Protein AF-A0A926UWM7-F1 (afdb_monomer)

InterPro domains:
  IPR023816 CRISPR-associated protein CYA0889 [TIGR03985] (250-509)

Organism: NCBI:txid2949581

pLDDT: mean 78.66, std 17.96, range [30.55, 98.12]

Mean predicted aligned error: 18.28 Å

Nearest PDB structures (foldseek):
  5lzy-assembly1_ii  TM=2.841E-01  e=7.572E-03  Homo sapiens
  4d7k-assembly1_A  TM=2.648E-01  e=4.607E-01  Streptomyces davaonensis JCM 4913
  2hx0-assembly1_A  TM=3.066E-01  e=1.686E+00  Salmonella enterica
  8apo-assembly1_An  TM=3.008E-01  e=4.709E+00  Polytomella magna
  6c21-assembly1_B  TM=2.446E-01  e=7.257E+00  Dubowvirus dv80alpha

Radius of gyration: 31.11 Å; Cα contacts (8 Å, |Δi|>4): 620; chains: 1; bounding box: 63×88×86 Å

Secondary structure (DSSP, 8-state):
----GGGGGSSPPPHHHHHHHTTT-HHHHHHHHHHHHHHHHHHHTS--S-SEEEHHHHHHHHS-TTS---TT--HHHHHTT---TTSGGG--HHHHH---HHHHHHHHHHH---HHHHHHHHHS-TT-S-HHHHHHHHHHHHHTTSEEEEGGGEEEEPPGGGSPPPPHHHHHHHHS----S------HHHHHHHHHHS-HHHHHHHHHHHHHHHTT-GGGHHHHHHHHHHHHHGGGG-----GGGSS-SS-------S-HHHHHHHHHHHHHHHHHHTSTT--EEEEEEEEEEE-----TTS---EEEEEEEEEEEEEEEEEETTEEEEEEEEE-TTS-EEEEEEEGGGB-SSS-EEEPTT-TTS-HHHHHHHHTT----HHHHHHHHHHSBSS-TTS--EEEEEEE-HHHHHHHTTTS---TT-EE--HHHHHHHHHHH---HHHHHHHHHHHHTS-TTSEEEEEEE-TT-HHHHHHHHHTTTTEEEEESHHHHHHHHHHHHHHHHHHSPPP---------

Structure (mmCIF, N/CA/C/O backbone):
data_AF-A0A926UWM7-F1
#
_entry.id   AF-A0A926UWM7-F1
#
loop_
_atom_site.group_PDB
_atom_site.id
_atom_site.type_symbol
_atom_site.label_atom_id
_atom_site.label_alt_id
_atom_site.label_comp_id
_atom_site.label_asym_id
_atom_site.label_entity_id
_atom_site.label_seq_id
_atom_site.pdbx_PDB_ins_code
_atom_site.Cartn_x
_atom_site.Cartn_y
_atom_site.Cartn_z
_atom_site.occupancy
_atom_site.B_iso_or_equiv
_atom_site.auth_seq_id
_atom_site.auth_comp_id
_atom_site.auth_asym_id
_atom_site.auth_atom_id
_atom_site.pdbx_PDB_model_num
ATOM 1 N N . MET A 1 1 ? -3.278 -28.841 39.449 1.00 30.92 1 MET A N 1
ATOM 2 C CA . MET A 1 1 ? -4.297 -27.918 39.993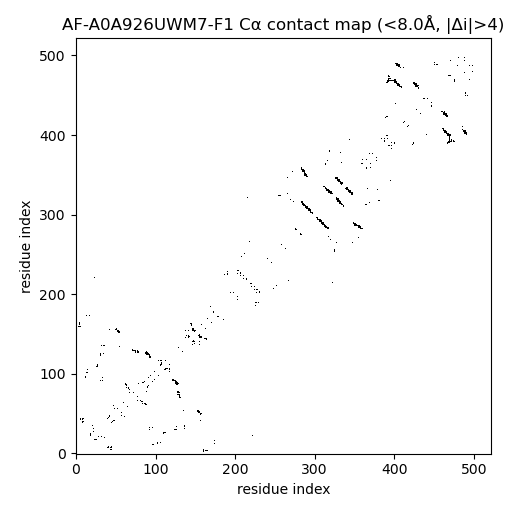 1.00 30.92 1 MET A CA 1
ATOM 3 C C . MET A 1 1 ? -4.579 -26.904 38.902 1.00 30.92 1 MET A C 1
ATOM 5 O O . MET A 1 1 ? -3.599 -26.323 38.452 1.00 30.92 1 MET A O 1
ATOM 9 N N . PRO A 1 2 ? -5.814 -26.741 38.397 1.00 39.00 2 PRO A N 1
ATOM 10 C CA . PRO A 1 2 ? -6.082 -25.672 37.442 1.00 39.00 2 PRO A CA 1
ATOM 11 C C . PRO A 1 2 ? -5.758 -24.343 38.126 1.00 39.00 2 PRO A C 1
ATOM 13 O O . PRO A 1 2 ? -6.272 -24.048 39.206 1.00 39.00 2 PRO A O 1
ATOM 16 N N . SER A 1 3 ? -4.815 -23.610 37.546 1.00 54.59 3 SER A N 1
ATOM 17 C CA . SER A 1 3 ? -4.369 -22.295 37.986 1.00 54.59 3 SER A CA 1
ATOM 18 C C . SER A 1 3 ? -5.596 -21.389 38.066 1.00 54.59 3 SER A C 1
ATOM 20 O O . SER A 1 3 ? -6.187 -21.076 37.035 1.00 54.59 3 SER A O 1
ATOM 22 N N . ASN A 1 4 ? -6.046 -21.014 39.267 1.00 71.25 4 ASN A N 1
ATOM 23 C CA . ASN A 1 4 ? -7.181 -20.106 39.381 1.00 71.25 4 ASN A CA 1
ATOM 24 C C . ASN A 1 4 ? -6.722 -18.721 38.916 1.00 71.25 4 ASN A C 1
ATOM 26 O O . ASN A 1 4 ? -6.061 -17.997 39.659 1.00 71.25 4 ASN A O 1
ATOM 30 N N . ILE A 1 5 ? -7.061 -18.374 37.675 1.00 75.44 5 ILE A N 1
ATOM 31 C CA . ILE A 1 5 ? -6.650 -17.142 36.998 1.00 75.44 5 ILE A CA 1
ATOM 32 C C . ILE A 1 5 ? -6.948 -15.887 37.822 1.00 75.44 5 ILE A C 1
ATOM 34 O O . ILE A 1 5 ? -6.208 -14.912 37.753 1.00 75.44 5 ILE A O 1
ATOM 38 N N . THR A 1 6 ? -7.984 -15.914 38.665 1.00 82.50 6 THR A N 1
ATOM 39 C CA . THR A 1 6 ? -8.374 -14.764 39.486 1.00 82.50 6 THR A CA 1
ATOM 40 C C . THR A 1 6 ? -7.384 -14.477 40.617 1.00 82.50 6 THR A C 1
ATOM 42 O O . THR A 1 6 ? -7.433 -13.400 41.209 1.00 82.50 6 THR A O 1
ATOM 45 N N . ALA A 1 7 ? -6.468 -15.404 40.922 1.00 81.81 7 ALA A N 1
ATOM 46 C CA . ALA A 1 7 ? -5.418 -15.209 41.920 1.00 81.81 7 ALA A CA 1
ATOM 47 C C . ALA A 1 7 ? -4.467 -14.055 41.557 1.00 81.81 7 ALA A C 1
ATOM 49 O O . ALA A 1 7 ? -3.953 -13.390 42.452 1.00 81.81 7 ALA A O 1
ATOM 50 N N . ILE A 1 8 ? -4.299 -13.739 40.265 1.00 83.19 8 ILE A N 1
ATOM 51 C CA . ILE A 1 8 ? -3.422 -12.645 39.807 1.00 83.19 8 ILE A CA 1
ATOM 52 C C . ILE A 1 8 ? -3.870 -11.256 40.284 1.00 83.19 8 ILE A C 1
ATOM 54 O O . ILE A 1 8 ? -3.096 -10.304 40.230 1.00 83.19 8 ILE A O 1
ATOM 58 N N . PHE A 1 9 ? -5.121 -11.119 40.728 1.00 87.12 9 PHE A N 1
ATOM 59 C CA . PHE A 1 9 ? -5.658 -9.860 41.240 1.00 87.12 9 PHE A CA 1
ATOM 60 C C . PHE A 1 9 ? -5.441 -9.694 42.750 1.00 87.12 9 PHE A C 1
ATOM 62 O O . PHE A 1 9 ? -5.742 -8.631 43.289 1.00 87.12 9 PHE A O 1
ATOM 69 N N . GLN A 1 10 ? -4.937 -10.714 43.454 1.00 83.38 10 GLN A N 1
ATOM 70 C CA . GLN A 1 10 ? -4.710 -10.652 44.905 1.00 83.38 10 GLN A CA 1
ATOM 71 C C . GLN A 1 10 ? -3.471 -9.829 45.284 1.00 83.38 10 GLN A C 1
ATOM 73 O O . GLN A 1 10 ? -3.413 -9.304 46.391 1.00 83.38 10 GLN A O 1
ATOM 78 N N . ASN A 1 11 ? -2.520 -9.677 44.360 1.00 82.06 11 ASN A N 1
ATOM 79 C CA . ASN A 1 11 ? -1.284 -8.915 44.536 1.00 82.06 11 ASN A CA 1
ATOM 80 C C . ASN A 1 11 ? -1.192 -7.789 43.492 1.00 82.06 11 ASN A C 1
ATOM 82 O O . ASN A 1 11 ? -1.856 -7.888 42.457 1.00 82.06 11 ASN A O 1
ATOM 86 N N . PRO A 1 12 ? -0.369 -6.743 43.718 1.00 82.88 12 PRO A N 1
ATOM 87 C CA . PRO A 1 12 ? -0.076 -5.739 42.695 1.00 82.88 12 PRO A CA 1
ATOM 88 C C . PRO A 1 12 ? 0.358 -6.381 41.364 1.00 82.88 12 PRO A C 1
ATOM 90 O O . PRO A 1 12 ? 1.030 -7.418 41.377 1.00 82.88 12 PRO A O 1
ATOM 93 N N . PRO A 1 13 ? -0.012 -5.800 40.210 1.00 87.38 13 PRO A N 1
ATOM 94 C CA . PRO A 1 13 ? 0.240 -6.430 38.922 1.00 87.38 13 PRO A CA 1
ATOM 95 C C . PRO A 1 13 ? 1.730 -6.414 38.574 1.00 87.38 13 PRO A C 1
ATOM 97 O O . PRO A 1 13 ? 2.398 -5.385 38.680 1.00 87.38 13 PRO A O 1
ATOM 100 N N . THR A 1 14 ? 2.241 -7.540 38.075 1.00 84.38 14 THR A N 1
ATOM 101 C CA . THR A 1 14 ? 3.580 -7.597 37.473 1.00 84.38 14 THR A CA 1
ATOM 102 C C . THR A 1 14 ? 3.571 -6.986 36.071 1.00 84.38 14 THR A C 1
ATOM 104 O O . THR A 1 14 ? 2.525 -6.899 35.421 1.00 84.38 14 THR A O 1
ATOM 107 N N . VAL A 1 15 ? 4.745 -6.601 35.557 1.00 80.38 15 VAL A N 1
ATOM 108 C CA . VAL A 1 15 ? 4.872 -6.043 34.197 1.00 80.38 15 VAL A CA 1
ATOM 109 C C . VAL A 1 15 ? 4.358 -7.029 33.141 1.00 80.38 15 VAL A C 1
ATOM 111 O O . VAL A 1 15 ? 3.698 -6.628 32.187 1.00 80.38 15 VAL A O 1
ATOM 114 N N . GLN A 1 16 ? 4.575 -8.329 33.350 1.00 77.44 16 GLN A N 1
ATOM 115 C CA . GLN A 1 16 ? 4.120 -9.398 32.460 1.00 77.44 16 GLN A CA 1
ATOM 116 C C . GLN A 1 16 ? 2.591 -9.512 32.449 1.00 77.44 16 GLN A C 1
ATOM 118 O O . GLN A 1 16 ? 2.004 -9.649 31.378 1.00 77.44 16 GLN A O 1
ATOM 123 N N . ILE A 1 17 ? 1.933 -9.391 33.611 1.00 82.75 17 ILE A N 1
ATOM 124 C CA . ILE A 1 17 ? 0.464 -9.367 33.692 1.00 82.75 17 ILE A CA 1
ATOM 125 C C . ILE A 1 17 ? -0.085 -8.148 32.949 1.00 82.75 17 ILE A C 1
ATOM 127 O O . ILE A 1 17 ? -1.023 -8.282 32.163 1.00 82.75 17 ILE A O 1
ATOM 131 N N . LEU A 1 18 ? 0.506 -6.968 33.162 1.00 84.56 18 LEU A N 1
ATOM 132 C CA . LEU A 1 18 ? 0.082 -5.747 32.475 1.00 84.56 18 LEU A CA 1
ATOM 133 C C . LEU A 1 18 ? 0.240 -5.880 30.961 1.00 84.56 18 LEU A C 1
ATOM 135 O O . LEU A 1 18 ? -0.697 -5.564 30.234 1.00 84.56 18 LEU A O 1
ATOM 139 N N . ASN A 1 19 ? 1.385 -6.384 30.498 1.00 80.75 19 ASN A N 1
ATOM 140 C CA . ASN A 1 19 ? 1.656 -6.591 29.079 1.00 80.75 19 ASN A CA 1
ATOM 141 C C . ASN A 1 19 ? 0.671 -7.582 28.449 1.00 80.75 19 ASN A C 1
ATOM 143 O O . ASN A 1 19 ? 0.117 -7.326 27.381 1.00 80.75 19 ASN A O 1
ATOM 147 N N . TRP A 1 20 ? 0.394 -8.685 29.143 1.00 79.94 20 TRP A N 1
ATOM 148 C CA . TRP A 1 20 ? -0.555 -9.696 28.692 1.00 79.94 20 TRP A CA 1
ATOM 149 C C . TRP A 1 20 ? -1.988 -9.152 28.598 1.00 79.94 20 TRP A C 1
ATOM 151 O O . TRP A 1 20 ? -2.662 -9.378 27.593 1.00 79.94 20 TRP A O 1
ATOM 161 N N . LEU A 1 21 ? -2.435 -8.361 29.582 1.00 81.50 21 LEU A N 1
ATOM 162 C CA . LEU A 1 21 ? -3.769 -7.745 29.577 1.00 81.50 21 LEU A CA 1
ATOM 163 C C . LEU A 1 21 ? -3.999 -6.830 28.366 1.00 81.50 21 LEU A C 1
ATOM 165 O O . LEU A 1 21 ? -5.131 -6.708 27.899 1.00 81.50 21 LEU A O 1
ATOM 169 N N . VAL A 1 22 ? -2.943 -6.208 27.836 1.00 77.81 22 VAL A N 1
ATOM 170 C CA . VAL A 1 22 ? -3.005 -5.375 26.621 1.00 77.81 22 VAL A CA 1
ATOM 171 C C . VAL A 1 22 ? -2.417 -6.055 25.386 1.00 77.81 22 VAL A C 1
ATOM 173 O O . VAL A 1 22 ? -2.100 -5.377 24.412 1.00 77.81 22 VAL A O 1
ATOM 176 N N . GLN A 1 23 ? -2.313 -7.387 25.404 1.00 75.00 23 GLN A N 1
ATOM 177 C CA . GLN A 1 23 ? -1.892 -8.211 24.266 1.00 75.00 23 GLN A CA 1
ATOM 178 C C . GLN A 1 23 ? -0.528 -7.801 23.675 1.00 75.00 23 GLN A C 1
ATOM 180 O O . GLN A 1 23 ? -0.356 -7.798 22.461 1.00 75.00 23 GLN A O 1
ATOM 185 N N . GLY A 1 24 ? 0.437 -7.445 24.529 1.00 56.12 24 GLY A N 1
ATOM 186 C CA . GLY A 1 24 ? 1.816 -7.138 24.125 1.00 56.12 24 GLY A CA 1
ATOM 187 C C . GLY A 1 24 ? 2.117 -5.655 23.898 1.00 56.12 24 GLY A C 1
ATOM 188 O O . GLY A 1 24 ? 3.268 -5.292 23.702 1.00 56.12 24 GLY A O 1
ATOM 189 N N . ASN A 1 25 ? 1.111 -4.777 23.944 1.00 66.69 25 ASN A N 1
ATOM 190 C CA . ASN A 1 25 ? 1.278 -3.358 23.619 1.00 66.69 25 ASN A CA 1
ATOM 191 C C . ASN A 1 25 ? 1.417 -2.461 24.866 1.00 66.69 25 ASN A C 1
ATOM 193 O O . ASN A 1 25 ? 0.745 -1.431 24.998 1.00 66.69 25 ASN A O 1
ATOM 197 N N . LEU A 1 26 ? 2.243 -2.866 25.837 1.00 74.00 26 LEU A N 1
ATOM 198 C CA . LEU A 1 26 ? 2.348 -2.145 27.110 1.00 74.00 26 LEU A CA 1
ATOM 199 C C . LEU A 1 26 ? 2.868 -0.710 26.948 1.00 74.00 26 LEU A C 1
ATOM 201 O O . LEU A 1 26 ? 2.386 0.178 27.653 1.00 74.00 26 LEU A O 1
ATOM 205 N N . ALA A 1 27 ? 3.780 -0.469 26.001 1.00 70.12 27 ALA A N 1
ATOM 206 C CA . ALA A 1 27 ? 4.388 0.843 25.771 1.00 70.12 27 ALA A CA 1
ATOM 207 C C . ALA A 1 27 ? 3.339 1.926 25.468 1.00 70.12 27 ALA A C 1
ATOM 209 O O . ALA A 1 27 ? 3.309 2.967 26.121 1.00 70.12 27 ALA A O 1
ATOM 210 N N . SER A 1 28 ? 2.413 1.661 24.542 1.00 68.56 28 SER A N 1
ATOM 211 C CA . SER A 1 28 ? 1.375 2.636 24.171 1.00 68.56 28 SER A CA 1
ATOM 212 C C . SER A 1 28 ? 0.105 2.546 25.029 1.00 68.56 28 SER A C 1
ATOM 214 O O . SER A 1 28 ? -0.715 3.465 25.033 1.00 68.56 28 SER A O 1
ATOM 216 N N . SER A 1 29 ? -0.087 1.445 25.768 1.00 79.88 29 SER A N 1
ATOM 217 C CA . SER A 1 29 ? -1.342 1.147 26.474 1.00 79.88 29 SER A CA 1
ATOM 218 C C . SER A 1 29 ? -1.197 0.995 27.992 1.00 79.88 29 SER A C 1
ATOM 220 O O . SER A 1 29 ? -2.085 0.433 28.631 1.00 79.88 29 SER A O 1
ATOM 222 N N . MET A 1 30 ? -0.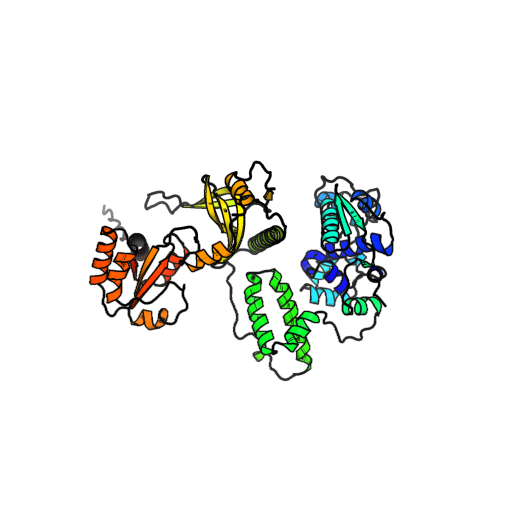146 1.541 28.608 1.00 83.81 30 MET A N 1
ATOM 223 C CA . MET A 1 30 ? 0.130 1.391 30.047 1.00 83.81 30 MET A CA 1
ATOM 224 C C . MET A 1 30 ? -1.038 1.808 30.949 1.00 83.81 30 MET A C 1
ATOM 226 O O . MET A 1 30 ? -1.441 1.064 31.845 1.00 83.81 30 MET A O 1
ATOM 230 N N . SER A 1 31 ? -1.656 2.961 30.670 1.00 90.00 31 SER A N 1
ATOM 231 C CA . SER A 1 31 ? -2.836 3.396 31.423 1.00 90.00 31 SER A CA 1
ATOM 232 C C . SER A 1 31 ? -4.007 2.427 31.272 1.00 90.00 31 SER A C 1
ATOM 234 O O . SER A 1 31 ? -4.687 2.126 32.248 1.00 90.00 31 SER A O 1
ATOM 236 N N . ARG A 1 32 ? -4.227 1.895 30.065 1.00 89.12 32 ARG A N 1
ATOM 237 C CA . ARG A 1 32 ? -5.286 0.913 29.801 1.00 89.12 32 ARG A CA 1
ATOM 238 C C . ARG A 1 32 ? -5.014 -0.415 30.508 1.00 89.12 32 ARG A C 1
ATOM 240 O O . ARG A 1 32 ? -5.942 -0.967 31.084 1.00 89.12 32 ARG A O 1
ATOM 247 N N . ALA A 1 33 ? -3.767 -0.885 30.525 1.00 89.69 33 ALA A N 1
ATOM 248 C CA . ALA A 1 33 ? -3.375 -2.112 31.216 1.00 89.69 33 ALA A CA 1
ATOM 249 C C . ALA A 1 33 ? -3.736 -2.062 32.705 1.00 89.69 33 ALA A C 1
ATOM 251 O O . ALA A 1 33 ? -4.355 -2.986 33.233 1.00 89.69 33 ALA A O 1
ATOM 252 N N . VAL A 1 34 ? -3.427 -0.943 33.367 1.00 94.31 34 VAL A N 1
ATOM 253 C CA . VAL A 1 34 ? -3.791 -0.747 34.776 1.00 94.31 34 VAL A CA 1
ATOM 254 C C . VAL A 1 34 ? -5.298 -0.628 34.955 1.00 94.31 34 VAL A C 1
ATOM 256 O O . VAL A 1 34 ? -5.838 -1.228 35.882 1.00 94.31 34 VAL A O 1
ATOM 259 N N . ARG A 1 35 ? -6.010 0.065 34.056 1.00 95.19 35 ARG A N 1
ATOM 260 C CA . ARG A 1 35 ? -7.479 0.100 34.116 1.00 95.19 35 ARG A CA 1
ATOM 261 C C . ARG A 1 35 ? -8.092 -1.292 34.000 1.00 95.19 35 ARG A C 1
ATOM 263 O O . ARG A 1 35 ? -8.978 -1.608 34.786 1.00 95.19 35 ARG A O 1
ATOM 270 N N . PHE A 1 36 ? -7.605 -2.132 33.087 1.00 94.69 36 PHE A N 1
ATOM 271 C CA . PHE A 1 36 ? -8.047 -3.524 32.971 1.00 94.69 36 PHE A CA 1
ATOM 272 C C . PHE A 1 36 ? -7.802 -4.291 34.264 1.00 94.69 36 PHE A C 1
ATOM 274 O O . PHE A 1 36 ? -8.730 -4.906 34.778 1.00 94.69 36 PHE A O 1
ATOM 281 N N . TRP A 1 37 ? -6.592 -4.216 34.823 1.00 95.25 37 TRP A N 1
ATOM 282 C CA . TRP A 1 37 ? -6.268 -4.917 36.064 1.00 95.25 37 TRP A CA 1
ATOM 283 C C . TRP A 1 37 ? -7.174 -4.491 37.230 1.00 95.25 37 TRP A C 1
ATOM 285 O O . TRP A 1 37 ? -7.706 -5.347 37.935 1.00 95.25 37 TRP A O 1
ATOM 295 N N . VAL A 1 38 ? -7.423 -3.188 37.391 1.00 94.62 38 VAL A N 1
ATOM 296 C CA . VAL A 1 38 ? -8.314 -2.665 38.440 1.00 94.62 38 VAL A CA 1
ATOM 297 C C . VAL A 1 38 ? -9.765 -3.099 38.216 1.00 94.62 38 VAL A C 1
ATOM 299 O O . VAL A 1 38 ? -10.388 -3.616 39.140 1.00 94.62 38 VAL A O 1
ATOM 302 N N . ILE A 1 39 ? -10.303 -2.936 37.000 1.00 95.06 39 ILE A N 1
ATOM 303 C CA . ILE A 1 39 ? -11.693 -3.307 36.677 1.00 95.06 39 ILE A CA 1
ATOM 304 C C . ILE A 1 39 ? -11.908 -4.810 36.889 1.00 95.06 39 ILE A C 1
ATOM 306 O O . ILE A 1 39 ? -12.883 -5.215 37.518 1.00 95.06 39 ILE A O 1
ATOM 310 N N . LEU A 1 40 ? -10.987 -5.647 36.410 1.00 94.69 40 LEU A N 1
ATOM 311 C CA . LEU A 1 40 ? -11.068 -7.095 36.591 1.00 94.69 40 LEU A CA 1
ATOM 312 C C . LEU A 1 40 ? -10.895 -7.497 38.062 1.00 94.69 40 LEU A C 1
ATOM 314 O O . LEU A 1 40 ? -11.583 -8.407 38.517 1.00 94.69 40 LEU A O 1
ATOM 318 N N . GLY A 1 41 ? -10.060 -6.792 38.830 1.00 92.94 41 GLY A N 1
ATOM 319 C CA . GLY A 1 41 ? -9.975 -6.959 40.282 1.00 92.94 41 GLY A CA 1
ATOM 320 C C . GLY A 1 41 ? -11.315 -6.688 40.972 1.00 92.94 41 GLY A C 1
ATOM 321 O O . GLY A 1 41 ? -11.785 -7.517 41.748 1.00 92.94 41 GLY A O 1
ATOM 322 N N . MET A 1 42 ? -11.998 -5.600 40.617 1.00 92.50 42 MET A N 1
ATOM 323 C CA . MET A 1 42 ? -13.324 -5.294 41.171 1.00 92.50 42 MET A CA 1
ATOM 324 C C . MET A 1 42 ? -14.365 -6.371 40.846 1.00 92.50 42 MET A C 1
ATOM 326 O O . MET A 1 42 ? -15.217 -6.685 41.677 1.00 92.50 42 MET A O 1
ATOM 330 N N . ILE A 1 43 ? -14.292 -6.944 39.644 1.00 93.12 43 ILE A N 1
ATOM 331 C CA . ILE A 1 43 ? -15.217 -7.976 39.165 1.00 93.12 43 ILE A CA 1
ATOM 332 C C . ILE A 1 43 ? -14.942 -9.324 39.844 1.00 93.12 43 ILE A C 1
ATOM 334 O O . ILE A 1 43 ? -15.849 -9.931 40.408 1.00 93.12 43 ILE A O 1
ATOM 338 N N . TYR A 1 44 ? -13.695 -9.795 39.811 1.00 91.19 44 TYR A N 1
ATOM 339 C CA . TYR A 1 44 ? -13.355 -11.174 40.171 1.00 91.19 44 TYR A CA 1
ATOM 340 C C . TYR A 1 44 ? -12.840 -11.340 41.603 1.00 91.19 44 TYR A C 1
ATOM 342 O O . TYR A 1 44 ? -13.110 -12.373 42.222 1.00 91.19 44 TYR A O 1
ATOM 350 N N . ARG A 1 45 ? -12.112 -10.352 42.142 1.00 90.69 45 ARG A N 1
ATOM 351 C CA . ARG A 1 45 ? -11.614 -10.373 43.528 1.00 90.69 45 ARG A CA 1
ATOM 352 C C . ARG A 1 45 ? -12.654 -9.802 44.483 1.00 90.69 45 ARG A C 1
ATOM 354 O O . ARG A 1 45 ? -13.025 -10.480 45.436 1.00 90.69 45 ARG A O 1
ATOM 361 N N . ASP A 1 46 ? -13.130 -8.590 44.208 1.00 90.38 46 ASP A N 1
ATOM 362 C CA . ASP A 1 46 ? -13.977 -7.845 45.149 1.00 90.38 46 ASP A CA 1
ATOM 363 C C . ASP A 1 46 ? -15.476 -8.127 44.951 1.00 90.38 46 ASP A C 1
ATOM 365 O O . ASP A 1 46 ? -16.272 -7.888 45.856 1.00 90.38 46 ASP A O 1
ATOM 369 N N . ARG A 1 47 ? -15.858 -8.675 43.785 1.00 89.75 47 ARG A N 1
ATOM 370 C CA . ARG A 1 47 ? -17.241 -9.027 43.407 1.00 89.75 47 ARG A CA 1
ATOM 371 C C . ARG A 1 47 ? -18.229 -7.873 43.603 1.00 89.75 47 ARG A C 1
ATOM 373 O O . ARG A 1 47 ? -19.334 -8.063 44.106 1.00 89.75 47 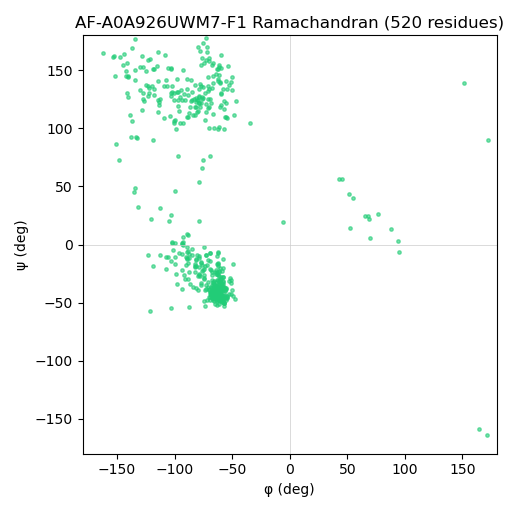ARG A O 1
ATOM 380 N N . LEU A 1 48 ? -17.822 -6.670 43.200 1.00 90.50 48 LEU A N 1
ATOM 381 C CA . LEU A 1 48 ? -18.604 -5.442 43.393 1.00 90.50 48 LEU A CA 1
ATOM 382 C C . LEU A 1 48 ? -19.746 -5.266 42.382 1.00 90.50 48 LEU A C 1
ATOM 384 O O . LEU A 1 48 ? -20.581 -4.385 42.556 1.00 90.50 48 LEU A O 1
ATOM 388 N N . LEU A 1 49 ? -19.787 -6.075 41.322 1.00 92.75 49 LEU A N 1
ATOM 389 C CA . LEU A 1 49 ? -20.796 -5.990 40.267 1.00 92.75 49 LEU A CA 1
ATOM 390 C C . LEU A 1 49 ? -21.629 -7.270 40.203 1.00 92.75 49 LEU A C 1
ATOM 392 O O . LEU A 1 49 ? -21.151 -8.358 40.518 1.00 92.75 49 LEU A O 1
ATOM 396 N N . THR A 1 50 ? -22.876 -7.127 39.764 1.00 91.69 50 THR A N 1
ATOM 397 C CA . THR A 1 50 ? -23.762 -8.247 39.438 1.00 91.69 50 THR A CA 1
ATOM 398 C C . THR A 1 50 ? -23.297 -8.974 38.177 1.00 91.69 50 THR A C 1
ATOM 400 O O . THR A 1 50 ? -22.639 -8.380 37.324 1.00 91.69 50 THR A O 1
ATOM 403 N N . ASP A 1 51 ? -23.703 -10.241 38.020 1.00 91.19 51 ASP A N 1
ATOM 404 C CA . ASP A 1 51 ? -23.341 -11.096 36.871 1.00 91.19 51 ASP A CA 1
ATOM 405 C C . ASP A 1 51 ? -23.602 -10.437 35.510 1.00 91.19 51 ASP A C 1
ATOM 407 O O . ASP A 1 51 ? -22.895 -10.702 34.539 1.00 91.19 51 ASP A O 1
ATOM 411 N N . VAL A 1 52 ? -24.614 -9.570 35.445 1.00 95.25 52 VAL A N 1
ATOM 412 C CA . VAL A 1 52 ? -24.872 -8.671 34.323 1.00 95.25 52 VAL A CA 1
ATOM 413 C C . VAL A 1 52 ? -24.879 -7.240 34.845 1.00 95.25 52 VAL A C 1
ATOM 415 O O . VAL A 1 52 ? -25.571 -6.951 35.821 1.00 95.25 52 VAL A O 1
ATOM 418 N N . PHE A 1 53 ? -24.132 -6.347 34.197 1.00 95.88 53 PHE A N 1
ATOM 419 C CA . PHE A 1 53 ? -24.018 -4.941 34.585 1.00 95.88 53 PHE A CA 1
ATOM 420 C C . PHE A 1 53 ? -23.897 -4.022 33.363 1.00 95.88 53 PHE A C 1
ATOM 422 O O . PHE A 1 53 ? -23.597 -4.448 32.244 1.00 95.88 53 PHE A O 1
ATOM 429 N N . ARG A 1 54 ? -24.121 -2.727 33.570 1.00 93.75 54 ARG A N 1
ATOM 430 C CA . ARG A 1 54 ? -23.920 -1.655 32.592 1.00 93.75 54 ARG A CA 1
ATOM 431 C C . ARG A 1 54 ? -22.803 -0.727 33.047 1.00 93.75 54 ARG A C 1
ATOM 433 O O . ARG A 1 54 ? -22.396 -0.699 34.203 1.00 93.75 54 ARG A O 1
ATOM 440 N N . TYR A 1 55 ? -22.333 0.106 32.124 1.00 93.12 55 TYR A N 1
ATOM 441 C CA . TYR A 1 55 ? -21.295 1.089 32.426 1.00 93.12 55 TYR A CA 1
ATOM 442 C C . TYR A 1 55 ? -21.574 1.978 33.663 1.00 93.12 55 TYR A C 1
ATOM 444 O O . TYR A 1 55 ? -20.636 2.188 34.431 1.00 93.12 55 TYR A O 1
ATOM 452 N N . PRO A 1 56 ? -22.798 2.507 33.893 1.00 91.88 56 PRO A N 1
ATOM 453 C CA . PRO A 1 56 ? -23.081 3.298 35.092 1.00 91.88 56 PRO A CA 1
ATOM 454 C C . PRO A 1 56 ? -22.829 2.533 36.394 1.00 91.88 56 PRO A C 1
ATOM 456 O O . PRO A 1 56 ? -22.271 3.114 37.317 1.00 91.88 56 PRO A O 1
ATOM 459 N N . ASP A 1 57 ? -23.134 1.233 36.429 1.00 93.56 57 ASP A N 1
ATOM 460 C CA . ASP A 1 57 ? -22.921 0.394 37.611 1.00 93.56 57 ASP A CA 1
ATOM 461 C C . ASP A 1 57 ? -21.426 0.309 37.948 1.00 93.56 57 ASP A C 1
ATOM 463 O O . ASP A 1 57 ? -21.034 0.490 39.095 1.00 93.56 57 ASP A O 1
ATOM 467 N N . LEU A 1 58 ? -20.561 0.134 36.941 1.00 93.69 58 LEU A N 1
ATOM 468 C CA . LEU A 1 58 ? -19.108 0.189 37.134 1.00 93.69 58 LEU A CA 1
ATOM 469 C C . LEU A 1 58 ? -18.634 1.596 37.530 1.00 93.69 58 LEU A C 1
ATOM 471 O O . LEU A 1 58 ? -17.811 1.738 38.433 1.00 93.69 58 LEU A O 1
ATOM 475 N N . ARG A 1 59 ? -19.120 2.637 36.844 1.00 92.00 59 ARG A N 1
ATOM 476 C CA . ARG A 1 59 ? -18.730 4.037 37.082 1.00 92.00 59 ARG A CA 1
ATOM 477 C C . ARG A 1 59 ? -18.955 4.427 38.540 1.00 92.00 59 ARG A C 1
ATOM 479 O O . ARG A 1 59 ? -18.067 5.036 39.128 1.00 92.00 59 ARG A O 1
ATOM 486 N N . ASP A 1 60 ? -20.112 4.072 39.087 1.00 91.06 60 ASP A N 1
ATOM 487 C CA . ASP A 1 60 ? -20.530 4.473 40.432 1.00 91.06 60 ASP A CA 1
ATOM 488 C C . ASP A 1 60 ? -19.742 3.745 41.534 1.00 91.06 60 ASP A C 1
ATOM 490 O O . ASP A 1 60 ? -19.677 4.233 42.658 1.00 91.06 60 ASP A O 1
ATOM 494 N N . HIS A 1 61 ? -19.077 2.632 41.202 1.00 91.88 61 HIS A N 1
ATOM 495 C CA . HIS A 1 61 ? -18.104 1.974 42.080 1.00 91.88 61 HIS A CA 1
ATOM 496 C C . HIS A 1 61 ? -16.662 2.465 41.868 1.00 91.88 61 HIS A C 1
ATOM 498 O O . HIS A 1 61 ? -15.861 2.419 42.799 1.00 91.88 61 HIS A O 1
ATOM 504 N N . LEU A 1 62 ? -16.302 2.902 40.654 1.00 90.50 62 LEU A N 1
ATOM 505 C CA . LEU A 1 62 ? -14.956 3.402 40.344 1.00 90.50 62 LEU A CA 1
ATOM 506 C C . LEU A 1 62 ? -14.717 4.802 40.914 1.00 90.50 62 LEU A C 1
ATOM 508 O O . LEU A 1 62 ? -13.667 5.070 41.497 1.00 90.50 62 LEU A O 1
ATOM 512 N N . TYR A 1 63 ? -15.655 5.717 40.686 1.00 91.19 63 TYR A N 1
ATOM 513 C CA . TYR A 1 63 ? -15.478 7.135 40.972 1.00 91.19 63 TYR A CA 1
ATOM 514 C C . TYR A 1 63 ? -16.203 7.554 42.250 1.00 91.19 63 TYR A C 1
ATOM 516 O O . TYR A 1 63 ? -17.229 6.988 42.614 1.00 91.19 63 TYR A O 1
ATOM 524 N N . SER A 1 64 ? -15.694 8.589 42.923 1.00 89.38 64 SER A N 1
ATOM 525 C CA . SER A 1 64 ? -16.397 9.169 44.066 1.00 89.38 64 SER A CA 1
ATOM 526 C C . SER A 1 64 ? -17.661 9.913 43.633 1.00 89.38 64 SER A C 1
ATOM 528 O O . SER A 1 64 ? -17.798 10.338 42.485 1.00 89.38 64 SER A O 1
ATOM 530 N N . SER A 1 65 ? -18.583 10.135 44.571 1.00 86.00 65 SER A N 1
ATOM 531 C CA . SER A 1 65 ? -19.855 10.823 44.308 1.00 86.00 65 SER A CA 1
ATOM 532 C C . SER A 1 65 ? -19.702 12.275 43.834 1.00 86.00 65 SER A C 1
ATOM 534 O O . SER A 1 65 ? -20.656 12.854 43.322 1.00 86.00 65 SER A O 1
ATOM 536 N N . GLN A 1 66 ? -18.521 12.875 44.016 1.00 83.75 66 GLN A N 1
ATOM 537 C CA . GLN A 1 66 ? -18.192 14.227 43.552 1.00 83.75 66 GLN A CA 1
ATOM 538 C C . GLN A 1 66 ? -17.633 14.246 42.122 1.00 83.75 66 GLN A C 1
ATOM 540 O O . GLN A 1 66 ? -17.384 15.317 41.569 1.00 83.75 66 GLN A O 1
ATOM 545 N N . HIS A 1 67 ? -17.411 13.079 41.515 1.00 84.50 67 HIS A N 1
ATOM 546 C CA . HIS A 1 67 ? -16.858 12.983 40.176 1.00 84.50 67 HIS A CA 1
ATOM 547 C C . HIS A 1 67 ? -17.909 13.338 39.107 1.00 84.50 67 HIS A C 1
ATOM 549 O O . HIS A 1 67 ? -19.044 12.855 39.177 1.00 84.50 67 HIS A O 1
ATOM 555 N N . PRO A 1 68 ? -17.565 14.145 38.083 1.00 82.88 68 PRO A N 1
ATOM 556 C CA . PRO A 1 68 ? -18.505 14.490 37.024 1.00 82.88 68 PRO A CA 1
ATOM 557 C C . PRO A 1 68 ? -19.019 13.251 36.283 1.00 82.88 68 PRO A C 1
ATOM 559 O O . PRO A 1 68 ? -18.237 12.433 35.816 1.00 82.88 68 PRO A O 1
ATOM 562 N N . THR A 1 69 ? -20.339 13.143 36.117 1.00 78.44 69 THR A N 1
ATOM 563 C CA . THR A 1 69 ? -20.997 12.009 35.433 1.00 78.44 69 THR A CA 1
ATOM 564 C C . THR A 1 69 ? -21.441 12.325 33.999 1.00 78.44 69 THR A C 1
ATOM 566 O O . THR A 1 69 ? -22.048 11.489 33.325 1.00 78.44 69 THR A O 1
ATOM 569 N N . SER A 1 70 ? -21.167 13.544 33.519 1.00 72.69 70 SER A N 1
ATOM 570 C CA . SER A 1 70 ? -21.604 14.031 32.207 1.00 72.69 70 SER A CA 1
ATOM 571 C C . SER A 1 70 ? -20.769 13.450 31.065 1.00 72.69 70 SER A C 1
ATOM 573 O O . SER A 1 70 ? -19.553 13.610 31.011 1.00 72.69 70 SER A O 1
ATOM 575 N N . GLU A 1 71 ? -21.439 12.865 30.070 1.00 62.22 71 GLU A N 1
ATOM 576 C CA . GLU A 1 71 ? -20.797 12.304 28.871 1.00 62.22 71 GLU A CA 1
ATOM 577 C C . GLU A 1 71 ? -20.270 13.352 27.877 1.00 62.22 71 GLU A C 1
ATOM 579 O O . GLU A 1 71 ? -19.597 13.000 26.910 1.00 62.22 71 GLU A O 1
ATOM 584 N N . LYS A 1 72 ? -20.598 14.636 28.074 1.00 58.66 72 LYS A N 1
ATOM 585 C CA . LYS A 1 72 ? -20.252 15.726 27.143 1.00 58.66 72 LYS A CA 1
ATOM 586 C C . LYS A 1 72 ? -18.933 16.432 27.478 1.00 58.66 72 LYS A C 1
ATOM 588 O O . LYS A 1 72 ? -18.558 17.369 26.777 1.00 58.66 72 LYS A O 1
ATOM 593 N N . LEU A 1 73 ? -18.249 16.023 28.545 1.00 60.12 73 LEU A N 1
ATOM 594 C CA . LEU A 1 73 ? -17.001 16.646 28.983 1.00 60.12 73 LEU A CA 1
ATOM 595 C C . LEU A 1 73 ? -15.819 16.170 28.126 1.00 60.12 73 LEU A C 1
ATOM 597 O O . LEU A 1 73 ? -15.664 14.978 27.865 1.00 60.12 73 LEU A O 1
ATOM 601 N N . LYS A 1 74 ? -14.978 17.115 27.693 1.00 56.44 74 LYS A N 1
ATOM 602 C CA . LYS A 1 74 ? -13.675 16.827 27.074 1.00 56.44 74 LYS A CA 1
ATOM 603 C C . LYS A 1 74 ? -12.662 16.441 28.159 1.00 56.44 74 LYS A C 1
ATOM 605 O O . LYS A 1 74 ? -12.805 16.874 29.300 1.00 56.44 74 LYS A O 1
ATOM 610 N N . SER A 1 75 ? -11.630 15.676 27.801 1.00 53.19 75 SER A N 1
ATOM 611 C CA . SER A 1 75 ? -10.609 15.132 28.715 1.00 53.19 75 SER A CA 1
ATOM 612 C C . SER A 1 75 ? -10.014 16.185 29.662 1.00 53.19 75 SER A C 1
ATOM 614 O O . SER A 1 75 ? -9.947 15.971 30.866 1.00 53.19 75 SER A O 1
ATOM 616 N N . GLU A 1 76 ? -9.677 17.367 29.145 1.00 53.16 76 GLU A N 1
ATOM 617 C CA . GLU A 1 76 ? -9.094 18.484 29.911 1.00 53.16 76 GLU A CA 1
ATOM 618 C C . GLU A 1 76 ? -10.062 19.071 30.957 1.00 53.16 76 GLU A C 1
ATOM 620 O O . GLU A 1 76 ? -9.655 19.478 32.044 1.00 53.16 76 GLU A O 1
ATOM 625 N N . SER A 1 77 ? -11.364 19.082 30.658 1.00 56.19 77 SER A N 1
ATOM 626 C CA . SER A 1 77 ? -12.422 19.511 31.585 1.00 56.19 77 SER A CA 1
ATOM 627 C C . SER A 1 77 ? -12.827 18.404 32.566 1.00 56.19 77 SER A C 1
ATOM 629 O O . SER A 1 77 ? -13.441 18.685 33.590 1.00 56.19 77 SER A O 1
ATOM 631 N N . PHE A 1 78 ? -12.494 17.150 32.253 1.00 60.44 78 PHE A N 1
ATOM 632 C CA . PHE A 1 78 ? -12.758 15.970 33.075 1.00 60.44 78 PHE A CA 1
ATOM 633 C C . PHE A 1 78 ? -11.728 15.833 34.208 1.00 60.44 78 PHE A C 1
ATOM 635 O O . PHE A 1 78 ? -12.099 15.544 35.342 1.00 60.44 78 PHE A O 1
ATOM 642 N N . ILE A 1 79 ? -10.452 16.133 33.923 1.00 56.12 79 ILE A N 1
ATOM 643 C CA . ILE A 1 79 ? -9.354 16.151 34.909 1.00 56.12 79 ILE A CA 1
ATOM 644 C C . ILE A 1 79 ? -9.529 17.304 35.911 1.00 56.12 79 ILE A C 1
ATOM 646 O O . ILE A 1 79 ? -9.374 17.105 37.110 1.00 56.12 79 ILE A O 1
ATOM 650 N N . ASN A 1 80 ? -9.921 18.490 35.433 1.00 59.00 80 ASN A N 1
ATOM 651 C CA . ASN A 1 80 ? -10.111 19.680 36.275 1.00 59.00 80 ASN A CA 1
ATOM 652 C C . ASN A 1 80 ? -11.499 19.765 36.944 1.00 59.00 80 ASN A C 1
ATOM 654 O O . ASN A 1 80 ? -11.730 20.644 37.770 1.00 59.00 80 ASN A O 1
ATOM 658 N N . GLY A 1 81 ? -12.440 18.893 36.568 1.00 65.69 81 GLY A N 1
ATOM 659 C CA . GLY A 1 81 ? -13.826 18.924 37.050 1.00 65.69 81 GLY A CA 1
ATOM 660 C C . GLY A 1 81 ? -14.085 18.120 38.327 1.00 65.69 81 GLY A C 1
ATOM 661 O O . GLY A 1 81 ? -15.160 18.249 38.905 1.00 65.69 81 GLY A O 1
ATOM 662 N N . CYS A 1 82 ? -13.135 17.287 38.764 1.00 80.25 82 CYS A N 1
ATOM 663 C CA . CYS A 1 82 ? -13.242 16.492 39.986 1.00 80.25 82 CYS A CA 1
ATOM 664 C C . CYS A 1 82 ? -12.392 17.121 41.098 1.00 80.25 82 CYS A C 1
ATOM 666 O O . CYS A 1 82 ? -11.167 17.087 41.033 1.00 80.25 82 CYS A O 1
ATOM 668 N N . SER A 1 83 ? -13.033 17.673 42.132 1.00 79.75 83 SER A N 1
ATOM 669 C CA . SER A 1 83 ? -12.347 18.310 43.271 1.00 79.75 83 SER A CA 1
ATOM 670 C C . SER A 1 83 ? -11.829 17.325 44.325 1.00 79.75 83 SER A C 1
ATOM 672 O O . SER A 1 83 ? -11.122 17.723 45.248 1.00 79.75 83 SER A O 1
ATOM 674 N N . ASP A 1 84 ? -12.194 16.048 44.220 1.00 84.50 84 ASP A N 1
ATOM 675 C CA . ASP A 1 84 ? -11.839 15.027 45.201 1.00 84.50 84 ASP A CA 1
ATOM 676 C C . ASP A 1 84 ? -10.498 14.347 44.874 1.00 84.50 84 ASP A C 1
ATOM 678 O O . ASP A 1 84 ? -10.396 13.540 43.948 1.00 84.50 84 ASP A O 1
ATOM 682 N N . LEU A 1 85 ? -9.476 14.633 45.687 1.00 83.25 85 LEU A N 1
ATOM 683 C CA . LEU A 1 85 ? -8.131 14.043 45.597 1.00 83.25 85 LEU A CA 1
ATOM 684 C C . LEU A 1 85 ? -8.085 12.547 45.971 1.00 83.25 85 LEU A C 1
ATOM 686 O O . LEU A 1 85 ? -7.092 11.858 45.701 1.00 83.25 85 LEU A O 1
ATOM 690 N N . HIS A 1 86 ? -9.138 12.022 46.600 1.00 87.81 86 HIS A N 1
ATOM 691 C CA . HIS A 1 86 ? -9.267 10.596 46.903 1.00 87.81 86 HIS A CA 1
ATOM 692 C C . HIS A 1 86 ? -9.939 9.817 45.775 1.00 87.81 86 HIS A C 1
ATOM 694 O O . HIS A 1 86 ? -9.841 8.590 45.760 1.00 87.81 86 HIS A O 1
ATOM 700 N N . CYS A 1 87 ? -10.547 10.506 44.807 1.00 89.69 87 CYS A N 1
ATOM 701 C CA . CYS A 1 87 ? -11.164 9.875 43.654 1.00 89.69 87 CYS A CA 1
ATOM 702 C C . CYS A 1 87 ? -10.131 9.098 42.827 1.00 89.69 87 CYS A C 1
ATOM 704 O O . CYS A 1 87 ? -8.976 9.512 42.679 1.00 89.69 87 CYS A O 1
ATOM 706 N N . ILE A 1 88 ? -10.558 7.981 42.237 1.00 91.19 88 ILE A N 1
ATOM 707 C CA . ILE A 1 88 ? -9.688 7.110 41.442 1.00 91.19 88 ILE A CA 1
ATOM 708 C C . ILE A 1 88 ? -9.030 7.852 40.263 1.00 91.19 88 ILE A C 1
ATOM 710 O O . ILE A 1 88 ? -7.910 7.526 39.872 1.00 91.19 88 ILE A O 1
ATOM 714 N N . CYS A 1 89 ? -9.682 8.898 39.734 1.00 88.88 89 CYS A N 1
ATOM 715 C CA . CYS A 1 89 ? -9.147 9.727 38.653 1.00 88.88 89 CYS A CA 1
ATOM 716 C C . CYS A 1 89 ? -7.887 10.508 39.044 1.00 88.88 89 CYS A C 1
ATOM 718 O O . CYS A 1 89 ? -7.121 10.885 38.165 1.00 88.88 89 CYS A O 1
ATOM 720 N N . ALA A 1 90 ? -7.665 10.762 40.336 1.00 88.94 90 ALA A N 1
ATOM 721 C CA . ALA A 1 90 ? -6.497 11.487 40.828 1.00 88.94 90 ALA A CA 1
ATOM 722 C C . ALA A 1 90 ? -5.293 10.565 41.088 1.00 88.94 90 ALA A C 1
ATOM 724 O O . ALA A 1 90 ? -4.183 11.046 41.306 1.00 88.94 90 ALA A O 1
ATOM 725 N N . LYS A 1 91 ? -5.489 9.240 41.081 1.00 91.44 91 LYS A N 1
ATOM 726 C CA . LYS A 1 91 ? -4.428 8.266 41.358 1.00 91.44 91 LYS A CA 1
ATOM 727 C C . LYS A 1 91 ? -3.570 8.055 40.116 1.00 91.44 91 LYS A C 1
ATOM 729 O O . LYS A 1 91 ? -4.109 7.683 39.080 1.00 91.44 91 LYS A O 1
ATOM 734 N N . SER A 1 92 ? -2.257 8.251 40.234 1.00 93.25 92 SER A N 1
ATOM 735 C CA . SER A 1 92 ? -1.285 8.010 39.160 1.00 93.25 92 SER A CA 1
ATOM 736 C C . SER A 1 92 ? -0.958 6.525 38.987 1.00 93.25 92 SER A C 1
ATOM 738 O O . SER A 1 92 ? -1.240 5.707 39.862 1.00 93.25 92 SER A O 1
ATOM 740 N N . LEU A 1 93 ? -0.309 6.155 37.885 1.00 91.19 93 LEU A N 1
ATOM 741 C CA . LEU A 1 93 ? 0.236 4.812 37.680 1.00 91.19 93 LEU A CA 1
ATOM 742 C C . LEU A 1 93 ? 1.223 4.425 38.795 1.00 91.19 93 LEU A C 1
ATOM 744 O O . LEU A 1 93 ? 1.174 3.298 39.279 1.00 91.19 93 LEU A O 1
ATOM 748 N N . ASN A 1 94 ? 2.023 5.373 39.293 1.00 91.88 94 ASN A N 1
ATOM 749 C CA . ASN A 1 94 ? 2.875 5.183 40.472 1.00 91.88 94 ASN A CA 1
ATOM 750 C C . ASN A 1 94 ? 2.092 4.725 41.715 1.00 91.88 94 ASN A C 1
ATOM 752 O O . ASN A 1 94 ? 2.591 3.899 42.478 1.00 91.88 94 ASN A O 1
ATOM 756 N N . HIS A 1 95 ? 0.869 5.228 41.911 1.00 91.12 95 HIS A N 1
ATOM 757 C CA . HIS A 1 95 ? 0.012 4.808 43.020 1.00 91.12 95 HIS A CA 1
ATOM 758 C C . HIS A 1 95 ? -0.470 3.360 42.874 1.00 91.12 95 HIS A C 1
ATOM 760 O O . HIS A 1 95 ? -0.577 2.664 43.872 1.00 91.12 95 HIS A O 1
ATOM 766 N N . TRP A 1 96 ? -0.760 2.905 41.653 1.00 89.62 96 TRP A N 1
ATOM 767 C CA . TRP A 1 96 ? -1.275 1.551 41.412 1.00 89.62 96 TRP A CA 1
ATOM 768 C C . TRP A 1 96 ? -0.190 0.483 41.385 1.00 89.62 96 TRP A C 1
ATOM 770 O O . TRP A 1 96 ? -0.421 -0.644 41.816 1.00 89.62 96 TRP A O 1
ATOM 780 N N . LEU A 1 97 ? 0.971 0.824 40.825 1.00 88.62 97 LEU A N 1
ATOM 781 C CA . LEU A 1 97 ? 2.028 -0.141 40.543 1.00 88.62 97 LEU A CA 1
ATOM 782 C C . LEU A 1 97 ? 3.040 -0.270 41.680 1.00 88.62 97 LEU A C 1
ATOM 784 O O . LEU A 1 97 ? 3.668 -1.316 41.791 1.00 88.62 97 LEU A O 1
ATOM 788 N N . HIS A 1 98 ? 3.214 0.774 42.501 1.00 87.19 98 HIS A N 1
ATOM 789 C CA . HIS A 1 98 ? 4.279 0.855 43.509 1.00 87.19 98 HIS A CA 1
ATOM 790 C C . HIS A 1 98 ? 5.642 0.364 42.966 1.00 87.19 98 HIS A C 1
ATOM 792 O O . HIS A 1 98 ? 6.225 -0.580 43.506 1.00 87.19 98 HIS A O 1
ATOM 798 N N . PRO A 1 99 ? 6.143 0.954 41.860 1.00 85.75 99 PRO A N 1
ATOM 799 C CA . PRO A 1 99 ? 7.200 0.339 41.070 1.00 85.75 99 PRO A CA 1
ATOM 800 C C . PRO A 1 99 ? 8.540 0.343 41.814 1.00 85.75 99 PRO A C 1
ATOM 802 O O . PRO A 1 99 ? 9.103 1.403 42.092 1.00 85.75 99 PRO A O 1
ATOM 805 N N . SER A 1 100 ? 9.074 -0.851 42.079 1.00 86.25 100 SER A N 1
ATOM 806 C CA . SER A 1 100 ? 10.457 -1.047 42.527 1.00 86.25 100 SER A CA 1
ATOM 807 C C . SER A 1 100 ? 11.452 -0.795 41.390 1.00 86.25 100 SER A C 1
ATOM 809 O O . SER A 1 100 ? 11.076 -0.803 40.216 1.00 86.25 100 SER A O 1
ATOM 811 N N . ASP A 1 101 ? 12.740 -0.645 41.704 1.00 81.06 101 ASP A N 1
ATOM 812 C CA . ASP A 1 101 ? 13.792 -0.492 40.684 1.00 81.06 101 ASP A CA 1
ATOM 813 C C . ASP A 1 101 ? 13.836 -1.673 39.700 1.00 81.06 101 ASP A C 1
ATOM 815 O O . ASP A 1 101 ? 14.054 -1.492 38.499 1.00 81.06 101 ASP A O 1
ATOM 819 N N . ALA A 1 102 ? 13.535 -2.882 40.183 1.00 77.12 102 ALA A N 1
ATOM 820 C CA . ALA A 1 102 ? 13.411 -4.069 39.343 1.00 77.12 102 ALA A CA 1
ATOM 821 C C . ALA A 1 102 ? 12.221 -3.962 38.374 1.00 77.12 102 ALA A C 1
ATOM 823 O O . ALA A 1 102 ? 12.364 -4.252 37.186 1.00 77.12 102 ALA A O 1
ATOM 824 N N . MET A 1 103 ? 11.061 -3.493 38.848 1.00 81.75 103 MET A N 1
ATOM 825 C CA . MET A 1 103 ? 9.888 -3.281 37.995 1.00 81.75 103 MET A CA 1
ATOM 826 C C . MET A 1 103 ? 10.137 -2.180 36.960 1.00 81.75 103 MET A C 1
ATOM 828 O O . MET A 1 103 ? 9.757 -2.333 35.803 1.00 81.75 103 MET A O 1
ATOM 832 N N . ARG A 1 104 ? 10.812 -1.093 37.352 1.00 82.38 104 ARG A N 1
ATOM 833 C CA . ARG A 1 104 ? 11.217 -0.012 36.439 1.00 82.38 104 ARG A CA 1
ATOM 834 C C . ARG A 1 104 ? 12.130 -0.546 35.342 1.00 82.38 104 ARG A C 1
ATOM 836 O O . ARG A 1 104 ? 11.861 -0.304 34.173 1.00 82.38 104 ARG A O 1
ATOM 843 N N . SER A 1 105 ? 13.127 -1.347 35.707 1.00 73.12 105 SER A N 1
ATOM 844 C CA . SER A 1 105 ? 14.036 -1.983 34.746 1.00 73.12 105 SER A CA 1
ATOM 845 C C . SER A 1 105 ? 13.287 -2.898 33.769 1.00 73.12 105 SER A C 1
ATOM 847 O O . SER A 1 105 ? 13.533 -2.851 32.567 1.00 73.12 105 SER A O 1
ATOM 849 N N . GLN A 1 106 ? 12.318 -3.679 34.259 1.00 72.25 106 GLN A N 1
ATOM 850 C CA . GLN A 1 106 ? 11.466 -4.521 33.410 1.00 72.25 106 GLN A CA 1
ATOM 851 C C . GLN A 1 106 ? 10.552 -3.705 32.490 1.00 72.25 106 GLN A C 1
ATOM 853 O O . GLN A 1 106 ? 10.382 -4.070 31.331 1.00 72.25 106 GLN A O 1
ATOM 858 N N . LEU A 1 107 ? 9.981 -2.601 32.978 1.00 72.88 107 LEU A N 1
ATOM 859 C CA . LEU A 1 107 ? 9.193 -1.688 32.152 1.00 72.88 107 LEU A CA 1
ATOM 860 C C . LEU A 1 107 ? 10.052 -1.100 31.036 1.00 72.88 107 LEU A C 1
ATOM 862 O O . LEU A 1 107 ? 9.626 -1.119 29.889 1.00 72.88 107 LEU A O 1
ATOM 866 N N . GLN A 1 108 ? 11.263 -0.633 31.338 1.00 74.38 108 GLN A N 1
ATOM 867 C CA . GLN A 1 108 ? 12.176 -0.098 30.325 1.00 74.38 108 GLN A CA 1
ATOM 868 C C . GLN A 1 108 ? 12.562 -1.154 29.286 1.00 74.38 108 GLN A C 1
ATOM 870 O O . GLN A 1 108 ? 12.537 -0.858 28.096 1.00 74.38 108 GLN A O 1
ATOM 875 N N . ALA A 1 109 ? 12.850 -2.384 29.721 1.00 62.75 109 ALA A N 1
ATOM 876 C CA . ALA A 1 109 ? 13.169 -3.487 28.820 1.00 62.75 109 ALA A CA 1
ATOM 877 C C . A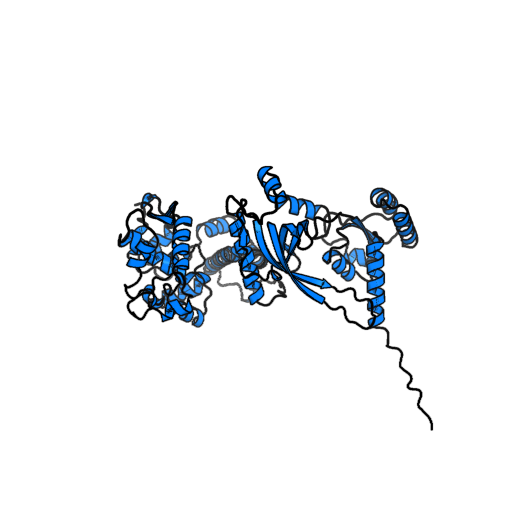LA A 1 109 ? 11.996 -3.837 27.888 1.00 62.75 109 ALA A C 1
ATOM 879 O O . ALA A 1 109 ? 12.201 -3.972 26.690 1.00 62.75 109 ALA A O 1
ATOM 880 N N . LEU A 1 110 ? 10.771 -3.923 28.419 1.00 56.94 110 LEU A N 1
ATOM 881 C CA . LEU A 1 110 ? 9.583 -4.323 27.651 1.00 56.94 110 LEU A CA 1
ATOM 882 C C . LEU A 1 110 ? 8.941 -3.197 26.830 1.00 56.94 110 LEU A C 1
ATOM 884 O O . LEU A 1 110 ? 8.142 -3.478 25.946 1.00 56.94 110 LEU A O 1
ATOM 888 N N . THR A 1 111 ? 9.209 -1.929 27.147 1.00 60.47 111 THR A N 1
ATOM 889 C CA . THR A 1 111 ? 8.589 -0.778 26.457 1.00 60.47 111 THR A CA 1
ATOM 890 C C . THR A 1 111 ? 9.572 0.054 25.642 1.00 60.47 111 THR A C 1
ATOM 892 O O . THR A 1 111 ? 9.150 0.972 24.943 1.00 60.47 111 THR A O 1
ATOM 895 N N . GLY A 1 112 ? 10.878 -0.201 25.769 1.00 66.12 112 GLY A N 1
ATOM 896 C CA . GLY A 1 112 ? 11.932 0.619 25.168 1.00 66.12 112 GLY A CA 1
ATOM 897 C C . GLY A 1 112 ? 12.091 2.008 25.802 1.00 66.12 112 GLY A C 1
ATOM 898 O O . GLY A 1 112 ? 12.864 2.827 25.306 1.00 66.12 112 GLY A O 1
ATOM 899 N N . PHE A 1 113 ? 11.375 2.310 26.890 1.00 71.38 113 PHE A N 1
ATOM 900 C CA . PHE A 1 113 ? 11.414 3.629 27.516 1.00 71.38 113 PHE A CA 1
ATOM 901 C C . PHE A 1 113 ? 12.772 3.932 28.152 1.00 71.38 113 PHE A C 1
ATOM 903 O O . PHE A 1 113 ? 13.326 3.156 28.937 1.00 71.38 113 PHE A O 1
ATOM 910 N N . ASN A 1 114 ? 13.275 5.141 27.910 1.00 78.62 114 ASN A N 1
ATOM 911 C CA . ASN A 1 114 ? 14.336 5.699 28.738 1.00 78.62 114 ASN A CA 1
ATOM 912 C C . ASN A 1 114 ? 13.799 6.090 30.132 1.00 78.62 114 ASN A C 1
ATOM 914 O O . ASN A 1 114 ? 12.591 6.096 30.378 1.00 78.62 114 ASN A O 1
ATOM 918 N N . LEU A 1 115 ? 14.702 6.426 31.059 1.00 77.62 115 LEU A N 1
ATOM 919 C CA . LEU A 1 115 ? 14.342 6.746 32.447 1.00 77.62 115 LEU A CA 1
ATOM 920 C C . LEU A 1 115 ? 13.274 7.854 32.528 1.00 77.62 115 LEU A C 1
ATOM 922 O O . LEU A 1 115 ? 12.296 7.730 33.260 1.00 77.62 115 LEU A O 1
ATOM 926 N N . GLN A 1 116 ? 13.429 8.918 31.738 1.00 82.88 116 GLN A N 1
ATOM 927 C CA . GLN A 1 116 ? 12.524 10.066 31.751 1.00 82.88 116 GLN A CA 1
ATOM 928 C C . GLN A 1 116 ? 11.146 9.721 31.172 1.00 82.88 116 GLN A C 1
ATOM 930 O O . GLN A 1 116 ? 10.126 10.158 31.707 1.00 82.88 116 GLN A O 1
ATOM 935 N N . GLN A 1 117 ? 11.098 8.922 30.105 1.00 81.06 117 GLN A N 1
ATOM 936 C CA . GLN A 1 117 ? 9.849 8.418 29.529 1.00 81.06 117 GLN A CA 1
ATOM 937 C C . GLN A 1 117 ? 9.112 7.507 30.516 1.00 81.06 117 GLN A C 1
ATOM 939 O O . GLN A 1 117 ? 7.899 7.636 30.668 1.00 81.06 117 GLN A O 1
ATOM 944 N N . CYS A 1 118 ? 9.843 6.655 31.240 1.00 81.81 118 CYS A N 1
ATOM 945 C CA . CYS A 1 118 ? 9.280 5.783 32.267 1.00 81.81 118 CYS A CA 1
ATOM 946 C C . CYS A 1 118 ? 8.660 6.597 33.415 1.00 81.81 118 CYS A C 1
ATOM 948 O O . CYS A 1 118 ? 7.496 6.389 33.751 1.00 81.81 118 CYS A O 1
ATOM 950 N N . GLU A 1 119 ? 9.369 7.598 33.947 1.00 88.69 119 GLU A N 1
ATOM 951 C CA . GLU A 1 119 ? 8.819 8.493 34.979 1.00 88.69 119 GLU A CA 1
ATOM 952 C C . GLU A 1 119 ? 7.613 9.294 34.479 1.00 88.69 119 GLU A C 1
ATOM 954 O O . GLU A 1 119 ? 6.611 9.439 35.183 1.00 88.69 119 GLU A O 1
ATOM 959 N N . THR A 1 120 ? 7.671 9.771 33.233 1.00 89.00 120 THR A N 1
ATOM 960 C CA . THR A 1 120 ? 6.556 10.496 32.614 1.00 89.00 120 THR A CA 1
ATOM 961 C C . THR A 1 120 ? 5.323 9.602 32.524 1.00 89.00 120 THR A C 1
ATOM 963 O O . THR A 1 120 ? 4.245 10.017 32.949 1.00 89.00 120 THR A O 1
ATOM 966 N N . ALA A 1 121 ? 5.469 8.365 32.047 1.00 84.69 121 ALA A N 1
ATOM 967 C CA . ALA A 1 121 ? 4.375 7.404 31.983 1.00 84.69 121 ALA A CA 1
ATOM 968 C C . ALA A 1 121 ? 3.827 7.090 33.384 1.00 84.69 121 ALA A C 1
ATOM 970 O O . ALA A 1 121 ? 2.625 7.203 33.609 1.00 84.69 121 ALA A O 1
ATOM 971 N N . LEU A 1 122 ? 4.695 6.802 34.358 1.00 91.19 122 LEU A N 1
ATOM 972 C CA . LEU A 1 122 ? 4.305 6.486 35.736 1.00 91.19 122 LEU A CA 1
ATOM 973 C C . LEU A 1 122 ? 3.596 7.646 36.463 1.00 91.19 122 LEU A C 1
ATOM 975 O O . LEU A 1 122 ? 2.826 7.415 37.401 1.00 91.19 122 LEU A O 1
ATOM 979 N N . SER A 1 123 ? 3.816 8.890 36.034 1.00 90.88 123 SER A N 1
ATOM 980 C CA . SER A 1 123 ? 3.125 10.067 36.575 1.00 90.88 123 SER A CA 1
ATOM 981 C C . SER A 1 123 ? 1.676 10.223 36.088 1.00 90.88 123 SER A C 1
ATOM 983 O O . SER A 1 123 ? 0.898 10.931 36.727 1.00 90.88 123 SER A O 1
ATOM 985 N N . GLN A 1 124 ? 1.283 9.551 35.000 1.00 90.69 124 GLN A N 1
ATOM 986 C CA . GLN A 1 124 ? -0.057 9.688 34.424 1.00 90.69 124 GLN A CA 1
ATOM 987 C C . GLN A 1 124 ? -1.130 9.045 35.305 1.00 90.69 124 GLN A C 1
ATOM 989 O O . GLN A 1 124 ? -0.916 7.984 35.888 1.00 90.69 124 GLN A O 1
ATOM 994 N N . SER A 1 125 ? -2.317 9.651 35.353 1.00 91.94 125 SER A N 1
ATOM 995 C CA . SER A 1 125 ? -3.474 9.120 36.081 1.00 91.94 125 SER A CA 1
ATOM 996 C C . SER A 1 125 ? -4.385 8.310 35.153 1.00 91.94 125 SER A C 1
ATOM 998 O O . SER A 1 125 ? -5.135 8.900 34.371 1.00 91.94 125 SER A O 1
ATOM 1000 N N . PRO A 1 126 ? -4.374 6.961 35.216 1.00 91.62 126 PRO A N 1
ATOM 1001 C CA . PRO A 1 126 ? -4.997 6.117 34.200 1.00 91.62 126 PRO A CA 1
ATOM 1002 C C . PRO A 1 126 ? -6.514 6.300 34.106 1.00 91.62 126 PRO A C 1
ATOM 1004 O O . PRO A 1 126 ? -7.072 6.160 33.018 1.00 91.62 126 PRO A O 1
ATOM 1007 N N . PHE A 1 127 ? -7.177 6.642 35.216 1.00 91.06 127 PHE A N 1
ATOM 1008 C CA . PHE A 1 127 ? -8.625 6.862 35.294 1.00 91.06 127 PHE A CA 1
ATOM 1009 C C . PHE A 1 127 ? -9.053 8.320 35.090 1.00 91.06 127 PHE A C 1
ATOM 1011 O O . PHE A 1 127 ? -10.250 8.620 35.133 1.00 91.06 127 PHE A O 1
ATOM 1018 N N . ALA A 1 128 ? -8.109 9.223 34.825 1.00 87.06 128 ALA A N 1
ATOM 1019 C CA . ALA A 1 128 ? -8.379 10.604 34.437 1.00 87.06 128 ALA A CA 1
ATOM 1020 C C . ALA A 1 128 ? -8.759 10.675 32.942 1.00 87.06 128 ALA A C 1
ATOM 1022 O O . ALA A 1 128 ? -8.142 11.367 32.136 1.00 87.06 128 ALA A O 1
ATOM 1023 N N . THR A 1 129 ? -9.757 9.880 32.550 1.00 84.06 129 THR A N 1
ATOM 1024 C CA . THR A 1 129 ? -10.182 9.669 31.163 1.00 84.06 129 THR A CA 1
ATOM 1025 C C . THR A 1 129 ? -11.697 9.743 31.046 1.00 84.06 129 THR A C 1
ATOM 1027 O O . THR A 1 129 ? -12.413 9.389 31.975 1.00 84.06 129 THR A O 1
ATOM 1030 N N . VAL A 1 130 ? -12.201 10.170 29.890 1.00 81.31 130 VAL A N 1
ATOM 1031 C CA . VAL A 1 130 ? -13.643 10.321 29.663 1.00 81.31 130 VAL A CA 1
ATOM 1032 C C . VAL A 1 130 ? -14.387 8.982 29.749 1.00 81.31 130 VAL A C 1
ATOM 1034 O O . VAL A 1 130 ? -13.867 7.934 29.364 1.00 81.31 130 VAL A O 1
ATOM 1037 N N . HIS A 1 131 ? -15.661 9.016 30.155 1.00 83.06 131 HIS A N 1
ATOM 1038 C CA . HIS A 1 131 ? -16.512 7.823 30.290 1.00 83.06 131 HIS A CA 1
ATOM 1039 C C . HIS A 1 131 ? -16.579 6.941 29.030 1.00 83.06 131 HIS A C 1
ATOM 1041 O O . HIS A 1 131 ? -16.703 5.721 29.129 1.00 83.06 131 HIS A O 1
ATOM 1047 N N . ARG A 1 132 ? -16.467 7.539 27.835 1.00 79.81 132 ARG A N 1
ATOM 1048 C CA . ARG A 1 132 ? -16.413 6.799 26.564 1.00 79.81 132 ARG A CA 1
ATOM 1049 C C . ARG A 1 132 ? -15.203 5.863 26.490 1.00 79.81 132 ARG A C 1
ATOM 1051 O O . ARG A 1 132 ? -15.353 4.749 26.002 1.00 79.81 132 ARG A O 1
ATOM 1058 N N . SER A 1 133 ? -14.043 6.286 26.991 1.00 82.25 133 SER A N 1
ATOM 1059 C CA . SER A 1 133 ? -12.830 5.463 27.006 1.00 82.25 133 SER A CA 1
ATOM 1060 C C . SER A 1 133 ? -13.023 4.217 27.863 1.00 82.25 133 SER A C 1
ATOM 1062 O O . SER A 1 133 ? -12.694 3.123 27.426 1.00 82.25 133 SER A O 1
ATOM 1064 N N . LEU A 1 134 ? -13.6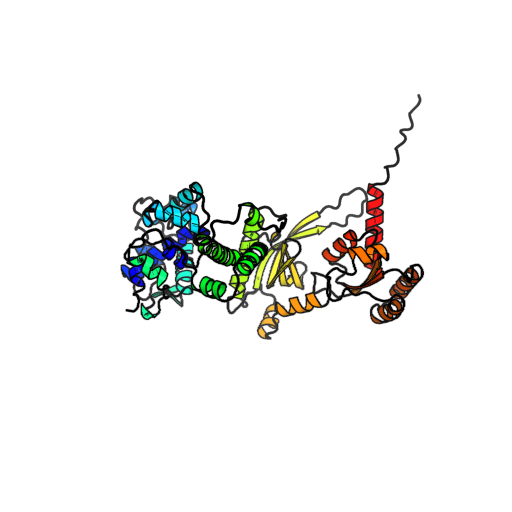37 4.364 29.043 1.00 86.44 134 LEU A N 1
ATOM 1065 C CA . LEU A 1 134 ? -13.920 3.233 29.930 1.00 86.44 134 LEU A CA 1
ATOM 1066 C C . LEU A 1 134 ? -14.961 2.259 29.360 1.00 86.44 134 LEU A C 1
ATOM 1068 O O . LEU A 1 134 ? -14.895 1.064 29.629 1.00 86.44 134 LEU A O 1
ATOM 1072 N N . ARG A 1 135 ? -15.918 2.737 28.555 1.00 85.06 135 ARG A N 1
ATOM 1073 C CA . ARG A 1 135 ? -16.811 1.836 27.802 1.00 85.06 135 ARG A CA 1
ATOM 1074 C C . ARG A 1 135 ? -16.048 1.049 26.749 1.00 85.06 135 ARG A C 1
ATOM 1076 O O . ARG A 1 135 ? -16.229 -0.159 26.671 1.00 85.06 135 ARG A O 1
ATOM 1083 N N . GLY A 1 136 ? -15.166 1.719 26.007 1.00 82.62 136 GLY A N 1
ATOM 1084 C CA . GLY A 1 136 ? -14.264 1.050 25.068 1.00 82.62 136 GLY A CA 1
ATOM 1085 C C . GLY A 1 136 ? -13.369 0.019 25.762 1.00 82.62 136 GLY A C 1
ATOM 1086 O O . GLY A 1 136 ? -13.107 -1.044 25.209 1.00 82.62 136 GLY A O 1
ATOM 1087 N N . ASP A 1 137 ? -12.960 0.281 27.005 1.00 90.12 137 ASP A N 1
ATOM 1088 C CA . ASP A 1 137 ? -12.218 -0.685 27.812 1.00 90.12 137 ASP A CA 1
ATOM 1089 C C . ASP A 1 137 ? -13.064 -1.927 28.152 1.00 90.12 137 ASP A C 1
ATOM 1091 O O . ASP A 1 137 ? -12.571 -3.042 28.010 1.00 90.12 137 ASP A O 1
ATOM 1095 N N . LEU A 1 138 ? -14.343 -1.771 28.520 1.00 92.44 138 LEU A N 1
ATOM 1096 C CA . LEU A 1 138 ? -15.261 -2.902 28.741 1.00 92.44 138 LEU A CA 1
ATOM 1097 C C . LEU A 1 138 ? -15.519 -3.715 27.466 1.00 92.44 138 LEU A C 1
ATOM 1099 O O . LEU A 1 138 ? -15.520 -4.946 27.503 1.00 92.44 138 LEU A O 1
ATOM 1103 N N . GLU A 1 139 ? -15.695 -3.041 26.329 1.00 89.75 139 GLU A N 1
ATOM 1104 C CA . GLU A 1 139 ? -15.812 -3.691 25.020 1.00 89.75 139 GLU A CA 1
ATOM 1105 C C . GLU A 1 139 ? -14.546 -4.488 24.689 1.00 89.75 139 GLU A C 1
ATOM 1107 O O . GLU A 1 139 ? -14.633 -5.632 24.240 1.00 89.75 139 GLU A O 1
ATOM 1112 N N . LYS A 1 140 ? -13.362 -3.933 24.974 1.00 83.69 140 LYS A N 1
ATOM 1113 C CA . LYS A 1 140 ? -12.092 -4.627 24.747 1.00 83.69 140 LYS A CA 1
ATOM 1114 C C . LYS A 1 140 ? -11.903 -5.809 25.696 1.00 83.69 140 LYS A C 1
ATOM 1116 O O . LYS A 1 140 ? -11.494 -6.866 25.228 1.00 83.69 140 LYS A O 1
ATOM 1121 N N . LEU A 1 141 ? -12.249 -5.676 26.980 1.00 90.06 141 LEU A N 1
ATOM 1122 C CA . LEU A 1 141 ? -12.259 -6.792 27.937 1.00 90.06 141 LEU A CA 1
ATOM 1123 C C . LEU A 1 141 ? -13.172 -7.930 27.459 1.00 90.06 141 LEU A C 1
ATOM 1125 O O . LEU A 1 141 ? -12.820 -9.100 27.606 1.00 90.06 141 LEU A O 1
ATOM 1129 N N . ALA A 1 142 ? -14.304 -7.603 26.831 1.00 89.38 142 ALA A N 1
ATOM 1130 C CA . ALA A 1 142 ? -15.166 -8.608 26.226 1.00 89.38 142 ALA A CA 1
ATOM 1131 C C . ALA A 1 142 ? -14.532 -9.278 24.995 1.00 89.38 142 ALA A C 1
ATOM 1133 O O . ALA A 1 142 ? -14.581 -10.498 24.865 1.00 89.38 142 ALA A O 1
ATOM 1134 N N . GLN A 1 143 ? -13.877 -8.508 24.120 1.00 84.75 143 GLN A N 1
ATOM 1135 C CA . GLN A 1 143 ? -13.167 -9.051 22.951 1.00 84.75 143 GLN A CA 1
ATOM 1136 C C . GLN A 1 143 ? -12.047 -10.025 23.332 1.00 84.75 143 GLN A C 1
ATOM 1138 O O . GLN A 1 143 ? -11.824 -11.001 22.623 1.00 84.75 143 GLN A O 1
ATOM 1143 N N . ILE A 1 144 ? -11.339 -9.765 24.434 1.00 82.44 144 ILE A N 1
ATOM 1144 C CA . ILE A 1 144 ? -10.237 -10.622 24.897 1.00 82.44 144 ILE A CA 1
ATOM 1145 C C . ILE A 1 144 ? -10.706 -11.746 25.841 1.00 82.44 144 ILE A C 1
ATOM 1147 O O . ILE A 1 144 ? -9.875 -12.434 26.424 1.00 82.44 144 ILE A O 1
ATOM 1151 N N . GLY A 1 145 ? -12.023 -11.941 25.986 1.00 87.75 145 GLY A N 1
ATOM 1152 C CA . GLY A 1 145 ? -12.608 -13.100 26.663 1.00 87.75 145 GLY A CA 1
ATOM 1153 C C . GLY A 1 145 ? -12.799 -12.972 28.174 1.00 87.75 145 GLY A C 1
ATOM 1154 O O . GLY A 1 145 ? -13.055 -13.979 28.822 1.00 87.75 145 GLY A O 1
ATOM 1155 N N . TRP A 1 146 ? -12.702 -11.773 28.758 1.00 90.56 146 TRP A N 1
ATOM 1156 C CA . TRP A 1 146 ? -12.998 -11.558 30.185 1.00 90.56 146 TRP A CA 1
ATOM 1157 C C . TRP A 1 146 ? -14.470 -11.265 30.468 1.00 90.56 146 TRP A C 1
ATOM 1159 O O . TRP A 1 146 ? -14.924 -11.454 31.592 1.00 90.56 146 TRP A O 1
ATOM 1169 N N . LEU A 1 147 ? -15.203 -10.763 29.476 1.00 94.56 147 LEU A N 1
ATOM 1170 C CA . LEU A 1 147 ? -16.619 -10.410 29.566 1.00 94.56 147 LEU A CA 1
ATOM 1171 C C . LEU A 1 147 ? -17.341 -10.885 28.306 1.00 94.56 147 LEU A C 1
ATOM 1173 O O . LEU A 1 147 ? -16.720 -11.212 27.296 1.00 94.56 147 LEU A O 1
ATOM 1177 N N . LYS A 1 148 ? -18.669 -10.851 28.326 1.00 93.50 148 LYS A N 1
ATOM 1178 C CA . LYS A 1 148 ? -19.492 -11.031 27.129 1.00 93.50 148 LYS A CA 1
ATOM 1179 C C . LYS A 1 148 ? -20.402 -9.828 26.934 1.00 93.50 148 LYS A C 1
ATOM 1181 O O . LYS A 1 148 ? -21.122 -9.442 27.848 1.00 93.50 148 LYS A O 1
ATOM 1186 N N . VAL A 1 149 ? -20.382 -9.244 25.737 1.00 92.88 149 VAL A N 1
ATOM 1187 C CA . VAL A 1 149 ? -21.304 -8.155 25.385 1.00 92.88 149 VAL A CA 1
ATOM 1188 C C . VAL A 1 149 ? -22.702 -8.729 25.168 1.00 92.88 149 VAL A C 1
ATOM 1190 O O . VAL A 1 149 ? -22.883 -9.695 24.422 1.00 92.88 149 VAL A O 1
ATOM 1193 N N . LEU A 1 150 ? -23.692 -8.117 25.807 1.00 89.81 150 LEU A N 1
ATOM 1194 C CA . LEU A 1 150 ? -25.111 -8.392 25.632 1.00 89.81 150 LEU A CA 1
ATOM 1195 C C . LEU A 1 150 ? -25.795 -7.234 24.880 1.00 89.81 150 LEU A C 1
ATOM 1197 O O . LEU A 1 150 ? -25.253 -6.126 24.779 1.00 89.81 150 LEU A O 1
ATOM 1201 N N . PRO A 1 151 ? -27.001 -7.456 24.324 1.00 82.56 151 PRO A N 1
ATOM 1202 C CA . PRO A 1 151 ? -27.777 -6.388 23.706 1.00 82.56 151 PRO A CA 1
ATOM 1203 C C . PRO A 1 151 ? -27.975 -5.192 24.650 1.00 82.56 151 PRO A C 1
ATOM 1205 O O . PRO A 1 151 ? -28.025 -5.341 25.864 1.00 82.56 151 PRO A O 1
ATOM 1208 N N . ARG A 1 152 ? -28.161 -3.993 24.082 1.00 82.44 152 ARG A N 1
ATOM 1209 C CA . ARG A 1 152 ? -28.444 -2.750 24.834 1.00 82.44 152 ARG A CA 1
ATOM 1210 C C . ARG A 1 152 ? -27.305 -2.266 25.752 1.00 82.44 152 ARG A C 1
ATOM 1212 O O . ARG A 1 152 ? -27.580 -1.511 26.684 1.00 82.44 152 ARG A O 1
ATOM 1219 N N . GLY A 1 153 ? -26.054 -2.632 25.463 1.00 82.81 153 GLY A N 1
ATOM 1220 C CA . GLY A 1 153 ? -24.868 -2.104 26.158 1.00 82.81 153 GLY A CA 1
ATOM 1221 C C . GLY A 1 153 ? -24.639 -2.701 27.549 1.00 82.81 153 GLY A C 1
ATOM 1222 O O . GLY A 1 153 ? -24.082 -2.036 28.421 1.00 82.81 153 GLY A O 1
ATOM 1223 N N . GLU A 1 154 ? -25.122 -3.923 27.759 1.00 93.44 154 GLU A N 1
ATOM 1224 C CA . GLU A 1 154 ? -24.905 -4.714 28.969 1.00 93.44 154 GLU A CA 1
ATOM 1225 C C . GLU A 1 154 ? -23.686 -5.624 28.799 1.00 93.44 154 GLU A C 1
ATOM 1227 O O . GLU A 1 154 ? -23.366 -6.061 27.692 1.00 93.44 154 GLU A O 1
ATOM 1232 N N . PHE A 1 155 ? -23.014 -5.920 29.906 1.00 95.94 155 PHE A N 1
ATOM 1233 C CA . PHE A 1 155 ? -21.867 -6.816 29.968 1.00 95.94 155 PHE A CA 1
ATOM 1234 C C . PHE A 1 155 ? -22.165 -7.936 30.953 1.00 95.94 155 PHE A C 1
ATOM 1236 O O . PHE A 1 155 ? -22.666 -7.688 32.047 1.00 95.94 155 PHE A O 1
ATOM 1243 N N . GLN A 1 156 ? -21.850 -9.163 30.557 1.00 95.81 156 GLN A N 1
ATOM 1244 C CA . GLN A 1 156 ? -21.941 -10.346 31.397 1.00 95.81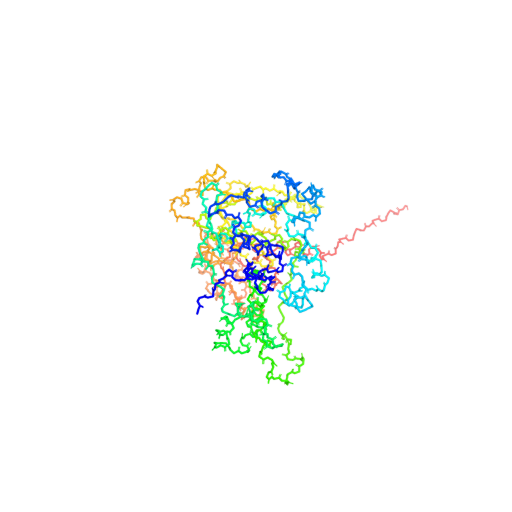 156 GLN A CA 1
ATOM 1245 C C . GLN A 1 156 ? -20.544 -10.758 31.872 1.00 95.81 156 GLN A C 1
ATOM 1247 O O . GLN A 1 156 ? -19.624 -10.887 31.057 1.00 95.81 156 GLN A O 1
ATOM 1252 N N . ILE A 1 157 ? -20.405 -10.980 33.178 1.00 94.75 157 ILE A N 1
ATOM 1253 C CA . ILE A 1 157 ? -19.215 -11.562 33.806 1.00 94.75 157 ILE A CA 1
ATOM 1254 C C . ILE A 1 157 ? -19.146 -13.042 33.422 1.00 94.75 157 ILE A C 1
ATOM 1256 O O . ILE A 1 157 ? -20.148 -13.757 33.492 1.00 94.75 157 ILE A O 1
ATOM 1260 N N . LEU A 1 158 ? -17.975 -13.505 32.988 1.00 91.19 158 LEU A N 1
ATOM 1261 C CA . LEU A 1 158 ? -17.779 -14.903 32.613 1.00 91.19 158 LEU A CA 1
ATOM 1262 C C . LEU A 1 158 ? -17.351 -15.736 33.830 1.00 91.19 158 LEU A C 1
ATOM 1264 O O . LEU A 1 158 ? -16.587 -15.255 34.669 1.00 91.19 158 LEU A O 1
ATOM 1268 N N . PRO A 1 159 ? -17.829 -16.985 33.956 1.00 86.06 159 PRO A N 1
ATOM 1269 C CA . PRO A 1 159 ? -17.388 -17.874 35.020 1.00 86.06 159 PRO A CA 1
ATOM 1270 C C . PRO A 1 159 ? -15.915 -18.265 34.819 1.00 86.06 159 PRO A C 1
ATOM 1272 O O . PRO A 1 159 ? -15.392 -18.234 33.704 1.00 86.06 159 PRO A O 1
ATOM 1275 N N . VAL A 1 160 ? -15.233 -18.604 35.919 1.00 83.50 160 VAL A N 1
ATOM 1276 C CA . VAL A 1 160 ? -13.763 -18.756 35.976 1.00 83.50 160 VAL A CA 1
ATOM 1277 C C . VAL A 1 160 ? -13.218 -19.791 34.985 1.00 83.50 160 VAL A C 1
ATOM 1279 O O . VAL A 1 160 ? -12.114 -19.638 34.471 1.00 83.50 160 VAL A O 1
ATOM 1282 N N . ASP A 1 161 ? -13.995 -20.828 34.694 1.00 82.06 161 ASP A N 1
ATOM 1283 C CA . ASP A 1 161 ? -13.683 -21.895 33.741 1.00 82.06 161 ASP A CA 1
ATOM 1284 C C . ASP A 1 161 ? -13.660 -21.432 32.275 1.00 82.06 161 ASP A C 1
ATOM 1286 O O . ASP A 1 161 ? -13.001 -22.064 31.451 1.00 82.06 161 ASP A O 1
ATOM 1290 N N . LEU A 1 162 ? -14.327 -20.321 31.956 1.00 82.81 162 LEU A N 1
ATOM 1291 C CA . LEU A 1 162 ? -14.372 -19.728 30.616 1.00 82.81 162 LEU A CA 1
ATOM 1292 C C . LEU A 1 162 ? -13.409 -18.548 30.442 1.00 82.81 162 LEU A C 1
ATOM 1294 O O . LEU A 1 162 ? -13.380 -17.938 29.373 1.00 82.81 162 LEU A O 1
ATOM 1298 N N . LEU A 1 163 ? -12.636 -18.211 31.476 1.00 84.31 163 LEU A N 1
ATOM 1299 C CA . LEU A 1 163 ? -11.697 -17.098 31.423 1.00 84.31 163 LEU A CA 1
ATOM 1300 C C . LEU A 1 163 ? -10.448 -17.433 30.596 1.00 84.31 163 LEU A C 1
ATOM 1302 O O . LEU A 1 163 ? -10.070 -18.607 30.473 1.00 84.31 163 LEU A O 1
ATOM 1306 N N . PRO A 1 164 ? -9.764 -16.406 30.058 1.00 81.44 164 PRO A N 1
ATOM 1307 C CA . PRO A 1 164 ? -8.528 -16.597 29.318 1.00 81.44 164 PRO A CA 1
ATOM 1308 C C . PRO A 1 164 ? -7.488 -17.298 30.192 1.00 81.44 164 PRO A C 1
ATOM 1310 O O . PRO A 1 164 ? -7.280 -16.934 31.349 1.00 81.44 164 PRO A O 1
ATOM 1313 N N . GLN A 1 165 ? -6.822 -18.304 29.634 1.00 74.94 165 GLN A N 1
ATOM 1314 C CA . GLN A 1 165 ? -5.787 -19.041 30.349 1.00 74.94 165 GLN A CA 1
ATOM 1315 C C . GLN A 1 165 ? -4.470 -18.260 30.301 1.00 74.94 165 GLN A C 1
ATOM 1317 O O . GLN A 1 165 ? -3.986 -17.903 29.226 1.00 74.94 165 GLN A O 1
ATOM 1322 N N . LEU A 1 166 ? -3.883 -18.003 31.470 1.00 65.50 166 LEU A N 1
ATOM 1323 C CA . LEU A 1 166 ? -2.517 -17.498 31.578 1.00 65.50 166 LEU A CA 1
ATOM 1324 C C . LEU A 1 166 ? -1.550 -18.650 31.329 1.00 65.50 166 LEU A C 1
ATOM 1326 O O . LEU A 1 166 ? -1.717 -19.741 31.880 1.00 65.50 166 LEU A O 1
ATOM 1330 N N . SER A 1 167 ? -0.511 -18.394 30.538 1.00 58.41 167 SER A N 1
ATOM 1331 C CA . SER A 1 167 ? 0.573 -19.355 30.357 1.00 58.41 167 SER A CA 1
ATOM 1332 C C . SER A 1 167 ? 1.164 -19.747 31.724 1.00 58.41 167 SER A C 1
ATOM 1334 O O . SER A 1 167 ? 1.322 -18.866 32.580 1.00 58.41 167 SER A O 1
ATOM 1336 N N . PRO A 1 168 ? 1.518 -21.030 31.942 1.00 52.22 168 PRO A N 1
ATOM 1337 C CA . PRO A 1 168 ? 2.072 -21.516 33.211 1.00 52.22 168 PRO A CA 1
ATOM 1338 C C . PRO A 1 168 ? 3.253 -20.680 33.717 1.00 52.22 168 PRO A C 1
ATOM 1340 O O . PRO A 1 168 ? 3.386 -20.462 34.920 1.00 52.22 168 PRO A O 1
ATOM 1343 N N . ASP A 1 169 ? 4.048 -20.142 32.793 1.00 51.06 169 ASP A N 1
ATOM 1344 C CA . ASP A 1 169 ? 5.200 -19.305 33.100 1.00 51.06 169 ASP A CA 1
ATOM 1345 C C . ASP A 1 169 ? 4.784 -17.965 33.721 1.00 51.06 169 ASP A C 1
ATOM 1347 O O . ASP A 1 169 ? 5.347 -17.565 34.738 1.00 51.06 169 ASP A O 1
ATOM 1351 N N . ILE A 1 170 ? 3.778 -17.263 33.173 1.00 56.78 170 ILE A N 1
ATOM 1352 C CA . ILE A 1 170 ? 3.312 -15.976 33.734 1.00 56.78 170 ILE A CA 1
ATOM 1353 C C . ILE A 1 170 ? 2.749 -16.212 35.140 1.00 56.78 170 ILE A C 1
ATOM 1355 O O . ILE A 1 170 ? 3.026 -15.445 36.062 1.00 56.78 170 ILE A O 1
ATOM 1359 N N . TYR A 1 171 ? 2.023 -17.320 35.316 1.00 52.16 171 TYR A N 1
ATOM 1360 C CA . TYR A 1 171 ? 1.436 -17.707 36.596 1.00 52.16 171 TYR A CA 1
ATOM 1361 C C . TYR A 1 171 ? 2.498 -18.039 37.662 1.00 52.16 171 TYR A C 1
ATOM 1363 O O . TYR A 1 171 ? 2.326 -17.692 38.835 1.00 52.16 171 TYR A O 1
ATOM 1371 N N . ALA A 1 172 ? 3.611 -18.672 37.268 1.00 51.06 172 ALA A N 1
ATOM 1372 C CA . ALA A 1 172 ? 4.739 -18.972 38.150 1.00 51.06 172 ALA A CA 1
ATOM 1373 C C . ALA A 1 172 ? 5.476 -17.698 38.598 1.00 51.06 172 ALA A C 1
ATOM 1375 O O . ALA A 1 172 ? 5.749 -17.543 39.790 1.00 51.06 172 ALA A O 1
ATOM 1376 N N . VAL A 1 173 ? 5.715 -16.752 37.680 1.00 55.91 173 VAL A N 1
ATOM 1377 C CA . VAL A 1 173 ? 6.327 -15.448 38.004 1.00 55.91 173 VAL A CA 1
ATOM 1378 C C . VAL A 1 173 ? 5.440 -14.630 38.951 1.00 55.91 173 VAL A C 1
ATOM 1380 O O . VAL A 1 173 ? 5.955 -13.965 39.847 1.00 55.91 173 VAL A O 1
ATOM 1383 N N . SER A 1 174 ? 4.111 -14.701 38.809 1.00 52.28 174 SER A N 1
ATOM 1384 C CA . SER A 1 174 ? 3.181 -13.906 39.622 1.00 52.28 174 SER A CA 1
ATOM 1385 C C . SER A 1 174 ? 2.907 -14.443 41.033 1.00 52.28 174 SER A C 1
ATOM 1387 O O . SER A 1 174 ? 2.556 -13.655 41.906 1.00 52.28 174 SER A O 1
ATOM 1389 N N . ASN A 1 175 ? 3.030 -15.757 41.273 1.00 42.72 175 ASN A N 1
ATOM 1390 C CA . ASN A 1 175 ? 2.610 -16.372 42.545 1.00 42.72 175 ASN A CA 1
ATOM 1391 C C . ASN A 1 175 ? 3.748 -16.823 43.467 1.00 42.72 175 ASN A C 1
ATOM 1393 O O . ASN A 1 175 ? 3.503 -16.995 44.658 1.00 42.72 175 ASN A O 1
ATOM 1397 N N . LEU A 1 176 ? 4.966 -17.047 42.962 1.00 41.34 176 LEU A N 1
ATOM 1398 C CA . LEU A 1 176 ? 6.023 -17.669 43.771 1.00 41.34 176 LEU A CA 1
ATOM 1399 C C . LEU A 1 176 ? 7.043 -16.707 44.374 1.00 41.34 176 LEU A C 1
ATOM 1401 O O . LEU A 1 176 ? 7.804 -17.155 45.224 1.00 41.34 176 LEU A O 1
ATOM 1405 N N . GLY A 1 177 ? 7.083 -15.424 43.988 1.00 38.94 177 GLY A N 1
ATOM 1406 C CA . GLY A 1 177 ? 7.994 -14.430 44.589 1.00 38.94 177 GLY A CA 1
ATOM 1407 C C . GLY A 1 177 ? 9.478 -14.841 44.628 1.00 38.94 177 GLY A C 1
ATOM 1408 O O . GLY A 1 177 ? 10.272 -14.237 45.341 1.00 38.94 177 GLY A O 1
ATOM 1409 N N . LEU A 1 178 ? 9.852 -15.885 43.889 1.00 33.91 178 LEU A N 1
ATOM 1410 C CA . LEU A 1 178 ? 11.135 -16.560 43.953 1.00 33.91 178 LEU A CA 1
ATOM 1411 C C . LEU A 1 178 ? 11.615 -16.757 42.532 1.00 33.91 178 LEU A C 1
ATOM 1413 O O . LEU A 1 178 ? 11.337 -17.776 41.905 1.00 33.91 178 LEU A O 1
ATOM 1417 N N . ILE A 1 179 ? 12.387 -15.793 42.051 1.00 32.41 179 ILE A N 1
ATOM 1418 C CA . ILE A 1 179 ? 13.446 -16.112 41.109 1.00 32.41 179 ILE A CA 1
ATOM 1419 C C . ILE A 1 179 ? 14.661 -15.284 41.506 1.00 32.41 179 ILE A C 1
ATOM 1421 O O . ILE A 1 179 ? 14.670 -14.061 41.387 1.00 32.41 179 ILE A O 1
ATOM 1425 N N . ASN A 1 180 ? 15.685 -15.984 41.998 1.00 30.55 180 ASN A N 1
ATOM 1426 C CA . ASN A 1 180 ? 17.067 -15.546 41.866 1.00 30.55 180 ASN A CA 1
ATOM 1427 C C . ASN A 1 180 ? 17.286 -15.123 40.409 1.00 30.55 180 ASN A C 1
ATOM 1429 O O . ASN A 1 180 ? 17.028 -15.935 39.532 1.00 30.55 180 ASN A O 1
ATOM 1433 N N . GLU A 1 181 ? 17.726 -13.881 40.210 1.00 32.72 181 GLU A N 1
ATOM 1434 C CA . GLU A 1 181 ? 18.279 -13.141 39.052 1.00 32.72 181 GLU A CA 1
ATOM 1435 C C . GLU A 1 181 ? 18.599 -13.815 37.685 1.00 32.72 181 GLU A C 1
ATOM 1437 O O . GLU A 1 181 ? 19.340 -13.246 36.889 1.00 32.72 181 GLU A O 1
ATOM 1442 N N . ARG A 1 182 ? 18.074 -14.983 37.316 1.00 33.12 182 ARG A N 1
ATOM 1443 C CA . ARG A 1 182 ? 18.401 -15.684 36.065 1.00 33.12 182 ARG A CA 1
ATOM 1444 C C . ARG A 1 182 ? 17.218 -16.483 35.528 1.00 33.12 182 ARG A C 1
ATOM 1446 O O . ARG A 1 182 ? 17.205 -17.706 35.607 1.00 33.12 182 ARG A O 1
ATOM 1453 N N . SER A 1 183 ? 16.223 -15.787 34.991 1.00 37.59 183 SER A N 1
ATOM 1454 C CA . SER A 1 183 ? 15.356 -16.260 33.894 1.00 37.59 183 SER A CA 1
ATOM 1455 C C . SER A 1 183 ? 14.221 -15.265 33.700 1.00 37.59 183 SER A C 1
ATOM 1457 O O . SER A 1 183 ? 13.165 -15.373 34.316 1.00 37.59 183 SER A O 1
ATOM 1459 N N . LEU A 1 184 ? 14.450 -14.274 32.846 1.00 31.38 184 LEU A N 1
ATOM 1460 C CA . LEU A 1 184 ? 13.394 -13.457 32.263 1.00 31.38 184 LEU A CA 1
ATOM 1461 C C . LEU A 1 184 ? 13.461 -13.668 30.753 1.00 31.38 184 LEU A C 1
ATOM 1463 O O . LEU A 1 184 ? 14.198 -12.979 30.060 1.00 31.38 184 LEU A O 1
ATOM 1467 N N . SER A 1 185 ? 12.727 -14.663 30.266 1.00 37.50 185 SER A N 1
ATOM 1468 C CA . SER A 1 185 ? 12.427 -14.833 28.845 1.00 37.50 185 SER A CA 1
ATOM 1469 C C . SER A 1 185 ? 11.076 -15.534 28.715 1.00 37.50 185 SER A C 1
ATOM 1471 O O . SER A 1 185 ? 10.969 -16.755 28.642 1.00 37.50 185 SER A O 1
ATOM 1473 N N . GLN A 1 186 ? 9.996 -14.753 28.729 1.00 38.91 186 GLN A N 1
ATOM 1474 C CA . GLN A 1 186 ? 8.677 -15.251 28.339 1.00 38.91 186 GLN A CA 1
ATOM 1475 C C . GLN A 1 186 ? 8.405 -14.898 26.888 1.00 38.91 186 GLN A C 1
ATOM 1477 O O . GLN A 1 186 ? 7.604 -14.031 26.565 1.00 38.91 186 GLN A O 1
ATOM 1482 N N . LEU A 1 187 ? 9.056 -15.681 26.037 1.00 40.09 187 LEU A N 1
ATOM 1483 C CA . LEU A 1 187 ? 8.734 -15.860 24.630 1.00 40.09 187 LEU A CA 1
ATOM 1484 C C . LEU A 1 187 ? 8.679 -17.353 24.229 1.00 40.09 187 LEU A C 1
ATOM 1486 O O . LEU A 1 187 ? 9.034 -17.696 23.104 1.00 40.09 187 LEU A O 1
ATOM 1490 N N . PRO A 1 188 ? 8.284 -18.323 25.083 1.00 44.62 188 PRO A N 1
ATOM 1491 C CA . PRO A 1 188 ? 8.802 -19.678 24.930 1.00 44.62 188 PRO A CA 1
ATOM 1492 C C . PRO A 1 188 ? 8.195 -20.434 23.745 1.00 44.62 188 PRO A C 1
ATOM 1494 O O . PRO A 1 188 ? 8.890 -21.253 23.169 1.00 44.62 188 PRO A O 1
ATOM 1497 N N . MET A 1 189 ? 6.957 -20.183 23.303 1.00 40.22 189 MET A N 1
ATOM 1498 C CA . MET A 1 189 ? 6.387 -20.976 22.195 1.00 40.22 189 MET A CA 1
ATOM 1499 C C . MET A 1 189 ? 7.007 -20.658 20.831 1.00 40.22 189 MET A C 1
ATOM 1501 O O . MET A 1 189 ? 7.390 -21.571 20.101 1.00 40.22 189 MET A O 1
ATOM 1505 N N . VAL A 1 190 ? 7.128 -19.372 20.500 1.00 40.81 190 VAL A N 1
ATOM 1506 C CA . VAL A 1 190 ? 7.756 -18.925 19.250 1.00 40.81 190 VAL A CA 1
ATOM 1507 C C . VAL A 1 190 ? 9.258 -19.188 19.324 1.00 40.81 190 VAL A C 1
ATOM 1509 O O . VAL A 1 190 ? 9.826 -19.727 18.381 1.00 40.81 190 VAL A O 1
ATOM 1512 N N . ASN A 1 191 ? 9.870 -18.981 20.491 1.00 47.12 191 ASN A N 1
ATOM 1513 C CA . ASN A 1 191 ? 11.286 -19.243 20.713 1.00 47.12 191 ASN A CA 1
ATOM 1514 C C . ASN A 1 191 ? 11.654 -20.715 20.636 1.00 47.12 191 ASN A C 1
ATOM 1516 O O . ASN A 1 191 ? 12.671 -21.052 20.041 1.00 47.12 191 ASN A O 1
ATOM 1520 N N . THR A 1 192 ? 10.827 -21.601 21.186 1.00 46.50 192 THR A N 1
ATOM 1521 C CA . THR A 1 192 ? 11.060 -23.048 21.122 1.00 46.50 192 THR A CA 1
ATOM 1522 C C . THR A 1 192 ? 10.881 -23.549 19.692 1.00 46.50 192 THR A C 1
ATOM 1524 O O . THR A 1 192 ? 11.707 -24.319 19.222 1.00 46.50 192 THR A O 1
ATOM 1527 N N . TRP A 1 193 ? 9.873 -23.070 18.952 1.00 47.66 193 TRP A N 1
ATOM 1528 C CA . TRP A 1 193 ? 9.715 -23.429 17.539 1.00 47.66 193 TRP A CA 1
ATOM 1529 C C . TRP A 1 193 ? 10.864 -22.893 16.671 1.00 47.66 193 TRP A C 1
ATOM 1531 O O . TRP A 1 193 ? 11.431 -23.646 15.882 1.00 47.66 193 TRP A O 1
ATOM 1541 N N . LEU A 1 194 ? 11.247 -21.624 16.837 1.00 48.16 194 LEU A N 1
ATOM 1542 C CA . LEU A 1 194 ? 12.326 -20.993 16.074 1.00 48.16 194 LEU A CA 1
ATOM 1543 C C . LEU A 1 194 ? 13.689 -21.619 16.389 1.00 48.16 194 LEU A C 1
ATOM 1545 O O . LEU A 1 194 ? 14.401 -21.964 15.459 1.00 48.16 194 LEU A O 1
ATOM 1549 N N . SER A 1 195 ? 14.027 -21.849 17.660 1.00 52.88 195 SER A N 1
ATOM 1550 C CA . SER A 1 195 ? 15.292 -22.503 18.052 1.00 52.88 195 SER A CA 1
ATOM 1551 C C . SER A 1 195 ? 15.368 -23.981 17.651 1.00 52.88 195 SER A C 1
ATOM 1553 O O . SER A 1 195 ? 16.458 -24.506 17.441 1.00 52.88 195 SER A O 1
ATOM 1555 N N . GLN A 1 196 ? 14.226 -24.664 17.508 1.00 55.59 196 GLN A N 1
ATOM 1556 C CA . GLN A 1 196 ? 14.178 -26.050 17.027 1.00 55.59 196 GLN A CA 1
ATOM 1557 C C . GLN A 1 196 ? 14.237 -26.172 15.498 1.00 55.59 196 GLN A C 1
ATOM 1559 O O . GLN A 1 196 ? 14.619 -27.232 15.004 1.00 55.59 196 GLN A O 1
ATOM 1564 N N . ASN A 1 197 ? 13.850 -25.134 14.745 1.00 52.62 197 ASN A N 1
ATOM 1565 C CA . ASN A 1 197 ? 13.693 -25.211 13.284 1.00 52.62 197 ASN A CA 1
ATOM 1566 C C . ASN A 1 197 ? 14.614 -24.272 12.489 1.00 52.62 197 ASN A C 1
ATOM 1568 O O . ASN A 1 197 ? 14.808 -24.495 11.294 1.00 52.62 197 ASN A O 1
ATOM 1572 N N . LEU A 1 198 ? 15.184 -23.239 13.111 1.00 57.00 198 LEU A N 1
ATOM 1573 C CA . LEU A 1 198 ? 16.086 -22.278 12.482 1.00 57.00 198 LEU A CA 1
ATOM 1574 C C . LEU A 1 198 ? 17.420 -22.248 13.228 1.00 57.00 198 LEU A C 1
ATOM 1576 O O . LEU A 1 198 ? 17.480 -22.202 14.453 1.00 57.00 198 LEU A O 1
ATOM 1580 N N . SER A 1 199 ? 18.514 -22.236 12.474 1.00 62.22 199 SER A N 1
ATOM 1581 C CA . SER A 1 199 ? 19.835 -21.955 13.030 1.00 62.22 199 SER A CA 1
ATOM 1582 C C . SER A 1 199 ? 19.922 -20.510 13.525 1.00 62.22 199 SER A C 1
ATOM 1584 O O . SER A 1 199 ? 19.254 -19.613 13.012 1.00 62.22 199 SER A O 1
ATOM 1586 N N . ARG A 1 200 ? 20.840 -20.252 14.458 1.00 59.50 200 ARG A N 1
ATOM 1587 C CA . ARG A 1 200 ? 21.145 -18.907 14.964 1.00 59.50 200 ARG A CA 1
ATOM 1588 C C . ARG A 1 200 ? 21.389 -17.875 13.856 1.00 59.50 200 ARG A C 1
ATOM 1590 O O . ARG A 1 200 ? 20.936 -16.739 13.963 1.00 59.50 200 ARG A O 1
ATOM 1597 N N . GLN A 1 201 ? 22.077 -18.272 12.784 1.00 56.84 201 GLN A N 1
ATOM 1598 C CA . GLN A 1 201 ? 22.303 -17.397 11.632 1.00 56.84 201 GLN A CA 1
ATOM 1599 C C . GLN A 1 201 ? 20.992 -17.079 10.902 1.00 56.84 201 GLN A C 1
ATOM 1601 O O . GLN A 1 201 ? 20.751 -15.927 10.576 1.00 56.84 201 GLN A O 1
ATOM 1606 N N . GLN A 1 202 ? 20.105 -18.060 10.730 1.00 59.69 202 GLN A N 1
ATOM 1607 C CA . GLN A 1 202 ? 18.786 -17.837 10.130 1.00 59.69 202 GLN A CA 1
ATOM 1608 C C . GLN A 1 202 ? 17.885 -16.963 11.011 1.00 59.69 202 GLN A C 1
ATOM 1610 O O . GLN A 1 202 ? 17.118 -16.172 10.477 1.00 59.69 202 GLN A O 1
ATOM 1615 N N . CYS A 1 203 ? 17.993 -17.054 12.339 1.00 61.19 203 CYS A N 1
ATOM 1616 C CA . CYS A 1 203 ? 17.297 -16.150 13.257 1.00 61.19 203 CYS A CA 1
ATOM 1617 C C . CYS A 1 203 ? 17.829 -14.711 13.161 1.00 61.19 203 CYS A C 1
ATOM 1619 O O . CYS A 1 203 ? 17.030 -13.780 13.137 1.00 61.19 203 CYS A O 1
ATOM 1621 N N . LEU A 1 204 ? 19.153 -14.524 13.056 1.00 59.91 204 LEU A N 1
ATOM 1622 C CA . LEU A 1 204 ? 19.781 -13.219 12.794 1.00 59.91 204 LEU A CA 1
ATOM 1623 C C . LEU A 1 204 ? 19.332 -12.637 11.448 1.00 59.91 204 LEU A C 1
ATOM 1625 O O . LEU A 1 204 ? 18.936 -11.474 11.383 1.00 59.91 204 LEU A O 1
ATOM 1629 N N . ASP A 1 205 ? 19.349 -13.450 10.393 1.00 59.94 205 ASP A N 1
ATOM 1630 C CA . ASP A 1 205 ? 18.932 -13.043 9.051 1.00 59.94 205 ASP A CA 1
ATOM 1631 C C . ASP A 1 205 ? 17.431 -12.697 9.019 1.00 59.94 205 ASP A C 1
ATOM 1633 O O . ASP A 1 205 ? 17.034 -11.709 8.400 1.00 59.94 205 ASP A O 1
ATOM 1637 N N . LEU A 1 206 ? 16.596 -13.463 9.732 1.00 64.00 206 LEU A N 1
ATOM 1638 C CA . LEU A 1 206 ? 15.162 -13.209 9.875 1.00 64.00 206 LEU A CA 1
ATOM 1639 C C . LEU A 1 206 ? 14.883 -11.926 10.661 1.00 64.00 206 LEU A C 1
ATOM 1641 O O . LEU A 1 206 ? 13.971 -11.193 10.300 1.00 64.00 206 LEU A O 1
ATOM 1645 N N . LEU A 1 207 ? 15.675 -11.625 11.690 1.00 64.19 207 LEU A N 1
ATOM 1646 C CA . LEU A 1 207 ? 15.596 -10.367 12.432 1.00 64.19 207 LEU A CA 1
ATOM 1647 C C . LEU A 1 207 ? 15.875 -9.166 11.544 1.00 64.19 207 LEU A C 1
ATOM 1649 O O . LEU A 1 207 ? 15.071 -8.246 11.488 1.00 64.19 207 LEU A O 1
ATOM 1653 N N . VAL A 1 208 ? 16.980 -9.202 10.800 1.00 59.44 208 VAL A N 1
ATOM 1654 C CA . VAL A 1 208 ? 17.339 -8.128 9.864 1.00 59.44 208 VAL A CA 1
ATOM 1655 C C . VAL A 1 208 ? 16.266 -7.979 8.776 1.00 59.44 208 VAL A C 1
ATOM 1657 O O . VAL A 1 208 ? 15.901 -6.863 8.401 1.00 59.44 208 VAL A O 1
ATOM 1660 N N . ALA A 1 209 ? 15.716 -9.095 8.287 1.00 62.50 209 ALA A N 1
ATOM 1661 C CA . ALA A 1 209 ? 14.644 -9.086 7.297 1.00 62.50 209 ALA A CA 1
ATOM 1662 C C . ALA A 1 209 ? 13.322 -8.535 7.857 1.00 62.50 209 ALA A C 1
ATOM 1664 O O . ALA A 1 209 ? 12.665 -7.742 7.188 1.00 62.50 209 ALA A O 1
ATOM 1665 N N . LEU A 1 210 ? 12.926 -8.923 9.068 1.00 63.84 210 LEU A N 1
ATOM 1666 C CA . LEU A 1 210 ? 11.698 -8.447 9.700 1.00 63.84 210 LEU A CA 1
ATOM 1667 C C . LEU A 1 210 ? 11.807 -6.983 10.135 1.00 63.84 210 LEU A C 1
ATOM 1669 O O . LEU A 1 210 ? 10.813 -6.279 10.027 1.00 63.84 210 LEU A O 1
ATOM 1673 N N . ASP A 1 211 ? 12.992 -6.506 10.524 1.00 59.38 211 ASP A N 1
ATOM 1674 C CA . ASP A 1 211 ? 13.263 -5.105 10.887 1.00 59.38 211 ASP A CA 1
ATOM 1675 C C . ASP A 1 211 ? 13.083 -4.207 9.668 1.00 59.38 211 ASP A C 1
ATOM 1677 O O . ASP A 1 211 ? 12.462 -3.150 9.699 1.00 59.38 211 ASP A O 1
ATOM 1681 N N . THR A 1 212 ? 13.497 -4.729 8.519 1.00 59.09 212 THR A N 1
ATOM 1682 C CA . THR A 1 212 ? 13.239 -4.100 7.229 1.00 59.09 212 THR A CA 1
ATOM 1683 C C . THR A 1 212 ? 11.743 -4.086 6.863 1.00 59.09 212 THR A C 1
ATOM 1685 O O . THR A 1 212 ? 11.280 -3.178 6.167 1.00 59.09 212 THR A O 1
ATOM 1688 N N . LEU A 1 213 ? 10.974 -5.097 7.284 1.00 61.31 213 LEU A N 1
ATOM 1689 C CA . LEU A 1 213 ? 9.567 -5.289 6.907 1.00 61.31 213 LEU A CA 1
ATOM 1690 C C . LEU A 1 213 ? 8.565 -4.680 7.896 1.00 61.31 213 LEU A C 1
ATOM 1692 O O . LEU A 1 213 ? 7.442 -4.378 7.484 1.00 61.31 213 LEU A O 1
ATOM 1696 N N . SER A 1 214 ? 8.939 -4.453 9.155 1.00 57.62 214 SER A N 1
ATOM 1697 C CA . SER A 1 214 ? 8.078 -3.843 10.177 1.00 57.62 214 SER A CA 1
ATOM 1698 C C . SER A 1 214 ? 7.624 -2.438 9.795 1.00 57.62 214 SER A C 1
ATOM 1700 O O . SER A 1 214 ? 6.484 -2.054 10.041 1.00 57.62 214 SER A O 1
ATOM 1702 N N . MET A 1 215 ? 8.444 -1.722 9.027 1.00 57.06 215 MET A N 1
ATOM 1703 C CA . MET A 1 215 ? 8.065 -0.446 8.416 1.00 57.06 215 MET A CA 1
ATOM 1704 C C . MET A 1 215 ? 6.827 -0.552 7.501 1.00 57.06 215 MET A C 1
ATOM 1706 O O . MET A 1 215 ? 6.041 0.393 7.365 1.00 57.06 215 MET A O 1
ATOM 1710 N N . VAL A 1 216 ? 6.643 -1.696 6.835 1.00 54.91 216 VAL A N 1
ATOM 1711 C CA . VAL A 1 216 ? 5.503 -1.964 5.941 1.00 54.91 216 VAL A CA 1
ATOM 1712 C C . VAL A 1 216 ? 4.305 -2.510 6.724 1.00 54.91 216 VAL A C 1
ATOM 1714 O O . VAL A 1 216 ? 3.160 -2.187 6.392 1.00 54.91 216 VAL A O 1
ATOM 1717 N N . GLN A 1 217 ? 4.574 -3.287 7.771 1.00 59.53 217 GLN A N 1
ATOM 1718 C CA . GLN A 1 217 ? 3.620 -4.014 8.608 1.00 59.53 217 GLN A CA 1
ATOM 1719 C C . GLN A 1 217 ? 3.960 -3.757 10.093 1.00 59.53 217 GLN A C 1
ATOM 1721 O O . GLN A 1 217 ? 4.779 -4.482 10.660 1.00 59.53 217 GLN A O 1
ATOM 1726 N N . PRO A 1 218 ? 3.360 -2.728 10.730 1.00 57.78 218 PRO A N 1
ATOM 1727 C CA . PRO A 1 218 ? 3.741 -2.283 12.081 1.00 57.78 218 PRO A CA 1
ATOM 1728 C C . PRO A 1 218 ? 3.598 -3.370 13.156 1.00 57.78 218 PRO A C 1
ATOM 1730 O O . PRO A 1 218 ? 4.328 -3.414 14.137 1.00 57.78 218 PRO A O 1
ATOM 1733 N N . ASN A 1 219 ? 2.679 -4.309 12.949 1.00 54.69 219 ASN A N 1
ATOM 1734 C CA . ASN A 1 219 ? 2.479 -5.491 13.784 1.00 54.69 219 ASN A CA 1
ATOM 1735 C C . ASN A 1 219 ? 3.690 -6.451 13.834 1.00 54.69 219 ASN A C 1
ATOM 1737 O O . ASN A 1 219 ? 3.740 -7.287 14.737 1.00 54.69 219 ASN A O 1
ATOM 1741 N N . LEU A 1 220 ? 4.659 -6.350 12.913 1.00 56.53 220 LEU A N 1
ATOM 1742 C CA . LEU A 1 220 ? 5.885 -7.161 12.930 1.00 56.53 220 LEU A CA 1
ATOM 1743 C C . LEU A 1 220 ? 6.927 -6.679 13.956 1.00 56.53 220 LEU A C 1
ATOM 1745 O O . LEU A 1 220 ? 7.803 -7.472 14.294 1.00 56.53 220 LEU A O 1
ATOM 1749 N N . GLU A 1 221 ? 6.829 -5.455 14.498 1.00 56.34 221 GLU A N 1
ATOM 1750 C CA . GLU A 1 221 ? 7.696 -4.996 15.609 1.00 56.34 221 GLU A CA 1
ATOM 1751 C C . GLU A 1 221 ? 7.632 -5.949 16.809 1.00 56.34 221 GLU A C 1
ATOM 1753 O O . GLU A 1 221 ? 8.653 -6.332 17.370 1.00 56.34 221 GLU A O 1
ATOM 1758 N N . LEU A 1 222 ? 6.444 -6.476 17.105 1.00 55.00 222 LEU A N 1
ATOM 1759 C CA . LEU A 1 222 ? 6.246 -7.442 18.188 1.00 55.00 222 LEU A CA 1
ATOM 1760 C C . LEU A 1 222 ? 6.986 -8.772 17.945 1.00 55.00 222 LEU A C 1
ATOM 1762 O O . LEU A 1 222 ? 7.428 -9.434 18.887 1.00 55.00 222 LEU A O 1
ATOM 1766 N N . LEU A 1 223 ? 7.132 -9.183 16.681 1.00 54.25 223 LEU A N 1
ATOM 1767 C CA . LEU A 1 223 ? 7.895 -10.378 16.304 1.00 54.25 223 LEU A CA 1
ATOM 1768 C C . LEU A 1 223 ? 9.408 -10.118 16.308 1.00 54.25 223 LEU A C 1
ATOM 1770 O O . LEU A 1 223 ? 10.179 -11.052 16.530 1.00 54.25 223 LEU A O 1
ATOM 1774 N N . LEU A 1 224 ? 9.837 -8.872 16.099 1.00 56.88 224 LEU A N 1
ATOM 1775 C CA . LEU A 1 224 ? 11.246 -8.483 16.159 1.00 56.88 224 LEU A CA 1
ATOM 1776 C C . LEU A 1 224 ? 11.801 -8.533 17.566 1.00 56.88 224 LEU A C 1
ATOM 1778 O O . LEU A 1 224 ? 12.844 -9.150 17.784 1.00 56.88 224 LEU A O 1
ATOM 1782 N N . ASP A 1 225 ? 11.069 -7.961 18.513 1.00 56.03 225 ASP A N 1
ATOM 1783 C CA . ASP A 1 225 ? 11.424 -8.025 19.928 1.00 56.03 225 ASP A CA 1
ATOM 1784 C C . ASP A 1 225 ? 11.522 -9.490 20.378 1.00 56.03 225 ASP A C 1
ATOM 1786 O O . ASP A 1 225 ? 12.492 -9.899 21.020 1.00 56.03 225 ASP A O 1
ATOM 1790 N N . SER A 1 226 ? 10.591 -10.318 19.889 1.00 55.50 226 SER A N 1
ATOM 1791 C CA . SER A 1 226 ? 10.567 -11.761 20.132 1.00 55.50 226 SER A CA 1
ATOM 1792 C C . SER A 1 226 ? 11.836 -12.485 19.643 1.00 55.50 226 SER A C 1
ATOM 1794 O O . SER A 1 226 ? 12.438 -13.303 20.342 1.00 55.50 226 SER A O 1
ATOM 1796 N N . LEU A 1 227 ? 12.277 -12.185 18.422 1.00 57.72 227 LEU A N 1
ATOM 1797 C CA . LEU A 1 227 ? 13.479 -12.780 17.833 1.00 57.72 227 LEU A CA 1
ATOM 1798 C C . LEU A 1 227 ? 14.780 -12.216 18.422 1.00 57.72 227 LEU A C 1
ATOM 1800 O O . LEU A 1 227 ? 15.791 -12.918 18.470 1.00 57.72 227 LEU A O 1
ATOM 1804 N N . SER A 1 228 ? 14.779 -10.960 18.866 1.00 56.28 228 SER A N 1
ATOM 1805 C CA . SER A 1 228 ? 15.946 -10.302 19.469 1.00 56.28 228 SER A CA 1
ATOM 1806 C C . SER A 1 228 ? 16.297 -10.939 20.807 1.00 56.28 228 SER A C 1
ATOM 1808 O O . SER A 1 228 ? 17.447 -11.319 21.047 1.00 56.28 228 SER A O 1
ATOM 1810 N N . GLU A 1 229 ? 15.285 -11.179 21.638 1.00 57.72 229 GLU A N 1
ATOM 1811 C CA . GLU A 1 229 ? 15.443 -11.843 22.930 1.00 57.72 229 GLU A CA 1
ATOM 1812 C C . GLU A 1 229 ? 15.981 -13.284 22.802 1.00 57.72 229 GLU A C 1
ATOM 1814 O O . GLU A 1 229 ? 16.798 -13.703 23.624 1.00 57.72 229 GLU A O 1
ATOM 1819 N N . LEU A 1 230 ? 15.620 -14.026 21.742 1.00 54.09 230 LEU A N 1
ATOM 1820 C CA . LEU A 1 230 ? 16.184 -15.357 21.438 1.00 54.09 230 LEU A CA 1
ATOM 1821 C C . LEU A 1 230 ? 17.702 -15.352 21.292 1.00 54.09 230 LEU A C 1
ATOM 1823 O O . LEU A 1 230 ? 18.406 -16.177 21.875 1.00 54.09 230 LEU A O 1
ATOM 1827 N N . LEU A 1 231 ? 18.208 -14.432 20.478 1.00 54.75 231 LEU A N 1
ATOM 1828 C CA . LEU A 1 231 ? 19.622 -14.379 20.121 1.00 54.75 231 LEU A CA 1
ATOM 1829 C C . LEU A 1 231 ? 20.497 -13.855 21.257 1.00 54.75 231 LEU A C 1
ATOM 1831 O O . LEU A 1 231 ? 21.693 -14.162 21.316 1.00 54.75 231 LEU A O 1
ATOM 1835 N N . ILE A 1 232 ? 19.909 -13.042 22.135 1.00 54.53 232 ILE A N 1
ATOM 1836 C CA . ILE A 1 232 ? 20.548 -12.556 23.355 1.00 54.53 232 ILE A CA 1
ATOM 1837 C C . ILE A 1 232 ? 20.631 -13.690 24.387 1.00 54.53 232 ILE A C 1
ATOM 1839 O O . ILE A 1 232 ? 21.672 -13.841 25.022 1.00 54.53 232 ILE A O 1
ATOM 1843 N N . ALA A 1 233 ? 19.604 -14.540 24.497 1.00 50.38 233 ALA A N 1
ATOM 1844 C CA . ALA A 1 233 ? 19.597 -15.678 25.419 1.00 50.38 233 ALA A CA 1
ATOM 1845 C C . ALA A 1 233 ? 20.640 -16.766 25.074 1.00 50.38 233 ALA A C 1
ATOM 1847 O O . ALA A 1 233 ? 21.193 -17.390 25.977 1.00 50.38 233 ALA A O 1
ATOM 1848 N N . GLU A 1 234 ? 20.976 -16.968 23.794 1.00 49.62 234 GLU A N 1
ATOM 1849 C CA . GLU A 1 234 ? 22.044 -17.901 23.379 1.00 49.62 234 GLU A CA 1
ATOM 1850 C C . GLU A 1 234 ? 23.474 -17.351 23.590 1.00 49.62 234 GLU A C 1
ATOM 1852 O O . GLU A 1 234 ? 24.448 -18.111 23.570 1.00 49.62 234 GLU A O 1
ATOM 1857 N N . GLN A 1 235 ? 23.635 -16.038 23.815 1.00 48.12 235 GLN A N 1
ATOM 1858 C CA . GLN A 1 235 ? 24.944 -15.375 23.933 1.00 48.12 235 GLN A CA 1
ATOM 1859 C C . GLN A 1 235 ? 25.706 -15.674 25.236 1.00 48.12 235 GLN A C 1
ATOM 1861 O O . GLN A 1 235 ? 26.893 -15.353 25.314 1.00 48.12 235 GLN A O 1
ATOM 1866 N N . ASP A 1 236 ? 25.089 -16.338 26.217 1.00 45.59 236 ASP A N 1
ATOM 1867 C CA . ASP A 1 236 ? 25.776 -16.762 27.448 1.00 45.59 236 ASP A CA 1
ATOM 1868 C C . ASP A 1 236 ? 26.713 -17.972 27.251 1.00 45.59 236 ASP A C 1
ATOM 1870 O O . ASP A 1 236 ? 27.424 -18.362 28.179 1.00 45.59 236 ASP A O 1
ATOM 1874 N N . SER A 1 237 ? 26.782 -18.537 26.037 1.00 46.06 237 SER A N 1
ATOM 1875 C CA . SER A 1 237 ? 27.665 -19.667 25.713 1.00 46.06 237 SER A CA 1
ATOM 1876 C C . SER A 1 237 ? 28.906 -19.331 24.871 1.00 46.06 237 SER A C 1
ATOM 1878 O O . SER A 1 237 ? 29.817 -20.151 24.833 1.00 46.06 237 SER A O 1
ATOM 1880 N N . ASP A 1 238 ? 29.032 -18.128 24.290 1.00 40.78 238 ASP A N 1
ATOM 1881 C CA . ASP A 1 238 ? 30.193 -17.787 23.448 1.00 40.78 238 ASP A CA 1
ATOM 1882 C C . ASP A 1 238 ? 30.740 -16.373 23.702 1.00 40.78 238 ASP A C 1
ATOM 1884 O O . ASP A 1 238 ? 30.358 -15.366 23.100 1.00 40.78 238 ASP A O 1
ATOM 1888 N N . ARG A 1 239 ? 31.727 -16.307 24.600 1.00 41.62 239 ARG A N 1
ATOM 1889 C CA . ARG A 1 239 ? 32.483 -15.095 24.963 1.00 41.62 239 ARG A CA 1
ATOM 1890 C C . ARG A 1 239 ? 33.575 -14.709 23.949 1.00 41.62 239 ARG A C 1
ATOM 1892 O O . ARG A 1 239 ? 34.488 -13.967 24.307 1.00 41.62 239 ARG A O 1
ATOM 1899 N N . LEU A 1 240 ? 33.511 -15.179 22.700 1.00 40.72 240 LEU A N 1
ATOM 1900 C CA . LEU A 1 240 ? 34.586 -15.010 21.708 1.00 40.72 240 LEU A CA 1
ATOM 1901 C C . LEU A 1 240 ? 34.113 -14.581 20.309 1.00 40.72 240 LEU A C 1
ATOM 1903 O O . LEU A 1 240 ? 34.620 -15.073 19.308 1.00 40.72 240 LEU A O 1
ATOM 1907 N N . LEU A 1 241 ? 33.212 -13.601 20.202 1.00 39.22 241 LEU A N 1
ATOM 1908 C CA . LEU A 1 241 ? 33.021 -12.874 18.938 1.00 39.22 241 LEU A CA 1
ATOM 1909 C C . LEU A 1 241 ? 33.109 -11.367 19.197 1.00 39.22 241 LEU A C 1
ATOM 1911 O O . LEU A 1 241 ? 32.336 -10.785 19.963 1.00 39.22 241 LEU A O 1
ATOM 1915 N N . SER A 1 242 ? 34.133 -10.751 18.607 1.00 37.81 242 SER A N 1
ATOM 1916 C CA . SER A 1 242 ? 34.470 -9.338 18.773 1.00 37.81 242 SER A CA 1
ATOM 1917 C C . SER A 1 242 ? 33.328 -8.431 18.292 1.00 37.81 242 SER A C 1
ATOM 1919 O O . SER A 1 242 ? 32.543 -8.798 17.418 1.00 37.81 242 SER A O 1
ATOM 1921 N N . LYS A 1 243 ? 33.245 -7.209 18.842 1.00 40.38 243 LYS A N 1
ATOM 1922 C CA . LYS A 1 243 ? 32.237 -6.177 18.508 1.00 40.38 243 LYS A CA 1
ATOM 1923 C C . LYS A 1 243 ? 32.052 -5.914 16.999 1.00 40.38 243 LYS A C 1
ATOM 1925 O O . LYS A 1 243 ? 31.034 -5.350 16.620 1.00 40.38 243 LYS A O 1
ATOM 1930 N N . HIS A 1 244 ? 32.990 -6.334 16.149 1.00 38.12 244 HIS A N 1
ATOM 1931 C CA . HIS A 1 244 ? 32.931 -6.170 14.696 1.00 38.12 244 HIS A CA 1
ATOM 1932 C C . HIS A 1 244 ? 32.073 -7.208 13.957 1.00 38.12 244 HIS A C 1
ATOM 1934 O O . HIS A 1 244 ? 31.660 -6.926 12.840 1.00 38.12 244 HIS A O 1
ATOM 1940 N N . GLN A 1 245 ? 31.754 -8.357 14.565 1.00 43.91 245 GLN A N 1
ATOM 1941 C CA . GLN A 1 245 ? 30.857 -9.375 13.984 1.00 43.91 245 GLN A CA 1
ATOM 1942 C C . GLN A 1 245 ? 29.386 -9.216 14.414 1.00 43.91 245 GLN A C 1
ATOM 1944 O O . GLN A 1 245 ? 28.550 -10.037 14.052 1.00 43.91 245 GLN A O 1
ATOM 1949 N N . LYS A 1 246 ? 29.065 -8.186 15.215 1.00 46.28 246 LYS A N 1
ATOM 1950 C CA . LYS A 1 246 ? 27.726 -7.957 15.794 1.00 46.28 246 LYS A CA 1
ATOM 1951 C C . LYS A 1 246 ? 26.894 -6.889 15.082 1.00 46.28 246 LYS A C 1
ATOM 1953 O O . LYS A 1 246 ? 25.750 -6.676 15.464 1.00 46.28 246 LYS A O 1
ATOM 1958 N N . LEU A 1 247 ? 27.449 -6.200 14.090 1.00 45.72 247 LEU A N 1
ATOM 1959 C CA . LEU A 1 247 ? 26.690 -5.236 13.301 1.00 45.72 247 LEU A CA 1
ATOM 1960 C C . LEU A 1 247 ? 26.242 -5.928 12.017 1.00 45.72 247 LEU A C 1
ATOM 1962 O O . LEU A 1 247 ? 27.083 -6.562 11.374 1.00 45.72 247 LEU A O 1
ATOM 1966 N N . PRO A 1 248 ? 24.961 -5.830 11.627 1.00 49.00 248 PRO A N 1
ATOM 1967 C CA . PRO A 1 248 ? 24.558 -6.311 10.322 1.00 49.00 248 PRO A CA 1
ATOM 1968 C C . PRO A 1 248 ? 25.415 -5.584 9.277 1.00 49.00 248 PRO A C 1
ATOM 1970 O O . PRO A 1 248 ? 25.397 -4.361 9.164 1.00 49.00 248 PRO A O 1
ATOM 1973 N N . HIS A 1 249 ? 26.226 -6.341 8.532 1.00 47.94 249 HIS A N 1
ATOM 1974 C CA . HIS A 1 249 ? 27.034 -5.792 7.435 1.00 47.94 249 HIS A CA 1
ATOM 1975 C C . HIS A 1 249 ? 26.163 -5.354 6.245 1.00 47.94 249 HIS A C 1
ATOM 1977 O O . HIS A 1 249 ? 26.657 -4.743 5.301 1.00 47.94 249 HIS A O 1
ATOM 1983 N N . THR A 1 250 ? 24.866 -5.660 6.306 1.00 43.28 250 THR A N 1
ATOM 1984 C CA . THR A 1 250 ? 23.822 -5.177 5.409 1.00 43.28 250 THR A CA 1
ATOM 1985 C C . THR A 1 250 ? 22.873 -4.311 6.225 1.00 43.28 250 THR A C 1
ATOM 1987 O O . THR A 1 250 ? 22.200 -4.814 7.114 1.00 43.28 250 THR A O 1
ATOM 1990 N N . PHE A 1 251 ? 22.818 -3.017 5.932 1.00 47.44 251 PHE A N 1
ATOM 1991 C CA . PHE A 1 251 ? 21.827 -2.110 6.502 1.00 47.44 251 PHE A CA 1
ATOM 1992 C C . PHE A 1 251 ? 20.810 -1.768 5.418 1.00 47.44 251 PHE A C 1
ATOM 1994 O O . PHE A 1 251 ? 21.180 -1.506 4.269 1.00 47.44 251 PHE A O 1
ATOM 2001 N N . VAL A 1 252 ? 19.529 -1.771 5.769 1.00 48.84 252 VAL A N 1
ATOM 2002 C CA . VAL A 1 252 ? 18.475 -1.348 4.853 1.00 48.84 252 VAL A CA 1
ATOM 2003 C C . VAL A 1 252 ? 18.083 0.077 5.209 1.00 48.84 252 VAL A C 1
ATOM 2005 O O . VAL A 1 252 ? 17.454 0.330 6.227 1.00 48.84 252 VAL A O 1
ATOM 2008 N N . ASN A 1 253 ? 18.492 1.025 4.368 1.00 51.25 253 ASN A N 1
ATOM 2009 C CA . ASN A 1 253 ? 18.082 2.416 4.503 1.00 51.25 253 ASN A CA 1
ATOM 2010 C C . ASN A 1 253 ? 16.823 2.667 3.659 1.00 51.25 253 ASN A C 1
ATOM 2012 O O . ASN A 1 253 ? 16.888 2.762 2.429 1.00 51.25 253 ASN A O 1
ATOM 2016 N N . LEU A 1 254 ? 15.671 2.765 4.318 1.00 54.06 254 LEU A N 1
ATOM 2017 C CA . LEU A 1 254 ? 14.416 3.189 3.704 1.00 54.06 254 LEU A CA 1
ATOM 2018 C C . LEU A 1 254 ? 14.204 4.671 4.029 1.00 54.06 254 LEU A C 1
ATOM 2020 O O . LEU A 1 254 ? 13.747 4.991 5.120 1.00 54.06 254 LEU A O 1
ATOM 2024 N N . ASP A 1 255 ? 14.518 5.587 3.100 1.00 51.91 255 ASP A N 1
ATOM 2025 C CA . ASP A 1 255 ? 14.285 7.009 3.394 1.00 51.91 255 ASP A CA 1
ATOM 2026 C C . ASP A 1 255 ? 12.776 7.276 3.517 1.00 51.91 255 ASP A C 1
ATOM 2028 O O . ASP A 1 255 ? 12.031 7.220 2.528 1.00 51.91 255 ASP A O 1
ATOM 2032 N N . TYR A 1 256 ? 12.328 7.597 4.727 1.00 55.81 256 TYR A N 1
ATOM 2033 C CA . TYR A 1 256 ? 10.989 8.112 4.959 1.00 55.81 256 TYR A CA 1
ATOM 2034 C C . TYR A 1 256 ? 10.969 9.590 4.563 1.00 55.81 256 TYR A C 1
ATOM 2036 O O . TYR A 1 256 ? 11.711 10.408 5.097 1.00 55.81 256 TYR A O 1
ATOM 2044 N N . ILE A 1 257 ? 10.147 9.932 3.570 1.00 63.62 257 ILE A N 1
ATOM 2045 C CA . ILE A 1 257 ? 10.055 11.310 3.049 1.00 63.62 257 ILE A CA 1
ATOM 2046 C C . ILE A 1 257 ? 9.018 12.121 3.855 1.00 63.62 257 ILE A C 1
ATOM 2048 O O . ILE A 1 257 ? 8.879 13.328 3.669 1.00 63.62 257 ILE A O 1
ATOM 2052 N N . LEU A 1 258 ? 8.266 11.466 4.747 1.00 68.38 258 LEU A N 1
ATOM 2053 C CA . LEU A 1 258 ? 7.185 12.082 5.512 1.00 68.38 258 LEU A CA 1
ATOM 2054 C C . LEU A 1 258 ? 7.654 12.476 6.924 1.00 68.38 258 LEU A C 1
ATOM 2056 O O . LEU A 1 258 ? 8.406 11.722 7.538 1.00 68.38 258 LEU A O 1
ATOM 2060 N N . PRO A 1 259 ? 7.189 13.618 7.464 1.00 73.75 259 PRO A N 1
ATOM 2061 C CA . PRO A 1 259 ? 7.406 13.972 8.866 1.00 73.75 259 PRO A CA 1
ATOM 2062 C C . PRO A 1 259 ? 6.798 12.931 9.830 1.00 73.75 259 PRO A C 1
ATOM 2064 O O . PRO A 1 259 ? 5.766 12.348 9.483 1.00 73.75 259 PRO A O 1
ATOM 2067 N N . PRO A 1 260 ? 7.348 12.757 11.051 1.00 69.31 260 PRO A N 1
ATOM 2068 C CA . PRO A 1 260 ? 6.866 11.768 12.026 1.00 69.31 260 PRO A CA 1
ATOM 2069 C C . PRO A 1 260 ? 5.360 11.851 12.317 1.00 69.31 260 PRO A C 1
ATOM 2071 O O . PRO A 1 260 ? 4.665 10.847 12.278 1.00 69.31 260 PRO A O 1
ATOM 2074 N N . GLU A 1 261 ? 4.810 13.057 12.471 1.00 73.12 261 GLU A N 1
ATOM 2075 C CA . GLU A 1 261 ? 3.370 13.248 12.722 1.00 73.12 261 GLU A CA 1
ATOM 2076 C C . GLU A 1 261 ? 2.479 12.694 11.594 1.00 73.12 261 GLU A C 1
ATOM 2078 O O . GLU A 1 261 ? 1.357 12.236 11.817 1.00 73.12 261 GLU A O 1
ATOM 2083 N N . VAL A 1 262 ? 2.965 12.746 10.349 1.00 75.56 262 VAL A N 1
ATOM 2084 C CA . VAL A 1 262 ? 2.253 12.190 9.192 1.00 75.56 262 VAL A CA 1
ATOM 2085 C C . VAL A 1 262 ? 2.392 10.670 9.168 1.00 75.56 262 VAL A C 1
ATOM 2087 O O . VAL A 1 262 ? 1.459 9.992 8.740 1.00 75.56 262 VAL A O 1
ATOM 2090 N N . GLN A 1 263 ? 3.526 10.141 9.628 1.00 72.81 263 GLN A N 1
ATOM 2091 C CA . GLN A 1 263 ? 3.763 8.707 9.757 1.00 72.81 263 GLN A CA 1
ATOM 2092 C C . GLN A 1 263 ? 2.805 8.073 10.767 1.00 72.81 263 GLN A C 1
ATOM 2094 O O . GLN A 1 263 ? 2.066 7.171 10.378 1.00 72.81 263 GLN A O 1
ATOM 2099 N N . ASP A 1 264 ? 2.723 8.619 11.982 1.00 75.69 264 ASP A N 1
ATOM 2100 C CA . ASP A 1 264 ? 1.825 8.125 13.035 1.00 75.69 264 ASP A CA 1
ATOM 2101 C C . ASP A 1 264 ? 0.375 8.073 12.538 1.00 75.69 264 ASP A C 1
ATOM 2103 O O . ASP A 1 264 ? -0.318 7.065 12.655 1.00 75.69 264 ASP A O 1
ATOM 2107 N N . ARG A 1 265 ? -0.065 9.139 11.859 1.00 83.62 265 ARG A N 1
ATOM 2108 C CA . ARG A 1 265 ? -1.406 9.210 11.267 1.00 83.62 265 ARG A CA 1
ATOM 2109 C C . ARG A 1 265 ? -1.633 8.154 10.180 1.00 83.62 265 ARG A C 1
ATOM 2111 O O . ARG A 1 265 ? -2.727 7.604 10.063 1.00 83.62 265 ARG A O 1
ATOM 2118 N N . VAL A 1 266 ? -0.633 7.904 9.337 1.00 83.44 266 VAL A N 1
ATOM 2119 C CA . VAL A 1 266 ? -0.697 6.868 8.297 1.00 83.44 266 VAL A CA 1
ATOM 2120 C C . VAL A 1 266 ? -0.801 5.477 8.923 1.00 83.44 266 VAL A C 1
ATOM 2122 O O . VAL A 1 266 ? -1.571 4.650 8.426 1.00 83.44 266 VAL A O 1
ATOM 2125 N N . ASP A 1 267 ? -0.074 5.231 10.008 1.00 79.38 267 ASP A N 1
ATOM 2126 C CA . ASP A 1 267 ? -0.093 3.964 10.736 1.00 79.38 267 ASP A CA 1
ATOM 2127 C C . ASP A 1 267 ? -1.416 3.766 11.493 1.00 79.38 267 ASP A C 1
ATOM 2129 O O . ASP A 1 267 ? -1.997 2.680 11.434 1.00 79.38 267 ASP A O 1
ATOM 2133 N N . ASP A 1 268 ? -1.993 4.832 12.051 1.00 81.69 268 ASP A N 1
ATOM 2134 C CA . ASP A 1 268 ? -3.344 4.823 12.621 1.00 81.69 268 ASP A CA 1
ATOM 2135 C C . ASP A 1 268 ? -4.411 4.448 11.581 1.00 81.69 268 ASP A C 1
ATOM 2137 O O . ASP A 1 268 ? -5.321 3.663 11.871 1.00 81.69 268 ASP A O 1
ATOM 2141 N N . TYR A 1 269 ? -4.335 4.988 10.357 1.00 87.44 269 TYR A N 1
ATOM 2142 C CA . TYR A 1 269 ? -5.258 4.597 9.285 1.00 87.44 269 TYR A CA 1
ATOM 2143 C C . TYR A 1 269 ? -5.046 3.149 8.848 1.00 87.44 269 TYR A C 1
ATOM 2145 O O . TYR A 1 269 ? -6.027 2.454 8.583 1.00 87.44 269 TYR A O 1
ATOM 2153 N N . HIS A 1 270 ? -3.794 2.687 8.775 1.00 85.56 270 HIS A N 1
ATOM 2154 C CA . HIS A 1 270 ? -3.481 1.289 8.478 1.00 85.56 270 HIS A CA 1
ATOM 2155 C C . HIS A 1 270 ? -4.159 0.376 9.501 1.00 85.56 270 HIS A C 1
ATOM 2157 O O . HIS A 1 270 ? -4.905 -0.526 9.120 1.00 85.56 270 HIS A O 1
ATOM 2163 N N . LYS A 1 271 ? -3.982 0.665 10.794 1.00 82.56 271 LYS A N 1
ATOM 2164 C CA . LYS A 1 271 ? -4.580 -0.116 11.876 1.00 82.56 271 LYS A CA 1
ATOM 2165 C C . LYS A 1 271 ? -6.107 -0.131 11.803 1.00 82.56 271 LYS A C 1
ATOM 2167 O O . LYS A 1 271 ? -6.709 -1.194 11.930 1.00 82.56 271 LYS A O 1
ATOM 2172 N N . GLN A 1 272 ? -6.730 1.023 11.548 1.00 86.88 272 GLN A N 1
ATOM 2173 C CA . GLN A 1 272 ? -8.186 1.131 11.375 1.00 86.88 272 GLN A CA 1
ATOM 2174 C C . GLN A 1 272 ? -8.704 0.268 10.215 1.00 86.88 272 GLN A C 1
ATOM 2176 O O . GLN A 1 272 ? -9.777 -0.324 10.328 1.00 86.88 272 GLN A O 1
ATOM 2181 N N . LEU A 1 273 ? -7.963 0.197 9.105 1.00 90.00 273 LEU A N 1
ATOM 2182 C CA . LEU A 1 273 ? -8.312 -0.639 7.953 1.00 90.00 273 LEU A CA 1
ATOM 2183 C C . LEU A 1 273 ? -8.166 -2.132 8.269 1.00 90.00 273 LEU A C 1
ATOM 2185 O O . LEU A 1 273 ? -9.066 -2.901 7.942 1.00 90.00 273 LEU A O 1
ATOM 2189 N N . GLU A 1 274 ? -7.096 -2.537 8.955 1.00 85.12 274 GLU A N 1
ATOM 2190 C CA . GLU A 1 274 ? -6.931 -3.922 9.414 1.00 85.12 274 GLU A CA 1
ATOM 2191 C C . GLU A 1 274 ? -8.057 -4.345 10.358 1.00 85.12 274 GLU A C 1
ATOM 2193 O O . GLU A 1 274 ? -8.693 -5.377 10.142 1.00 85.12 274 GLU A O 1
ATOM 2198 N N . ASP A 1 275 ? -8.363 -3.522 11.364 1.00 84.06 275 ASP A N 1
ATOM 2199 C CA . ASP A 1 275 ? -9.456 -3.796 12.300 1.00 84.06 275 ASP A CA 1
ATOM 2200 C C . ASP A 1 275 ? -10.796 -3.927 11.572 1.00 84.06 275 ASP A C 1
ATOM 2202 O O . ASP A 1 275 ? -11.590 -4.814 11.892 1.00 84.06 275 ASP A O 1
ATOM 2206 N N . LEU A 1 276 ? -11.035 -3.096 10.552 1.00 86.44 276 LEU A N 1
ATOM 2207 C CA . LEU A 1 276 ? -12.226 -3.183 9.715 1.00 86.44 276 LEU A CA 1
ATOM 2208 C C . LEU A 1 276 ? -12.306 -4.517 8.960 1.00 86.44 276 LEU A C 1
ATOM 2210 O O . LEU A 1 276 ? -13.377 -5.126 8.934 1.00 86.44 276 LEU A O 1
ATOM 2214 N N . TRP A 1 277 ? -11.208 -4.990 8.366 1.00 86.31 277 TRP A N 1
ATOM 2215 C CA . TRP A 1 277 ? -11.184 -6.263 7.634 1.00 86.31 277 TRP A CA 1
ATOM 2216 C C . TRP A 1 277 ? -11.331 -7.492 8.537 1.00 86.31 277 TRP A C 1
ATOM 2218 O O . TRP A 1 277 ? -11.781 -8.535 8.069 1.00 86.31 277 TRP A O 1
ATOM 2228 N N . HIS A 1 278 ? -11.032 -7.371 9.833 1.00 80.25 278 HIS A N 1
ATOM 2229 C CA . HIS A 1 278 ? -11.295 -8.423 10.819 1.00 80.25 278 HIS A CA 1
ATOM 2230 C C . HIS A 1 278 ? -12.759 -8.496 11.278 1.00 80.25 278 HIS A C 1
ATOM 2232 O O . HIS A 1 278 ? -13.148 -9.458 11.946 1.00 80.25 278 HIS A O 1
ATOM 2238 N N . THR A 1 279 ? -13.597 -7.520 10.919 1.00 77.06 279 THR A N 1
ATOM 2239 C CA . THR A 1 279 ? -15.040 -7.589 11.182 1.00 77.06 279 THR A CA 1
ATOM 2240 C C . THR A 1 279 ? -15.770 -8.350 10.075 1.00 77.06 279 THR A C 1
ATOM 2242 O O . THR A 1 279 ? -15.474 -8.194 8.894 1.00 77.06 279 THR A O 1
ATOM 2245 N N . ALA A 1 280 ? -16.777 -9.151 10.445 1.00 58.72 280 ALA A N 1
ATOM 2246 C CA . ALA A 1 280 ? -17.539 -9.992 9.510 1.00 58.72 280 ALA A CA 1
ATOM 2247 C C . ALA A 1 280 ? -18.329 -9.211 8.440 1.00 58.72 280 ALA A C 1
ATOM 2249 O O . ALA A 1 280 ? -18.878 -9.816 7.523 1.00 58.72 280 ALA A O 1
ATOM 2250 N N . ASP A 1 281 ? -18.415 -7.884 8.565 1.00 63.78 281 ASP A N 1
ATOM 2251 C CA . ASP A 1 281 ? -19.216 -7.032 7.693 1.00 63.78 281 ASP A CA 1
ATOM 2252 C C . ASP A 1 281 ? -18.430 -5.788 7.256 1.00 63.78 281 ASP A C 1
ATOM 2254 O O . ASP A 1 281 ? -18.921 -4.664 7.387 1.00 63.78 281 ASP A O 1
ATOM 2258 N N . SER A 1 282 ? -17.192 -6.009 6.782 1.00 65.94 282 SER A N 1
ATOM 2259 C CA . SER A 1 282 ? -16.257 -4.992 6.277 1.00 65.94 282 SER A CA 1
ATOM 2260 C C . SER A 1 282 ? -17.007 -3.866 5.550 1.00 65.94 282 SER A C 1
ATOM 2262 O O . SER A 1 282 ? -17.596 -4.028 4.478 1.00 65.94 282 SER A O 1
ATOM 2264 N N . GLY A 1 283 ? -17.104 -2.726 6.234 1.00 80.50 283 GLY A N 1
ATOM 2265 C CA . GLY A 1 283 ? -17.986 -1.630 5.851 1.00 80.50 283 GLY A CA 1
ATOM 2266 C C . GLY A 1 283 ? -17.417 -0.767 4.730 1.00 80.50 283 GLY A C 1
ATOM 2267 O O . GLY A 1 283 ? -16.243 -0.836 4.374 1.00 80.50 283 GLY A O 1
ATOM 2268 N N . VAL A 1 284 ? -18.259 0.113 4.196 1.00 92.94 284 VAL A N 1
ATOM 2269 C CA . VAL A 1 284 ? -17.816 1.196 3.308 1.00 92.94 284 VAL A CA 1
ATOM 2270 C C . VAL A 1 284 ? -17.207 2.291 4.171 1.00 92.94 284 VAL A C 1
ATOM 2272 O O . VAL A 1 284 ? -17.759 2.617 5.217 1.00 92.94 284 VAL A O 1
ATOM 2275 N N . ILE A 1 285 ? -16.095 2.882 3.753 1.00 94.69 285 ILE A N 1
ATOM 2276 C CA . ILE A 1 285 ? -15.455 3.964 4.499 1.00 94.69 285 ILE A CA 1
ATOM 2277 C C . ILE A 1 285 ? -15.675 5.309 3.826 1.00 94.69 285 ILE A C 1
ATOM 2279 O O . ILE A 1 285 ? -15.824 5.416 2.607 1.00 94.69 285 ILE A O 1
ATOM 2283 N N . GLN A 1 286 ? -15.663 6.346 4.650 1.00 94.06 286 GLN A N 1
ATOM 2284 C CA . GLN A 1 286 ? -15.732 7.731 4.236 1.00 94.06 286 GLN A CA 1
ATOM 2285 C C . GLN A 1 286 ? -14.614 8.532 4.904 1.00 94.06 286 GLN A C 1
ATOM 2287 O O . GLN A 1 286 ? -14.392 8.421 6.111 1.00 94.06 286 GLN A O 1
ATOM 2292 N N . PHE A 1 287 ? -13.916 9.346 4.117 1.00 94.94 287 PHE A N 1
ATOM 2293 C CA . PHE A 1 287 ? -12.788 10.157 4.578 1.00 94.94 287 PHE A CA 1
ATOM 2294 C C . PHE A 1 287 ? -12.618 11.415 3.724 1.00 94.94 287 PHE A C 1
ATOM 2296 O O . PHE A 1 287 ? -13.144 11.499 2.613 1.00 94.94 287 PHE A O 1
ATOM 2303 N N . ASN A 1 288 ? -11.888 12.402 4.243 1.00 94.38 288 ASN A N 1
ATOM 2304 C CA . ASN A 1 288 ? -11.520 13.601 3.488 1.00 94.38 288 ASN A CA 1
ATOM 2305 C C . ASN A 1 288 ? -10.139 13.400 2.869 1.00 94.38 288 ASN A C 1
ATOM 2307 O O . ASN A 1 288 ? -9.211 12.965 3.552 1.00 94.38 288 ASN A O 1
ATOM 2311 N N . TYR A 1 289 ? -10.007 13.718 1.586 1.00 93.62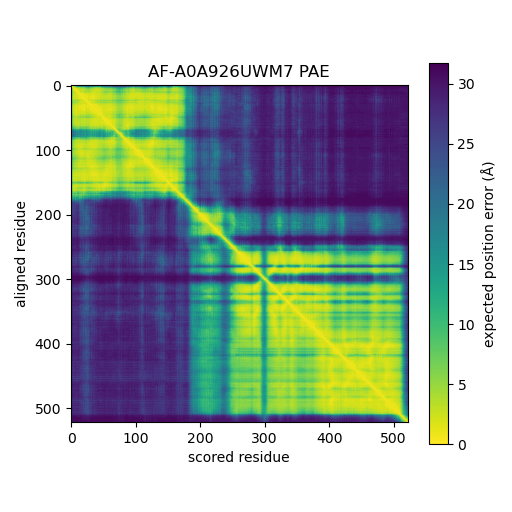 289 TYR A N 1
ATOM 2312 C CA . TYR A 1 289 ? -8.807 13.453 0.808 1.00 93.62 289 TYR A CA 1
ATOM 2313 C C . TYR A 1 289 ? -8.316 14.709 0.103 1.00 93.62 289 TYR A C 1
ATOM 2315 O O . TYR A 1 289 ? -9.093 15.401 -0.560 1.00 93.62 289 TYR A O 1
ATOM 2323 N N . GLU A 1 290 ? -7.026 14.993 0.241 1.00 91.50 290 GLU A N 1
ATOM 2324 C CA . GLU A 1 290 ? -6.370 16.094 -0.449 1.00 91.50 290 GLU A CA 1
ATOM 2325 C C . GLU A 1 290 ? -5.982 15.691 -1.880 1.00 91.50 290 GLU A C 1
ATOM 2327 O O . GLU A 1 290 ? -5.093 14.861 -2.104 1.00 91.50 290 GLU A O 1
ATOM 2332 N N . MET A 1 291 ? -6.644 16.293 -2.870 1.00 83.69 291 MET A N 1
ATOM 2333 C CA . MET A 1 291 ? -6.314 16.123 -4.283 1.00 83.69 291 MET A CA 1
ATOM 2334 C C . MET A 1 291 ? -5.438 17.264 -4.778 1.00 83.69 291 MET A C 1
ATOM 2336 O O . MET A 1 291 ? -5.771 18.435 -4.610 1.00 83.69 291 MET A O 1
ATOM 2340 N N . ILE A 1 292 ? -4.346 16.906 -5.452 1.00 78.44 292 ILE A N 1
ATOM 2341 C CA . ILE A 1 292 ? -3.469 17.862 -6.124 1.00 78.44 292 ILE A CA 1
ATOM 2342 C C . ILE A 1 292 ? -3.880 17.914 -7.589 1.00 78.44 292 ILE A C 1
ATOM 2344 O O . ILE A 1 292 ? -3.733 16.921 -8.306 1.00 78.44 292 ILE A O 1
ATOM 2348 N N . GLN A 1 293 ? -4.377 19.065 -8.028 1.00 66.62 293 GLN A N 1
ATOM 2349 C CA . GLN A 1 293 ? -4.630 19.341 -9.436 1.00 66.62 293 GLN A CA 1
ATOM 2350 C C . GLN A 1 293 ? -3.521 20.235 -9.981 1.00 66.62 293 GLN A C 1
ATOM 2352 O O . GLN A 1 293 ? -3.145 21.241 -9.375 1.00 66.62 293 GLN A O 1
ATOM 2357 N N . GLN A 1 294 ? -2.976 19.841 -11.127 1.00 56.81 294 GLN A N 1
ATOM 2358 C CA . GLN A 1 294 ? -2.052 20.672 -11.879 1.00 56.81 294 GLN A CA 1
ATOM 2359 C C . GLN A 1 294 ? -2.886 21.560 -12.800 1.00 56.81 294 GLN A C 1
ATOM 2361 O O . GLN A 1 294 ? -3.540 21.055 -13.711 1.00 56.81 294 GLN A O 1
ATOM 2366 N N . ASN A 1 295 ? -2.884 22.873 -12.566 1.00 53.09 295 ASN A N 1
ATOM 2367 C CA . ASN A 1 295 ? -3.552 23.787 -13.482 1.00 53.09 295 ASN A CA 1
ATOM 2368 C C . ASN A 1 295 ? -2.719 23.893 -14.760 1.00 53.09 295 ASN A C 1
ATOM 2370 O O . ASN A 1 295 ? -1.597 24.403 -14.748 1.00 53.09 295 ASN A O 1
ATOM 2374 N N . SER A 1 296 ? -3.266 23.421 -15.877 1.00 42.59 296 SER A N 1
ATOM 2375 C CA . SER A 1 296 ? -2.700 23.644 -17.204 1.00 42.59 296 SER A CA 1
ATOM 2376 C C . SER A 1 296 ? -2.987 25.083 -17.649 1.00 42.59 296 SER A C 1
ATOM 2378 O O . SER A 1 296 ? -3.852 25.318 -18.492 1.00 42.59 296 SER A O 1
ATOM 2380 N N . VAL A 1 297 ? -2.307 26.072 -17.062 1.00 41.06 297 VAL A N 1
ATOM 2381 C CA . VAL A 1 297 ? -2.311 27.434 -17.613 1.00 41.06 297 VAL A CA 1
ATOM 2382 C C . VAL A 1 297 ? -1.181 27.541 -18.633 1.00 41.06 297 VAL A C 1
ATOM 2384 O O . VAL A 1 297 ? -0.001 27.517 -18.302 1.00 41.06 297 VAL A O 1
ATOM 2387 N N . LEU A 1 298 ? -1.584 27.637 -19.900 1.00 44.88 298 LEU A N 1
ATOM 2388 C CA . LEU A 1 298 ? -0.753 27.877 -21.078 1.00 44.88 298 LEU A CA 1
ATOM 2389 C C . LEU A 1 298 ? -0.196 29.312 -21.066 1.00 44.88 298 LEU A C 1
ATOM 2391 O O . LEU A 1 298 ? -0.683 30.167 -21.804 1.00 44.88 298 LEU A O 1
ATOM 2395 N N . LYS A 1 299 ? 0.820 29.596 -20.245 1.00 41.88 299 LYS A N 1
ATOM 2396 C CA . LYS A 1 299 ? 1.726 30.738 -20.458 1.00 41.88 299 LYS A CA 1
ATOM 2397 C C . LYS A 1 299 ? 3.165 30.346 -20.101 1.00 41.88 299 LYS A C 1
ATOM 2399 O O . LYS A 1 299 ? 3.382 29.856 -18.999 1.00 41.88 299 LYS A O 1
ATOM 2404 N N . PRO A 1 300 ? 4.163 30.605 -20.970 1.00 43.53 300 PRO A N 1
ATOM 2405 C CA . PRO A 1 300 ? 5.568 30.245 -20.724 1.00 43.53 300 PRO A CA 1
ATOM 2406 C C . PRO A 1 300 ? 6.217 30.926 -19.505 1.00 43.53 300 PRO A C 1
ATOM 2408 O O . PRO A 1 300 ? 7.363 30.628 -19.185 1.00 43.53 300 PRO A O 1
ATOM 2411 N N . THR A 1 301 ? 5.522 31.864 -18.857 1.00 43.47 301 THR A N 1
ATOM 2412 C CA . THR A 1 301 ? 6.013 32.646 -17.713 1.00 43.47 301 THR A CA 1
ATOM 2413 C C . THR A 1 301 ? 5.377 32.258 -16.382 1.00 43.47 301 THR A C 1
ATOM 2415 O O . THR A 1 301 ? 5.861 32.700 -15.343 1.00 43.47 301 THR A O 1
ATOM 2418 N N . ASP A 1 302 ? 4.317 31.449 -16.395 1.00 44.38 302 ASP A N 1
ATOM 2419 C CA . ASP A 1 302 ? 3.602 31.071 -15.181 1.00 44.38 302 ASP A CA 1
ATOM 2420 C C . ASP A 1 302 ? 4.073 29.677 -14.765 1.00 44.38 302 ASP A C 1
ATOM 2422 O O . ASP A 1 302 ? 3.770 28.672 -15.410 1.00 44.38 302 ASP A O 1
ATOM 2426 N N . PHE A 1 303 ? 4.859 29.612 -13.688 1.00 48.22 303 PHE A N 1
ATOM 2427 C CA . PHE A 1 303 ? 5.159 28.347 -13.021 1.00 48.22 303 PHE A CA 1
ATOM 2428 C C . PHE A 1 303 ? 3.842 27.612 -12.754 1.00 48.22 303 PHE A C 1
ATOM 2430 O O . PHE A 1 303 ? 2.885 28.221 -12.275 1.00 48.22 303 PHE A O 1
ATOM 2437 N N . SER A 1 304 ? 3.784 26.315 -13.070 1.00 49.88 304 SER A N 1
ATOM 2438 C CA . SER A 1 304 ? 2.591 25.491 -12.866 1.00 49.88 304 SER A CA 1
ATOM 2439 C C . SER A 1 304 ? 2.039 25.698 -11.454 1.00 49.88 304 SER A C 1
ATOM 2441 O O . SER A 1 304 ? 2.685 25.311 -10.476 1.00 49.88 304 SER A O 1
ATOM 2443 N N . SER A 1 305 ? 0.864 26.318 -11.339 1.00 51.81 305 SER A N 1
ATOM 2444 C CA . SER A 1 305 ? 0.204 26.478 -10.050 1.00 51.81 305 SER A CA 1
ATOM 2445 C C . SER A 1 305 ? -0.485 25.162 -9.705 1.00 51.81 305 SER A C 1
ATOM 2447 O O . SER A 1 305 ? -1.388 24.692 -10.400 1.00 51.81 305 SER A O 1
ATOM 2449 N N . PHE A 1 306 ? -0.007 24.520 -8.645 1.00 60.59 306 PHE A N 1
ATOM 2450 C CA . PHE A 1 306 ? -0.698 23.383 -8.059 1.00 60.59 306 PHE A CA 1
ATOM 2451 C C . PHE A 1 306 ? -1.804 23.924 -7.160 1.00 60.59 306 PHE A C 1
ATOM 2453 O O . PHE A 1 306 ? -1.531 24.697 -6.241 1.00 60.59 306 PHE A O 1
ATOM 2460 N N . SER A 1 307 ? -3.047 23.531 -7.418 1.00 69.44 307 SER A N 1
ATOM 2461 C CA . SER A 1 307 ? -4.146 23.774 -6.486 1.00 69.44 307 SER A CA 1
ATOM 2462 C C . SER A 1 307 ? -4.433 22.505 -5.699 1.00 69.44 307 SER A C 1
ATOM 2464 O O . SER A 1 307 ? -4.583 21.424 -6.275 1.00 69.44 307 SER A O 1
ATOM 2466 N N . SER A 1 308 ? -4.516 22.651 -4.380 1.00 78.94 308 SER A N 1
ATOM 2467 C CA . SER A 1 308 ? -5.010 21.607 -3.491 1.00 78.94 308 SER A CA 1
ATOM 2468 C C . SER A 1 308 ? -6.513 21.783 -3.295 1.00 78.94 308 SER A C 1
ATOM 2470 O O . SER A 1 308 ? -6.984 22.882 -2.990 1.00 78.94 308 SER A O 1
ATOM 2472 N N . GLN A 1 309 ? -7.272 20.707 -3.488 1.00 85.06 309 GLN A N 1
ATOM 2473 C CA . GLN A 1 309 ? -8.690 20.656 -3.160 1.00 85.06 309 GLN A CA 1
ATOM 2474 C C . GLN A 1 309 ? -8.959 19.447 -2.270 1.00 85.06 309 GLN A C 1
ATOM 2476 O O . GLN A 1 309 ? -8.675 18.308 -2.639 1.00 85.06 309 GLN A O 1
ATOM 2481 N N . VAL A 1 310 ? -9.568 19.690 -1.110 1.00 89.44 310 VAL A N 1
ATOM 2482 C CA . VAL A 1 310 ? -10.046 18.613 -0.243 1.00 89.44 310 VAL A CA 1
ATOM 2483 C C . VAL A 1 310 ? -11.428 18.182 -0.712 1.00 89.44 310 VAL A C 1
ATOM 2485 O O . VAL A 1 310 ? -12.347 18.999 -0.793 1.00 89.44 310 VAL A O 1
ATOM 2488 N N . LYS A 1 311 ? -11.585 16.893 -1.011 1.00 91.06 311 LYS A N 1
ATOM 2489 C CA . LYS A 1 311 ? -12.870 16.293 -1.376 1.00 91.06 311 LYS A CA 1
ATOM 2490 C C . LYS A 1 311 ? -13.178 15.102 -0.466 1.00 91.06 311 LYS A C 1
ATOM 2492 O O . LYS A 1 311 ? -12.275 14.433 0.033 1.00 91.06 311 LYS A O 1
ATOM 2497 N N . GLN A 1 312 ? -14.461 14.856 -0.220 1.00 92.00 312 GLN A N 1
ATOM 2498 C CA . GLN A 1 312 ? -14.907 13.710 0.569 1.00 92.00 312 GLN A CA 1
ATOM 2499 C C . GLN A 1 312 ? -15.028 12.474 -0.326 1.00 92.00 312 GLN A C 1
ATOM 2501 O O . GLN A 1 312 ? -15.654 12.527 -1.382 1.00 92.00 312 GLN A O 1
ATOM 2506 N N . ILE A 1 313 ? -14.448 11.364 0.118 1.00 93.81 313 ILE A N 1
ATOM 2507 C CA . ILE A 1 313 ? -14.410 10.080 -0.584 1.00 93.81 313 ILE A CA 1
ATOM 2508 C C . ILE A 1 313 ? -15.351 9.103 0.109 1.00 93.81 313 ILE A C 1
ATOM 2510 O O . ILE A 1 313 ? -15.443 9.114 1.334 1.00 93.81 313 ILE A O 1
ATOM 2514 N N . THR A 1 314 ? -16.061 8.262 -0.647 1.00 93.75 314 THR A N 1
ATOM 2515 C CA . THR A 1 314 ? -16.874 7.163 -0.096 1.00 93.75 314 THR A CA 1
ATOM 2516 C C . THR A 1 314 ? -16.671 5.897 -0.922 1.00 93.75 314 THR A C 1
ATOM 2518 O O . THR A 1 314 ? -17.157 5.789 -2.048 1.00 93.75 314 THR A O 1
ATOM 2521 N N . VAL A 1 315 ? -15.929 4.942 -0.362 1.00 95.19 315 VAL A N 1
ATOM 2522 C CA . VAL A 1 315 ? -15.410 3.773 -1.085 1.00 95.19 315 VAL A CA 1
ATOM 2523 C C . VAL A 1 315 ? -15.395 2.528 -0.202 1.00 95.19 315 VAL A C 1
ATOM 2525 O O . VAL A 1 315 ? -15.318 2.612 1.021 1.00 95.19 315 VAL A O 1
ATOM 2528 N N . TYR A 1 316 ? -15.464 1.359 -0.826 1.00 95.25 316 TYR A N 1
ATOM 2529 C CA . TYR A 1 316 ? -15.208 0.076 -0.186 1.00 95.25 316 TYR A CA 1
ATOM 2530 C C . TYR A 1 316 ? -13.688 -0.182 -0.153 1.00 95.25 316 TYR A C 1
ATOM 2532 O O . TYR A 1 316 ? -13.074 -0.228 -1.225 1.00 95.25 316 TYR A O 1
ATOM 2540 N N . PRO A 1 317 ? -13.062 -0.302 1.032 1.00 95.38 317 PRO A N 1
ATOM 2541 C CA . PRO A 1 317 ? -11.623 -0.514 1.145 1.00 95.38 317 PRO A CA 1
ATOM 2542 C C . PRO A 1 317 ? -11.261 -1.979 0.883 1.00 95.38 317 PRO A C 1
ATOM 2544 O O . PRO A 1 317 ? -11.796 -2.873 1.536 1.00 95.38 317 PRO A O 1
ATOM 2547 N N . VAL A 1 318 ? -10.325 -2.225 -0.035 1.00 94.25 318 VAL A N 1
ATOM 2548 C CA . VAL A 1 318 ? -9.976 -3.591 -0.461 1.00 94.25 318 VAL A CA 1
ATOM 2549 C C . VAL A 1 318 ? -8.665 -4.059 0.162 1.00 94.25 318 VAL A C 1
ATOM 2551 O O . VAL A 1 318 ? -8.639 -5.105 0.801 1.00 94.25 318 VAL A O 1
ATOM 2554 N N . CYS A 1 319 ? -7.582 -3.299 -0.008 1.00 92.19 319 CYS A N 1
ATOM 2555 C CA . CYS A 1 319 ? -6.266 -3.648 0.535 1.00 92.19 319 CYS A CA 1
ATOM 2556 C C . CYS A 1 319 ? -5.316 -2.445 0.580 1.00 92.19 319 CYS A C 1
ATOM 2558 O O . CYS A 1 319 ? -5.552 -1.419 -0.064 1.00 92.19 319 CYS A O 1
ATOM 2560 N N . ILE A 1 320 ? -4.227 -2.581 1.342 1.00 90.75 320 ILE A N 1
ATOM 2561 C CA . ILE A 1 320 ? -3.117 -1.624 1.363 1.00 90.75 320 ILE A CA 1
ATOM 2562 C C . ILE A 1 320 ? -1.952 -2.176 0.540 1.00 90.75 320 ILE A C 1
ATOM 2564 O O . ILE A 1 320 ? -1.571 -3.335 0.680 1.00 90.75 320 ILE A O 1
ATOM 2568 N N . HIS A 1 321 ? -1.342 -1.313 -0.269 1.00 83.94 321 HIS A N 1
ATOM 2569 C CA . HIS A 1 321 ? -0.091 -1.581 -0.969 1.00 83.94 321 HIS A CA 1
ATOM 2570 C C . HIS A 1 321 ? 0.973 -0.584 -0.537 1.00 83.94 321 HIS A C 1
ATOM 2572 O O . HIS A 1 321 ? 0.726 0.622 -0.484 1.00 83.94 321 HIS A O 1
ATOM 2578 N N . TYR A 1 322 ? 2.185 -1.071 -0.292 1.00 79.62 322 TYR A N 1
ATOM 2579 C CA . TYR A 1 322 ? 3.344 -0.211 -0.111 1.00 79.62 322 TYR A CA 1
ATOM 2580 C C . TYR A 1 322 ? 4.114 -0.100 -1.423 1.00 79.62 322 TYR A C 1
ATOM 2582 O O . TYR A 1 322 ? 4.596 -1.094 -1.965 1.00 79.62 322 TYR A O 1
ATOM 2590 N N . LEU A 1 323 ? 4.230 1.119 -1.945 1.00 73.00 323 LEU A N 1
ATOM 2591 C CA . LEU A 1 323 ? 4.960 1.380 -3.178 1.00 73.00 323 LEU A CA 1
ATOM 2592 C C . LEU A 1 323 ? 5.738 2.686 -3.060 1.00 73.00 323 LEU A C 1
ATOM 2594 O O . LEU A 1 323 ? 5.169 3.732 -2.757 1.00 73.00 323 LEU A O 1
ATOM 2598 N N . ARG A 1 324 ? 7.047 2.630 -3.341 1.00 68.38 324 ARG A N 1
ATOM 2599 C CA . ARG A 1 324 ? 7.948 3.797 -3.360 1.00 68.38 324 ARG A CA 1
ATOM 2600 C C . ARG A 1 324 ? 7.763 4.726 -2.153 1.00 68.38 324 ARG A C 1
ATOM 2602 O O . ARG A 1 324 ? 7.532 5.922 -2.319 1.00 68.38 324 ARG A O 1
ATOM 2609 N N . ARG A 1 325 ? 7.903 4.165 -0.947 1.00 71.94 325 ARG A N 1
ATOM 2610 C CA . ARG A 1 325 ? 7.922 4.925 0.317 1.00 71.94 325 ARG A CA 1
ATOM 2611 C C . ARG A 1 325 ? 6.581 5.558 0.700 1.00 71.94 325 ARG A C 1
ATOM 2613 O O . ARG A 1 325 ? 6.550 6.512 1.467 1.00 71.94 325 ARG A O 1
ATOM 2620 N N . ALA A 1 326 ? 5.470 5.046 0.170 1.00 81.62 326 ALA A N 1
ATOM 2621 C CA . ALA A 1 326 ? 4.132 5.449 0.585 1.00 81.62 326 ALA A CA 1
ATOM 2622 C C . ALA A 1 326 ? 3.184 4.246 0.652 1.00 81.62 326 ALA A C 1
ATOM 2624 O O . ALA A 1 326 ? 3.269 3.320 -0.162 1.00 81.62 326 ALA A O 1
ATOM 2625 N N . LYS A 1 327 ? 2.265 4.288 1.621 1.00 87.06 327 LYS A N 1
ATOM 2626 C CA . LYS A 1 327 ? 1.153 3.343 1.754 1.00 87.06 327 LYS A CA 1
ATOM 2627 C C . LYS A 1 327 ? -0.040 3.868 0.952 1.00 87.06 327 LYS A C 1
ATOM 2629 O O . LYS A 1 327 ? -0.438 5.027 1.093 1.00 87.06 327 LYS A O 1
ATOM 2634 N N . TYR A 1 328 ? -0.601 3.019 0.105 1.00 91.00 328 TYR A N 1
ATOM 2635 C CA . TYR A 1 328 ? -1.768 3.313 -0.715 1.00 91.00 328 TYR A CA 1
ATOM 2636 C C . TYR A 1 328 ? -2.908 2.381 -0.334 1.00 91.00 328 TYR A C 1
ATOM 2638 O O . TYR A 1 328 ? -2.711 1.174 -0.258 1.00 91.00 328 TYR A O 1
ATOM 2646 N N . LEU A 1 329 ? -4.102 2.933 -0.168 1.00 94.06 329 LEU A N 1
ATOM 2647 C CA . LEU A 1 329 ? -5.345 2.184 -0.110 1.00 94.06 329 LEU A CA 1
ATOM 2648 C C . LEU A 1 329 ? -5.871 1.973 -1.531 1.00 94.06 329 LEU A C 1
ATOM 2650 O O . LEU A 1 329 ? -6.214 2.948 -2.205 1.00 94.06 329 LEU A O 1
ATOM 2654 N N . SER A 1 330 ? -5.986 0.719 -1.955 1.00 94.81 330 SER A N 1
ATOM 2655 C CA . SER A 1 330 ? -6.785 0.341 -3.119 1.00 94.81 330 SER A CA 1
ATOM 2656 C C . SER A 1 330 ? -8.227 0.133 -2.683 1.00 94.81 330 SER A C 1
ATOM 2658 O O . SER A 1 330 ? -8.519 -0.634 -1.761 1.00 94.81 330 SER A O 1
ATOM 2660 N N . ALA A 1 331 ? -9.135 0.865 -3.316 1.00 95.25 331 ALA A N 1
ATOM 2661 C CA . ALA A 1 331 ? -10.538 0.885 -2.949 1.00 95.25 331 ALA A CA 1
ATOM 2662 C C . ALA A 1 331 ? -11.434 0.937 -4.186 1.00 95.25 331 ALA A C 1
ATOM 2664 O O . ALA A 1 331 ? -11.028 1.404 -5.251 1.00 95.25 331 ALA A O 1
ATOM 2665 N N . TYR A 1 332 ? -12.669 0.472 -4.027 1.00 95.12 332 TYR A N 1
ATOM 2666 C CA . TYR A 1 332 ? -13.668 0.464 -5.087 1.00 95.12 332 TYR A CA 1
ATOM 2667 C C . TYR A 1 332 ? -14.864 1.325 -4.694 1.00 95.12 332 TYR A C 1
ATOM 2669 O O . TYR A 1 332 ? -15.428 1.169 -3.610 1.00 95.12 332 TYR A O 1
ATOM 2677 N N . GLY A 1 333 ? -15.276 2.251 -5.548 1.00 93.44 333 GLY A N 1
ATOM 2678 C CA . GLY A 1 333 ? -16.374 3.156 -5.230 1.00 93.44 333 GLY A CA 1
ATOM 2679 C C . GLY A 1 333 ? -16.443 4.359 -6.150 1.00 93.44 333 GLY A C 1
ATOM 2680 O O . GLY A 1 333 ? -15.949 4.320 -7.273 1.00 93.44 333 GLY A O 1
ATOM 2681 N N . ILE A 1 334 ? -17.098 5.410 -5.663 1.00 87.62 334 ILE A N 1
ATOM 2682 C CA . ILE A 1 334 ? -17.286 6.651 -6.409 1.00 87.62 334 ILE A CA 1
ATOM 2683 C C . ILE A 1 334 ? -16.127 7.595 -6.085 1.00 87.62 334 ILE A C 1
ATOM 2685 O O . ILE A 1 334 ? -15.884 7.902 -4.914 1.00 87.62 334 ILE A O 1
ATOM 2689 N N . ASP A 1 335 ? -15.423 8.046 -7.120 1.00 81.38 335 ASP A N 1
ATOM 2690 C CA . ASP A 1 335 ? -14.421 9.101 -6.995 1.00 81.38 335 ASP A CA 1
ATOM 2691 C C . ASP A 1 335 ? -15.067 10.485 -6.829 1.00 81.38 335 ASP A C 1
ATOM 2693 O O . ASP A 1 335 ? -16.286 10.649 -6.941 1.00 81.38 335 ASP A O 1
ATOM 2697 N N . PRO A 1 336 ? -14.270 11.526 -6.570 1.00 74.69 336 PRO A N 1
ATOM 2698 C CA . PRO A 1 336 ? -14.815 12.862 -6.387 1.00 74.69 336 PRO A CA 1
ATOM 2699 C C . PRO A 1 336 ? -15.399 13.536 -7.627 1.00 74.69 336 PRO A C 1
ATOM 2701 O O . PRO A 1 336 ? -15.921 14.648 -7.505 1.00 74.69 336 PRO A O 1
ATOM 2704 N N . ASP A 1 337 ? -15.241 12.925 -8.795 1.00 79.06 337 ASP A N 1
ATOM 2705 C CA . ASP A 1 337 ? -15.789 13.391 -10.063 1.00 79.06 337 ASP A CA 1
ATOM 2706 C C . ASP A 1 337 ? -17.040 12.572 -10.448 1.00 79.06 337 ASP A C 1
ATOM 2708 O O . ASP A 1 337 ? -17.687 12.846 -11.456 1.00 79.06 337 ASP A O 1
ATOM 2712 N N . GLY A 1 338 ? -17.446 11.626 -9.591 1.00 80.94 338 GLY A N 1
ATOM 2713 C CA . GLY A 1 338 ? -18.657 10.824 -9.727 1.00 80.94 338 GLY A CA 1
ATOM 2714 C C . GLY A 1 338 ? -18.448 9.480 -10.427 1.00 80.94 338 GLY A C 1
ATOM 2715 O O . GLY A 1 338 ? -19.424 8.750 -10.620 1.00 80.94 338 GLY A O 1
ATOM 2716 N N . ASN A 1 339 ? -17.216 9.117 -10.787 1.00 86.88 339 ASN A N 1
ATOM 2717 C CA . ASN A 1 339 ? -16.936 7.890 -11.522 1.00 86.88 339 ASN A CA 1
ATOM 2718 C C . ASN A 1 339 ? -16.853 6.692 -10.580 1.00 86.88 339 ASN A C 1
ATOM 2720 O O . ASN A 1 339 ? -16.061 6.653 -9.634 1.00 86.88 339 ASN A O 1
ATOM 2724 N N . MET A 1 340 ? -17.664 5.679 -10.877 1.00 91.06 340 MET A N 1
ATOM 2725 C CA . MET A 1 340 ? -17.629 4.399 -10.185 1.00 91.06 340 MET A CA 1
ATOM 2726 C C . MET A 1 340 ? -16.476 3.547 -10.723 1.00 91.06 340 MET A C 1
ATOM 2728 O O . MET A 1 340 ? -16.431 3.261 -11.918 1.00 91.06 340 MET A O 1
ATOM 2732 N N . GLY A 1 341 ? -15.580 3.093 -9.853 1.00 93.38 341 GLY A N 1
ATOM 2733 C CA . GLY A 1 341 ? -14.479 2.229 -10.259 1.00 93.38 341 GLY A CA 1
ATOM 2734 C C . GLY A 1 341 ? -13.451 1.989 -9.164 1.00 93.38 341 GLY A C 1
ATOM 2735 O O . GLY A 1 341 ? -13.702 2.222 -7.981 1.00 93.38 341 GLY A O 1
ATOM 2736 N N . TRP A 1 342 ? -12.293 1.495 -9.589 1.00 93.62 342 TRP A N 1
ATOM 2737 C CA . TRP A 1 342 ? -11.117 1.330 -8.748 1.00 93.62 342 TRP A CA 1
ATOM 2738 C C . TRP A 1 342 ? -10.349 2.635 -8.618 1.00 93.62 342 TRP A C 1
ATOM 2740 O O . TRP A 1 342 ? -10.100 3.315 -9.610 1.00 93.62 342 TRP A O 1
ATOM 2750 N N . HIS A 1 343 ? -9.905 2.922 -7.400 1.00 92.06 343 HIS A N 1
ATOM 2751 C CA . HIS A 1 343 ? -9.147 4.118 -7.068 1.00 92.06 343 HIS A CA 1
ATOM 2752 C C . HIS A 1 343 ? -8.050 3.777 -6.068 1.00 92.06 343 HIS A C 1
ATOM 2754 O O . HIS A 1 343 ? -8.241 2.948 -5.177 1.00 92.06 343 HIS A O 1
ATOM 2760 N N . ASN A 1 344 ? -6.904 4.445 -6.201 1.00 91.88 344 ASN A N 1
ATOM 2761 C CA . ASN A 1 344 ? -5.794 4.301 -5.264 1.00 91.88 344 ASN A CA 1
ATOM 2762 C C . ASN A 1 344 ? -5.578 5.612 -4.507 1.00 91.88 344 ASN A C 1
ATOM 2764 O O . ASN A 1 344 ? -5.298 6.645 -5.118 1.00 91.88 344 ASN A O 1
ATOM 2768 N N . TYR A 1 345 ? -5.641 5.556 -3.179 1.00 91.69 345 TYR A N 1
ATOM 2769 C CA . TYR A 1 345 ? -5.493 6.711 -2.298 1.00 91.69 345 TYR A CA 1
ATOM 2770 C C . TYR A 1 345 ? -4.229 6.592 -1.460 1.00 91.69 345 TYR A C 1
ATOM 2772 O O . TYR A 1 345 ? -4.074 5.673 -0.665 1.00 91.69 345 TYR A O 1
ATOM 2780 N N . ARG A 1 346 ? -3.330 7.559 -1.604 1.00 91.25 346 ARG A N 1
ATOM 2781 C CA . ARG A 1 346 ? -2.190 7.741 -0.696 1.00 91.25 346 ARG A CA 1
ATOM 2782 C C . ARG A 1 346 ? -2.661 8.014 0.733 1.00 91.25 346 ARG A C 1
ATOM 2784 O O . ARG A 1 346 ? -3.310 9.036 0.944 1.00 91.25 346 ARG A O 1
ATOM 2791 N N . LEU A 1 347 ? -2.323 7.159 1.698 1.00 92.44 347 LEU A N 1
ATOM 2792 C CA . LEU A 1 347 ? -2.778 7.327 3.086 1.00 92.44 347 LEU A CA 1
ATOM 2793 C C . LEU A 1 347 ? -2.296 8.650 3.702 1.00 92.44 347 LEU A C 1
ATOM 2795 O O . LEU A 1 347 ? -3.030 9.276 4.462 1.00 92.44 347 LEU A O 1
ATOM 2799 N N . ASP A 1 348 ? -1.114 9.134 3.312 1.00 90.12 348 ASP A N 1
ATOM 2800 C CA . ASP A 1 348 ? -0.543 10.398 3.794 1.00 90.12 348 ASP A CA 1
ATOM 2801 C C . ASP A 1 348 ? -1.371 11.633 3.405 1.00 90.12 348 ASP A C 1
ATOM 2803 O O . ASP A 1 348 ? -1.309 12.651 4.095 1.00 90.12 348 ASP A O 1
ATOM 2807 N N . ARG A 1 349 ? -2.203 11.527 2.359 1.00 91.50 349 ARG A N 1
ATOM 2808 C CA . ARG A 1 349 ? -3.084 12.602 1.865 1.00 91.50 349 ARG A CA 1
ATOM 2809 C C . ARG A 1 349 ? -4.500 12.573 2.446 1.00 91.50 349 ARG A C 1
ATOM 2811 O O . ARG A 1 349 ? -5.331 13.405 2.079 1.00 91.50 349 ARG A O 1
ATOM 2818 N N . ILE A 1 350 ? -4.806 11.624 3.328 1.00 93.56 350 ILE A N 1
ATOM 2819 C CA . ILE A 1 350 ? -6.077 11.615 4.058 1.00 93.56 350 ILE A CA 1
ATOM 2820 C C . ILE A 1 350 ? -5.998 12.649 5.187 1.00 93.56 350 ILE A C 1
ATOM 2822 O O . ILE A 1 350 ? -5.134 12.575 6.063 1.00 93.56 350 ILE A O 1
ATOM 2826 N N . THR A 1 351 ? -6.918 13.614 5.172 1.00 92.00 351 THR A N 1
ATOM 2827 C CA . THR A 1 351 ? -6.924 14.769 6.087 1.00 92.00 351 THR A CA 1
ATOM 2828 C C . THR A 1 351 ? -7.946 14.651 7.217 1.00 92.00 351 THR A C 1
ATOM 2830 O O . THR A 1 351 ? -7.884 15.404 8.187 1.00 92.00 351 THR A O 1
ATOM 2833 N N . SER A 1 352 ? -8.898 13.719 7.127 1.00 90.88 352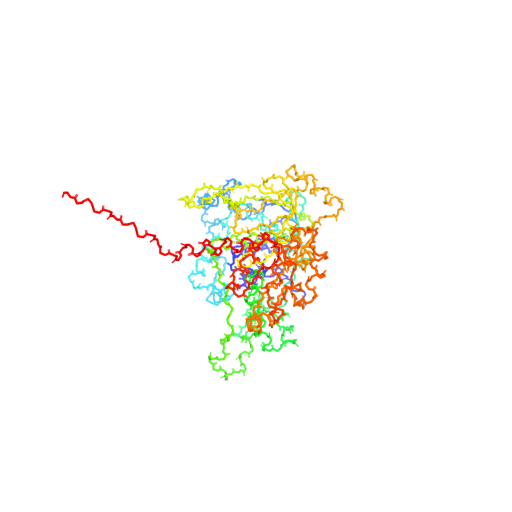 SER A N 1
ATOM 2834 C CA . SER A 1 352 ? -9.871 13.455 8.194 1.00 90.88 352 SER A CA 1
ATOM 2835 C C . SER A 1 352 ? -9.234 12.684 9.344 1.00 90.88 352 SER A C 1
ATOM 2837 O O . SER A 1 352 ? -8.761 11.587 9.107 1.00 90.88 352 SER A O 1
ATOM 2839 N N . GLY A 1 353 ? -9.328 13.163 10.589 1.00 87.31 353 GLY A N 1
ATOM 2840 C CA . GLY A 1 353 ? -8.640 12.539 11.735 1.00 87.31 353 GLY A CA 1
ATOM 2841 C C . GLY A 1 353 ? -8.959 11.061 12.036 1.00 87.31 353 GLY A C 1
ATOM 2842 O O . GLY A 1 353 ? -8.256 10.449 12.824 1.00 87.31 353 GLY A O 1
ATOM 2843 N N . SER A 1 354 ? -10.001 10.473 11.441 1.00 89.56 354 SER A N 1
ATOM 2844 C CA . SER A 1 354 ? -10.250 9.022 11.447 1.00 89.56 354 SER A CA 1
ATOM 2845 C C . SER A 1 354 ? -11.059 8.611 10.217 1.00 89.56 354 SER A C 1
ATOM 2847 O O . SER A 1 354 ? -11.709 9.451 9.581 1.00 89.56 354 SER A O 1
ATOM 2849 N N . LEU A 1 355 ? -11.031 7.320 9.884 1.00 93.31 355 LEU A N 1
ATOM 2850 C CA . LEU A 1 355 ? -11.872 6.739 8.843 1.00 93.31 355 LEU A CA 1
ATOM 2851 C C . LEU A 1 355 ? -13.281 6.523 9.398 1.00 93.31 355 LEU A C 1
ATOM 2853 O O . LEU A 1 355 ? -13.489 5.799 10.371 1.00 93.31 355 LEU A O 1
ATOM 2857 N N . LYS A 1 356 ? -14.282 7.134 8.764 1.00 93.31 356 LYS A N 1
ATOM 2858 C CA . LYS A 1 356 ? -15.677 6.929 9.152 1.00 93.31 356 LYS A CA 1
ATOM 2859 C C . LYS A 1 356 ? -16.213 5.674 8.475 1.00 93.31 356 LYS A C 1
ATOM 2861 O O . LYS A 1 356 ? -16.426 5.673 7.265 1.00 93.31 356 LYS A O 1
ATOM 2866 N N . VAL A 1 357 ? -16.490 4.636 9.254 1.00 92.69 357 VAL A N 1
ATOM 2867 C CA . VAL A 1 357 ? -17.142 3.418 8.756 1.00 92.69 357 VAL A CA 1
ATOM 2868 C C . VAL A 1 357 ? -18.646 3.661 8.609 1.00 92.69 357 VAL A C 1
ATOM 2870 O O . VAL A 1 357 ? -19.318 4.118 9.534 1.00 92.69 357 VAL A O 1
ATOM 2873 N N . LEU A 1 358 ? -19.178 3.367 7.428 1.00 91.19 358 LEU A N 1
ATOM 2874 C CA . LEU A 1 358 ? -20.592 3.434 7.088 1.00 91.19 358 LEU A CA 1
ATOM 2875 C C . LEU A 1 358 ? -21.172 2.021 7.060 1.00 91.19 358 LEU A C 1
ATOM 2877 O O . LEU A 1 358 ? -20.685 1.140 6.347 1.00 91.19 358 LEU A O 1
ATOM 2881 N N . ALA A 1 359 ? -22.266 1.825 7.794 1.00 89.50 359 ALA A N 1
ATOM 2882 C CA . ALA A 1 359 ? -23.048 0.603 7.690 1.00 89.50 359 ALA A CA 1
ATOM 2883 C C . ALA A 1 359 ? -23.653 0.479 6.283 1.00 89.50 359 ALA A C 1
ATOM 2885 O O . ALA A 1 359 ? -24.082 1.466 5.688 1.00 89.50 359 ALA A O 1
ATOM 2886 N N . TRP A 1 360 ? -23.785 -0.743 5.772 1.00 89.56 360 TRP A N 1
ATOM 2887 C CA . TRP A 1 360 ? -24.321 -1.001 4.429 1.00 89.56 360 TRP A CA 1
ATOM 2888 C C . TRP A 1 360 ? -25.747 -0.470 4.188 1.00 89.56 360 TRP A C 1
ATOM 2890 O O . TRP A 1 360 ? -26.139 -0.201 3.049 1.00 89.56 360 TRP A O 1
ATOM 2900 N N . GLY A 1 361 ? -26.528 -0.276 5.255 1.00 86.81 361 GLY A N 1
ATOM 2901 C CA . GLY A 1 361 ? -27.845 0.364 5.201 1.00 86.81 361 GLY A CA 1
ATOM 2902 C C . GLY A 1 361 ? -27.807 1.883 4.981 1.00 86.81 361 GLY A C 1
ATOM 2903 O O . GLY A 1 361 ? -28.806 2.446 4.538 1.00 86.81 361 GLY A O 1
ATOM 2904 N N . ASP A 1 362 ? -26.673 2.548 5.222 1.00 90.00 362 ASP A N 1
ATOM 2905 C CA . ASP A 1 362 ? -26.545 4.008 5.177 1.00 90.00 362 ASP A CA 1
ATOM 2906 C C . ASP A 1 362 ? -26.879 4.563 3.779 1.00 90.00 362 ASP A C 1
ATOM 2908 O O . ASP A 1 362 ? -26.528 3.987 2.743 1.00 90.00 362 ASP A O 1
ATOM 2912 N N . ARG A 1 363 ? -27.600 5.687 3.738 1.00 90.19 363 ARG A N 1
ATOM 2913 C CA . ARG A 1 363 ? -28.022 6.357 2.498 1.00 90.19 363 ARG A CA 1
ATOM 2914 C C . ARG A 1 363 ? -26.852 6.880 1.661 1.00 90.19 363 ARG A C 1
ATOM 2916 O O . ARG A 1 363 ? -27.014 7.040 0.457 1.00 90.19 363 ARG A O 1
ATOM 2923 N N . HIS A 1 364 ? -25.712 7.157 2.290 1.00 89.31 364 HIS A N 1
ATOM 2924 C CA . HIS A 1 364 ? -24.516 7.668 1.622 1.00 89.31 364 HIS A CA 1
ATOM 2925 C C . HIS A 1 364 ? -23.703 6.550 0.965 1.00 89.31 364 HIS A C 1
ATOM 2927 O O . HIS A 1 364 ? -22.836 6.847 0.152 1.00 89.31 364 HIS A O 1
ATOM 2933 N N . VAL A 1 365 ? -23.988 5.276 1.266 1.00 92.56 365 VAL A N 1
ATOM 2934 C CA . VAL A 1 365 ? -23.368 4.154 0.557 1.00 92.56 365 VAL A CA 1
ATOM 2935 C C . VAL A 1 365 ? -23.958 4.062 -0.859 1.00 92.56 365 VAL A C 1
ATOM 2937 O O . VAL A 1 365 ? -25.173 3.866 -0.997 1.00 92.56 365 VAL A O 1
ATOM 2940 N N . PRO A 1 366 ? -23.131 4.155 -1.918 1.00 92.31 366 PRO A N 1
ATOM 2941 C CA . PRO A 1 366 ? -23.577 4.040 -3.301 1.00 92.31 366 PRO A CA 1
ATOM 2942 C C . PRO A 1 366 ? -24.398 2.776 -3.574 1.00 92.31 366 PRO A C 1
ATOM 2944 O O . PRO A 1 366 ? -24.029 1.674 -3.163 1.00 92.31 366 PRO A O 1
ATOM 2947 N N . LYS A 1 367 ? -25.489 2.912 -4.342 1.00 92.38 367 LYS A N 1
ATOM 2948 C CA . LYS A 1 367 ? -26.353 1.775 -4.718 1.00 92.38 367 LYS A CA 1
ATOM 2949 C C . LYS A 1 367 ? -25.575 0.663 -5.429 1.00 92.38 367 LYS A C 1
ATOM 2951 O O . LYS A 1 367 ? -25.834 -0.506 -5.159 1.00 92.38 367 LYS A O 1
ATOM 2956 N N . ALA A 1 368 ? -24.606 1.026 -6.271 1.00 92.31 368 ALA A N 1
ATOM 2957 C CA . ALA A 1 368 ? -23.742 0.076 -6.969 1.00 92.31 368 ALA A CA 1
ATOM 2958 C C . ALA A 1 368 ? -22.941 -0.810 -5.993 1.00 92.31 368 ALA A C 1
ATOM 2960 O O . ALA A 1 368 ? -22.915 -2.026 -6.158 1.00 92.31 368 ALA A O 1
ATOM 2961 N N . LEU A 1 369 ? -22.377 -0.240 -4.917 1.00 93.25 369 LEU A N 1
ATOM 2962 C CA . LEU A 1 369 ? -21.680 -1.025 -3.887 1.00 93.25 369 LEU A CA 1
ATOM 2963 C C . LEU A 1 369 ? -22.631 -1.973 -3.152 1.00 93.25 369 LEU A C 1
ATOM 2965 O O . LEU A 1 369 ? -22.286 -3.129 -2.913 1.00 93.25 369 LEU A O 1
ATOM 2969 N N . LYS A 1 370 ? -23.853 -1.521 -2.837 1.00 92.69 370 LYS A N 1
ATOM 2970 C CA . LYS A 1 370 ? -24.869 -2.386 -2.212 1.00 92.69 370 LYS A CA 1
ATOM 2971 C C . LYS A 1 370 ? -25.233 -3.567 -3.111 1.00 92.69 370 LYS A C 1
ATOM 2973 O O . LYS A 1 370 ? -25.383 -4.679 -2.620 1.00 92.69 370 LYS A O 1
ATOM 2978 N N . GLN A 1 371 ? -25.356 -3.340 -4.419 1.00 93.06 371 GLN A N 1
ATOM 2979 C CA . GLN A 1 371 ? -25.617 -4.403 -5.392 1.00 93.06 371 GLN A CA 1
ATOM 2980 C C . GLN A 1 371 ? -24.462 -5.407 -5.456 1.00 93.06 371 GLN A C 1
ATOM 2982 O O . GLN A 1 371 ? -24.713 -6.609 -5.398 1.00 93.06 371 GLN A O 1
ATOM 2987 N N . LEU A 1 372 ? -23.211 -4.932 -5.500 1.00 92.19 372 LEU A N 1
ATOM 2988 C CA . LEU A 1 372 ? -22.033 -5.804 -5.483 1.00 92.19 372 LEU A CA 1
ATOM 2989 C C . LEU A 1 372 ? -22.001 -6.674 -4.226 1.00 92.19 372 LEU A C 1
ATOM 2991 O O . LEU A 1 372 ? -21.892 -7.893 -4.356 1.00 92.19 372 LEU A O 1
ATOM 2995 N N . ARG A 1 373 ? -22.234 -6.090 -3.043 1.00 91.88 373 ARG A N 1
ATOM 2996 C CA . ARG A 1 373 ? -22.372 -6.847 -1.788 1.00 91.88 373 ARG A CA 1
ATOM 2997 C C . ARG A 1 373 ? -23.479 -7.888 -1.853 1.00 91.88 373 ARG A C 1
ATOM 2999 O O . ARG A 1 373 ? -23.224 -9.055 -1.588 1.00 91.88 373 ARG A O 1
ATOM 3006 N N . ASN A 1 374 ? -24.691 -7.484 -2.230 1.00 90.88 374 ASN A N 1
ATOM 3007 C CA . ASN A 1 374 ? -25.845 -8.385 -2.265 1.00 90.88 374 ASN A CA 1
ATOM 3008 C C . ASN A 1 374 ? -25.662 -9.537 -3.266 1.00 90.88 374 ASN A C 1
ATOM 3010 O O . ASN A 1 374 ? -26.251 -10.597 -3.092 1.00 90.88 374 ASN A O 1
ATOM 3014 N N . SER A 1 375 ? -24.853 -9.329 -4.308 1.00 92.94 375 SER A N 1
ATOM 3015 C CA . SER A 1 375 ? -24.506 -10.358 -5.292 1.00 92.94 375 SER A CA 1
ATOM 3016 C C . SER A 1 375 ? -23.268 -11.191 -4.933 1.00 92.94 375 SER A C 1
ATOM 3018 O O . SER A 1 375 ? -22.923 -12.088 -5.697 1.00 92.94 375 SER A O 1
ATOM 3020 N N . GLY A 1 376 ? -22.593 -10.900 -3.813 1.00 90.00 376 GLY A N 1
ATOM 3021 C CA . GLY A 1 376 ? -21.352 -11.574 -3.411 1.00 90.00 376 GLY A CA 1
ATOM 3022 C C . GLY A 1 376 ? -20.154 -11.275 -4.321 1.00 90.00 376 GLY A C 1
ATOM 3023 O O . GLY A 1 376 ? -19.241 -12.085 -4.405 1.00 90.00 376 GLY A O 1
ATOM 3024 N N . LYS A 1 377 ? -20.166 -10.137 -5.026 1.00 92.44 377 LYS A N 1
ATOM 3025 C CA . LYS A 1 377 ? -19.147 -9.724 -6.011 1.00 92.44 377 LYS A CA 1
ATOM 3026 C C . LYS A 1 377 ? -18.355 -8.502 -5.548 1.00 92.44 377 LYS A C 1
ATOM 3028 O O . LYS A 1 377 ? -18.009 -7.644 -6.358 1.00 92.44 377 LYS A O 1
ATOM 3033 N N . LEU A 1 378 ? -18.165 -8.348 -4.237 1.00 91.94 378 LEU A N 1
ATOM 3034 C CA . LEU A 1 378 ? -17.294 -7.286 -3.745 1.00 91.94 378 LEU A CA 1
ATOM 3035 C C . LEU A 1 378 ? -15.853 -7.579 -4.166 1.00 91.94 378 LEU A C 1
ATOM 3037 O O . LEU A 1 378 ? -15.442 -8.736 -4.069 1.00 91.94 378 LEU A O 1
ATOM 3041 N N . PRO A 1 379 ? -15.098 -6.557 -4.596 1.00 92.81 379 PRO A N 1
ATOM 3042 C CA . PRO A 1 379 ? -13.726 -6.768 -5.013 1.00 92.81 379 PRO A CA 1
ATOM 3043 C C . PRO A 1 379 ? -12.839 -7.288 -3.884 1.00 92.81 379 PRO A C 1
ATOM 3045 O O . PRO A 1 379 ? -13.062 -6.986 -2.707 1.00 92.81 379 PRO A O 1
ATOM 3048 N N . THR A 1 380 ? -11.807 -8.039 -4.251 1.00 91.19 380 THR A N 1
ATOM 3049 C CA . THR A 1 380 ? -10.901 -8.700 -3.301 1.00 91.19 380 THR A CA 1
ATOM 3050 C C . THR A 1 380 ? -9.449 -8.288 -3.519 1.00 91.19 380 THR A C 1
ATOM 3052 O O . THR A 1 380 ? -9.068 -7.837 -4.598 1.00 91.19 380 THR A O 1
ATOM 3055 N N . SER A 1 381 ? -8.607 -8.459 -2.498 1.00 90.44 381 SER A N 1
ATOM 3056 C CA . SER A 1 381 ? -7.165 -8.200 -2.608 1.00 90.44 381 SER A CA 1
ATOM 3057 C C . SER A 1 381 ? -6.487 -9.099 -3.649 1.00 90.44 381 SER A C 1
ATOM 3059 O O . SER A 1 381 ? -5.560 -8.663 -4.329 1.00 90.44 381 SER A O 1
ATOM 3061 N N . GLN A 1 382 ? -6.991 -10.322 -3.832 1.00 89.50 382 GLN A N 1
ATOM 3062 C CA . GLN A 1 382 ? -6.497 -11.260 -4.837 1.00 89.50 382 GLN A CA 1
ATOM 3063 C C . GLN A 1 382 ? -6.727 -10.751 -6.268 1.00 89.50 382 GLN A C 1
ATOM 3065 O O . GLN A 1 382 ? -5.860 -10.916 -7.123 1.00 89.50 382 GLN A O 1
ATOM 3070 N N . GLU A 1 383 ? -7.863 -10.099 -6.540 1.00 91.31 383 GLU A N 1
ATOM 3071 C CA . GLU A 1 383 ? -8.099 -9.454 -7.840 1.00 91.31 383 GLU A CA 1
ATOM 3072 C C . GLU A 1 383 ? -7.039 -8.386 -8.123 1.00 91.31 383 GLU A C 1
ATOM 3074 O O . GLU A 1 383 ? -6.500 -8.330 -9.227 1.00 91.31 383 GLU A O 1
ATOM 3079 N N . VAL A 1 384 ? -6.688 -7.585 -7.113 1.00 90.50 384 VAL A N 1
ATOM 3080 C CA . VAL A 1 384 ? -5.663 -6.544 -7.247 1.00 90.50 384 VAL A CA 1
ATOM 3081 C C . VAL A 1 384 ? -4.286 -7.146 -7.524 1.00 90.50 384 VAL A C 1
ATOM 30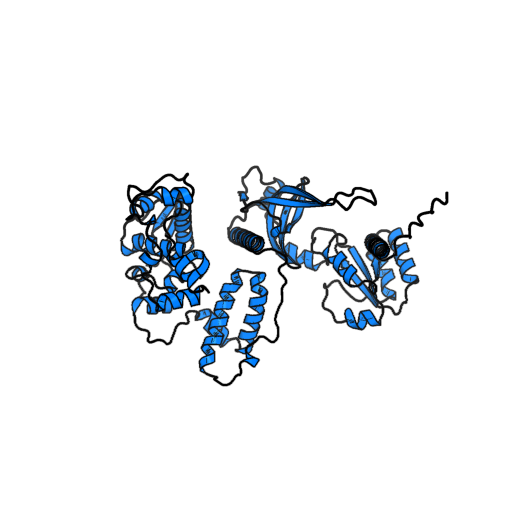83 O O . VAL A 1 384 ? -3.583 -6.680 -8.420 1.00 90.50 384 VAL A O 1
ATOM 3086 N N . GLU A 1 385 ? -3.903 -8.202 -6.803 1.00 87.38 385 GLU A N 1
ATOM 3087 C CA . GLU A 1 385 ? -2.638 -8.915 -7.024 1.00 87.38 385 GLU A CA 1
ATOM 3088 C C . GLU A 1 385 ? -2.542 -9.483 -8.449 1.00 87.38 385 GLU A C 1
ATOM 3090 O O . GLU A 1 385 ? -1.530 -9.296 -9.131 1.00 87.38 385 GLU A O 1
ATOM 3095 N N . ILE A 1 386 ? -3.618 -10.113 -8.930 1.00 89.56 386 ILE A N 1
ATOM 3096 C CA . ILE A 1 386 ? -3.696 -10.655 -10.290 1.00 89.56 386 ILE A CA 1
ATOM 3097 C C . ILE A 1 386 ? -3.536 -9.538 -11.330 1.00 89.56 386 ILE A C 1
ATOM 3099 O O . ILE A 1 386 ? -2.761 -9.699 -12.275 1.00 89.56 386 ILE A O 1
ATOM 3103 N N . GLU A 1 387 ? -4.234 -8.409 -11.177 1.00 91.19 387 GLU A N 1
ATOM 3104 C CA . GLU A 1 387 ? -4.135 -7.286 -12.120 1.00 91.19 387 GLU A CA 1
ATOM 3105 C C . GLU A 1 387 ? -2.747 -6.634 -12.114 1.00 91.19 387 GLU A C 1
ATOM 3107 O O . GLU A 1 387 ? -2.195 -6.352 -13.182 1.00 91.19 387 GLU A O 1
ATOM 3112 N N . LEU A 1 388 ? -2.138 -6.458 -10.937 1.00 88.50 388 LEU A N 1
ATOM 3113 C CA . LEU A 1 388 ? -0.769 -5.951 -10.810 1.00 88.50 388 LEU A CA 1
ATOM 3114 C C . LEU A 1 388 ? 0.259 -6.880 -11.471 1.00 88.50 388 LEU A C 1
ATOM 3116 O O . LEU A 1 388 ? 1.263 -6.397 -11.985 1.00 88.50 388 LEU A O 1
ATOM 3120 N N . GLY A 1 389 ? 0.011 -8.193 -11.504 1.00 89.06 389 GLY A N 1
ATOM 3121 C CA . GLY A 1 389 ? 0.868 -9.157 -12.200 1.00 89.06 389 GLY A CA 1
ATOM 3122 C C . GLY A 1 389 ? 0.748 -9.126 -13.731 1.00 89.06 389 GLY A C 1
ATOM 3123 O O . GLY A 1 389 ? 1.662 -9.573 -14.433 1.00 89.06 389 GLY A O 1
ATOM 3124 N N . LYS A 1 390 ? -0.355 -8.599 -14.283 1.00 92.31 390 LYS A N 1
ATOM 3125 C CA . LYS A 1 390 ? -0.602 -8.573 -15.739 1.00 92.31 390 LYS A CA 1
ATOM 3126 C C . LYS A 1 390 ? 0.198 -7.501 -16.461 1.00 92.31 390 LYS A C 1
ATOM 3128 O O . LYS A 1 390 ? 0.595 -7.705 -17.609 1.00 92.31 390 LYS A O 1
ATOM 3133 N N . ALA A 1 391 ? 0.414 -6.351 -15.834 1.00 92.94 391 ALA A N 1
ATOM 3134 C CA . ALA A 1 391 ? 1.069 -5.218 -16.466 1.00 92.94 391 ALA A CA 1
ATOM 3135 C C . ALA A 1 391 ? 1.792 -4.357 -15.440 1.00 92.94 391 ALA A C 1
ATOM 3137 O O . ALA A 1 391 ? 1.318 -4.123 -14.335 1.00 92.94 391 ALA A O 1
ATOM 3138 N N . TRP A 1 392 ? 2.927 -3.813 -15.852 1.00 90.50 392 TRP A N 1
ATOM 3139 C CA . TRP A 1 392 ? 3.704 -2.924 -15.024 1.00 90.50 392 TRP A CA 1
ATOM 3140 C C . TRP A 1 392 ? 2.991 -1.576 -14.879 1.00 90.50 392 TRP A C 1
ATOM 3142 O O . TRP A 1 392 ? 2.780 -0.839 -15.842 1.00 90.50 392 TRP A O 1
ATOM 3152 N N . GLY A 1 393 ? 2.634 -1.243 -13.649 1.00 87.88 393 GLY A N 1
ATOM 3153 C CA . GLY A 1 393 ? 1.954 -0.002 -13.307 1.00 87.88 393 GLY A CA 1
ATOM 3154 C C . GLY A 1 393 ? 1.108 -0.229 -12.068 1.00 87.88 393 GLY A C 1
ATOM 3155 O O . GLY A 1 393 ? 0.484 -1.271 -11.914 1.00 87.88 393 GLY A O 1
ATOM 3156 N N . PHE A 1 394 ? 1.109 0.736 -11.165 1.00 85.50 394 PHE A N 1
ATOM 3157 C CA . PHE A 1 394 ? 0.350 0.684 -9.925 1.00 85.50 394 PHE A CA 1
ATOM 3158 C C . PHE A 1 394 ? -1.138 0.984 -10.132 1.00 85.50 394 PHE A C 1
ATOM 3160 O O . PHE A 1 394 ? -1.987 0.504 -9.382 1.00 85.50 394 PHE A O 1
ATOM 3167 N N . LYS A 1 395 ? -1.482 1.753 -11.165 1.00 87.75 395 LYS A N 1
ATOM 3168 C CA . LYS A 1 395 ? -2.869 1.953 -11.604 1.00 87.75 395 LYS A CA 1
ATOM 3169 C C . LYS A 1 395 ? -3.400 0.733 -12.364 1.00 87.75 395 LYS A C 1
ATOM 3171 O O . LYS A 1 395 ? -3.676 0.808 -13.560 1.00 87.75 395 LYS A O 1
ATOM 3176 N N . PHE A 1 396 ? -3.533 -0.389 -11.661 1.00 89.31 396 PHE A N 1
ATOM 3177 C CA . PHE A 1 396 ? -3.909 -1.712 -12.185 1.00 89.31 396 PHE A CA 1
ATOM 3178 C C . PHE A 1 396 ? -5.312 -1.786 -12.820 1.00 89.31 396 PHE A C 1
ATOM 3180 O O . PHE A 1 396 ? -5.639 -2.757 -13.496 1.00 89.31 396 PHE A O 1
ATOM 3187 N N . TYR A 1 397 ? -6.110 -0.729 -12.707 1.00 89.19 397 TYR A N 1
ATOM 3188 C CA . TYR A 1 397 ? -7.433 -0.592 -13.320 1.00 89.19 397 TYR A CA 1
ATOM 3189 C C . TYR A 1 397 ? -7.459 0.156 -14.665 1.00 89.19 397 TYR A C 1
ATOM 3191 O O . TYR A 1 397 ? -8.504 0.212 -15.300 1.00 89.19 397 TYR A O 1
ATOM 3199 N N . GLU A 1 398 ? -6.346 0.747 -15.112 1.00 90.31 398 GLU A N 1
ATOM 3200 C CA . GLU A 1 398 ? -6.218 1.267 -16.489 1.00 90.31 398 GLU A CA 1
ATOM 3201 C C . GLU A 1 398 ? -6.082 0.120 -17.526 1.00 90.31 398 GLU A C 1
ATOM 3203 O O . GLU A 1 398 ? -6.037 -1.050 -17.169 1.00 90.31 398 GLU A O 1
ATOM 3208 N N . GLU A 1 399 ? -6.002 0.405 -18.824 1.00 90.81 399 GLU A N 1
ATOM 3209 C CA . GLU A 1 399 ? -5.755 -0.649 -19.822 1.00 90.81 399 GLU A CA 1
ATOM 3210 C C . GLU A 1 399 ? -4.244 -0.857 -20.049 1.00 90.81 399 GLU A C 1
ATOM 3212 O O . GLU A 1 399 ? -3.506 0.126 -20.196 1.00 90.81 399 GLU A O 1
ATOM 3217 N N . PRO A 1 400 ? -3.738 -2.109 -20.070 1.00 93.88 400 PRO A N 1
ATOM 3218 C CA . PRO A 1 400 ? -2.362 -2.399 -20.458 1.00 93.88 400 PRO A CA 1
ATOM 3219 C C . PRO A 1 400 ? -2.060 -2.013 -21.907 1.00 93.88 400 PRO A C 1
ATOM 3221 O O . PRO A 1 400 ? -2.834 -2.298 -22.815 1.00 93.88 400 PRO A O 1
ATOM 3224 N N . GLN A 1 401 ? -0.872 -1.467 -22.141 1.00 95.00 401 GLN A N 1
ATOM 3225 C CA . GLN A 1 401 ? -0.342 -1.199 -23.476 1.00 95.00 401 GLN A CA 1
ATOM 3226 C C . GLN A 1 401 ? 1.053 -1.795 -23.643 1.00 95.00 401 GLN A C 1
ATOM 3228 O O . GLN A 1 401 ? 1.798 -1.953 -22.672 1.00 95.00 401 GLN A O 1
ATOM 3233 N N . LEU A 1 402 ? 1.415 -2.126 -24.884 1.00 97.06 402 LEU A N 1
ATOM 3234 C CA . LEU A 1 402 ? 2.764 -2.570 -25.213 1.00 97.06 402 LEU A CA 1
ATOM 3235 C C . LEU A 1 402 ? 3.750 -1.408 -25.050 1.00 97.06 402 LEU A C 1
ATOM 3237 O O . LEU A 1 402 ? 3.654 -0.397 -25.738 1.00 97.06 402 LEU A O 1
ATOM 3241 N N . LEU A 1 403 ? 4.746 -1.609 -24.196 1.00 97.62 403 LEU A N 1
ATOM 3242 C CA . LEU A 1 403 ? 5.980 -0.844 -24.175 1.00 97.62 403 LEU A CA 1
ATOM 3243 C C . LEU A 1 403 ? 7.018 -1.575 -25.018 1.00 97.62 403 LEU A C 1
ATOM 3245 O O . LEU A 1 403 ? 7.327 -2.734 -24.738 1.00 97.62 403 LEU A O 1
ATOM 3249 N N . LEU A 1 404 ? 7.584 -0.889 -26.005 1.00 98.12 404 LEU A N 1
ATOM 3250 C CA . LEU A 1 404 ? 8.751 -1.357 -26.745 1.00 98.12 404 LEU A CA 1
ATOM 3251 C C . LEU A 1 404 ? 9.919 -0.415 -26.464 1.00 98.12 404 LEU A C 1
ATOM 3253 O O . LEU A 1 404 ? 9.814 0.792 -26.684 1.00 98.12 404 LEU A O 1
ATOM 3257 N N . LEU A 1 405 ? 11.023 -0.977 -25.986 1.00 97.62 405 LEU A N 1
ATOM 3258 C CA . LEU A 1 405 ? 12.243 -0.256 -25.643 1.00 97.62 405 LEU A CA 1
ATOM 3259 C C . LEU A 1 405 ? 13.413 -0.729 -26.487 1.00 97.62 405 LEU A C 1
ATOM 3261 O O . LEU A 1 405 ? 13.497 -1.905 -26.843 1.00 97.62 405 LEU A O 1
ATOM 3265 N N . ARG A 1 406 ? 14.346 0.189 -26.714 1.00 97.56 406 ARG A N 1
ATOM 3266 C CA . ARG A 1 406 ? 15.654 -0.057 -27.313 1.00 97.56 406 ARG A CA 1
ATOM 3267 C C . ARG A 1 406 ? 16.744 0.468 -26.378 1.00 97.56 406 ARG A C 1
ATOM 3269 O O . ARG A 1 406 ? 16.625 1.571 -25.849 1.00 97.56 406 ARG A O 1
ATOM 3276 N N . PHE A 1 407 ? 17.804 -0.313 -26.222 1.00 96.69 407 PHE A N 1
ATOM 3277 C CA . PHE A 1 407 ? 19.045 0.059 -25.549 1.00 96.69 407 PHE A CA 1
ATOM 3278 C C . PHE A 1 407 ? 20.238 -0.290 -26.440 1.00 96.69 407 PHE A C 1
ATOM 3280 O O . PHE A 1 407 ? 20.164 -1.248 -27.214 1.00 96.69 407 PHE A O 1
ATOM 3287 N N . SER A 1 408 ? 21.347 0.438 -26.287 1.00 94.25 408 SER A N 1
ATOM 3288 C CA . SER A 1 408 ? 22.623 -0.006 -26.857 1.00 94.25 408 SER A CA 1
ATOM 3289 C C . SER A 1 408 ? 23.052 -1.342 -26.248 1.00 94.25 408 SER A C 1
ATOM 3291 O O . SER A 1 408 ? 22.701 -1.653 -25.103 1.00 94.25 408 SER A O 1
ATOM 3293 N N . GLU A 1 409 ? 23.827 -2.129 -26.997 1.00 91.94 409 GLU A N 1
ATOM 3294 C CA . GLU A 1 409 ? 24.299 -3.437 -26.533 1.00 91.94 409 GLU A CA 1
ATOM 3295 C C . GLU A 1 409 ? 25.053 -3.354 -25.199 1.00 91.94 409 GLU A C 1
ATOM 3297 O O . GLU A 1 409 ? 24.728 -4.091 -24.265 1.00 91.94 409 GLU A O 1
ATOM 3302 N N . ASP A 1 410 ? 26.000 -2.421 -25.080 1.00 90.69 410 ASP A N 1
ATOM 3303 C CA . ASP A 1 410 ? 26.793 -2.255 -23.860 1.00 90.69 410 ASP A CA 1
ATOM 3304 C C . ASP A 1 410 ? 25.914 -1.913 -22.655 1.00 90.69 410 ASP A C 1
ATOM 3306 O O . ASP A 1 410 ? 26.022 -2.537 -21.597 1.00 90.69 410 ASP A O 1
ATOM 3310 N N . PHE A 1 411 ? 24.999 -0.952 -22.801 1.00 91.56 411 PHE A N 1
ATOM 3311 C CA . PHE A 1 411 ? 24.147 -0.546 -21.687 1.00 91.56 411 PHE A CA 1
ATOM 3312 C C . PHE A 1 411 ? 23.219 -1.683 -21.251 1.00 91.56 411 PHE A C 1
ATOM 3314 O O . PHE A 1 411 ? 23.063 -1.944 -20.057 1.00 91.56 411 PHE A O 1
ATOM 3321 N N . ALA A 1 412 ? 22.627 -2.392 -22.212 1.00 91.56 412 ALA A N 1
ATOM 3322 C CA . ALA A 1 412 ? 21.753 -3.520 -21.938 1.00 91.56 412 ALA A CA 1
ATOM 3323 C C . ALA A 1 412 ? 22.468 -4.642 -21.177 1.00 91.56 412 ALA A C 1
ATOM 3325 O O . ALA A 1 412 ? 21.965 -5.103 -20.146 1.00 91.56 412 ALA A O 1
ATOM 3326 N N . ARG A 1 413 ? 23.673 -5.007 -21.624 1.00 88.12 413 ARG A N 1
ATOM 3327 C CA . ARG A 1 413 ? 24.496 -6.049 -21.004 1.00 88.12 413 ARG A CA 1
ATOM 3328 C C . ARG A 1 413 ? 24.789 -5.758 -19.533 1.00 88.12 413 ARG A C 1
ATOM 3330 O O . ARG A 1 413 ? 24.715 -6.662 -18.701 1.00 88.12 413 ARG A O 1
ATOM 3337 N N . TRP A 1 414 ? 25.138 -4.512 -19.214 1.00 82.69 414 TRP A N 1
ATOM 3338 C CA . TRP A 1 414 ? 25.578 -4.137 -17.868 1.00 82.69 414 TRP A CA 1
ATOM 3339 C C . TRP A 1 414 ? 24.433 -3.737 -16.929 1.00 82.69 414 TRP A C 1
ATOM 3341 O O . TRP A 1 414 ? 24.539 -3.965 -15.726 1.00 82.69 414 TRP A O 1
ATOM 3351 N N . TYR A 1 415 ? 23.334 -3.180 -17.451 1.00 84.25 415 TYR A N 1
ATOM 3352 C CA . TYR A 1 415 ? 22.288 -2.551 -16.630 1.00 84.25 415 TYR A CA 1
ATOM 3353 C C . TYR A 1 415 ? 20.876 -3.124 -16.828 1.00 84.25 415 TYR A C 1
ATOM 3355 O O . TYR A 1 415 ? 19.960 -2.769 -16.074 1.00 84.25 415 TYR A O 1
ATOM 3363 N N . VAL A 1 416 ? 20.655 -3.992 -17.823 1.00 85.69 416 VAL A N 1
ATOM 3364 C CA . VAL A 1 416 ? 19.313 -4.499 -18.162 1.00 85.69 416 VAL A CA 1
ATOM 3365 C C . VAL A 1 416 ? 19.211 -6.018 -18.067 1.00 85.69 416 VAL A C 1
ATOM 3367 O O . VAL A 1 416 ? 18.372 -6.487 -17.296 1.00 85.69 416 VAL A O 1
ATOM 3370 N N . ASP A 1 417 ? 20.040 -6.775 -18.786 1.00 80.50 417 ASP A N 1
ATOM 3371 C CA . ASP A 1 417 ? 19.857 -8.222 -19.009 1.00 80.50 417 ASP A CA 1
ATOM 3372 C C . ASP A 1 417 ? 19.761 -9.050 -17.724 1.00 80.50 417 ASP A C 1
ATOM 3374 O O . ASP A 1 417 ? 18.934 -9.953 -17.624 1.00 80.50 417 ASP A O 1
ATOM 3378 N N . ASN A 1 418 ? 20.560 -8.705 -16.716 1.00 76.25 418 ASN A N 1
ATOM 3379 C CA . ASN A 1 418 ? 20.669 -9.475 -15.474 1.00 76.25 418 ASN A CA 1
ATOM 3380 C C . ASN A 1 418 ? 19.922 -8.831 -14.300 1.00 76.25 418 ASN A C 1
ATOM 3382 O O . ASN A 1 418 ? 20.280 -9.028 -13.140 1.00 76.25 418 ASN A O 1
ATOM 3386 N N . THR A 1 419 ? 18.897 -8.030 -14.588 1.00 77.94 419 THR A N 1
ATOM 3387 C CA . THR A 1 419 ? 18.089 -7.378 -13.552 1.00 77.94 419 THR A CA 1
ATOM 3388 C C . THR A 1 419 ? 16.700 -7.995 -13.473 1.00 77.94 419 THR A C 1
ATOM 3390 O O . THR A 1 419 ? 16.040 -8.224 -14.486 1.00 77.94 419 THR A O 1
ATOM 3393 N N . VAL A 1 420 ? 16.227 -8.241 -12.250 1.00 70.94 420 VAL A N 1
ATOM 3394 C CA . VAL A 1 420 ? 14.847 -8.681 -12.023 1.00 70.94 420 VAL A CA 1
ATOM 3395 C C . VAL A 1 420 ? 13.910 -7.509 -12.309 1.00 70.94 420 VAL A C 1
ATOM 3397 O O . VAL A 1 420 ? 14.058 -6.412 -11.764 1.00 70.94 420 VAL A O 1
ATOM 3400 N N . ARG A 1 421 ? 12.945 -7.739 -13.198 1.00 83.94 421 ARG A N 1
ATOM 3401 C CA . ARG A 1 421 ? 11.945 -6.757 -13.629 1.00 83.94 421 ARG A CA 1
ATOM 3402 C C . ARG A 1 421 ? 10.563 -7.395 -13.631 1.00 83.94 421 ARG A C 1
ATOM 3404 O O . ARG A 1 421 ? 10.416 -8.582 -13.356 1.00 83.94 421 ARG A O 1
ATOM 3411 N N . HIS A 1 422 ? 9.549 -6.589 -13.936 1.00 88.94 422 HIS A N 1
ATOM 3412 C CA . HIS A 1 422 ? 8.184 -7.083 -14.075 1.00 88.94 422 HIS A CA 1
ATOM 3413 C C . HIS A 1 422 ? 8.140 -8.293 -15.037 1.00 88.94 422 HIS A C 1
ATOM 3415 O O . HIS A 1 422 ? 8.803 -8.232 -16.072 1.00 88.94 422 HIS A O 1
ATOM 3421 N N . PRO A 1 423 ? 7.360 -9.362 -14.775 1.00 89.31 423 PRO A N 1
ATOM 3422 C CA . PRO A 1 423 ? 7.391 -10.601 -15.573 1.00 89.31 423 PRO A CA 1
ATOM 3423 C C . PRO A 1 423 ? 7.085 -10.450 -17.073 1.00 89.31 423 PRO A C 1
ATOM 3425 O O . PRO A 1 423 ? 7.406 -11.334 -17.879 1.00 89.31 423 PRO A O 1
ATOM 3428 N N . THR A 1 424 ? 6.432 -9.350 -17.457 1.00 93.25 424 THR A N 1
ATOM 3429 C CA . THR A 1 424 ? 6.160 -9.005 -18.861 1.00 93.25 424 THR A CA 1
ATOM 3430 C C . THR A 1 424 ? 7.343 -8.337 -19.558 1.00 93.25 424 THR A C 1
ATOM 3432 O O . THR A 1 424 ? 7.366 -8.334 -20.786 1.00 93.25 424 THR A O 1
ATOM 3435 N N . PHE A 1 425 ? 8.329 -7.827 -18.810 1.00 94.25 425 PHE A N 1
ATOM 3436 C CA . PHE A 1 425 ? 9.555 -7.240 -19.344 1.00 94.25 425 PHE A CA 1
ATOM 3437 C C . PHE A 1 425 ? 10.480 -8.340 -19.868 1.00 94.25 425 PHE A C 1
ATOM 3439 O O . PHE A 1 425 ? 11.059 -9.098 -19.089 1.00 94.25 425 PHE A O 1
ATOM 3446 N N . ARG A 1 426 ? 10.602 -8.461 -21.190 1.00 94.31 426 ARG A N 1
ATOM 3447 C CA . ARG A 1 426 ? 11.354 -9.545 -21.838 1.00 94.31 426 ARG A CA 1
ATOM 3448 C C . ARG A 1 426 ? 12.102 -9.040 -23.056 1.00 94.31 426 ARG A C 1
ATOM 3450 O O . ARG A 1 426 ? 11.579 -8.209 -23.793 1.00 94.31 426 ARG A O 1
ATOM 3457 N N . ALA A 1 427 ? 13.287 -9.594 -23.290 1.00 95.44 427 ALA A N 1
ATOM 3458 C CA . ALA A 1 427 ? 14.014 -9.358 -24.528 1.00 95.44 427 ALA A CA 1
ATOM 3459 C C . ALA A 1 427 ? 13.189 -9.844 -25.730 1.00 95.44 427 ALA A C 1
ATOM 3461 O O . ALA A 1 427 ? 12.552 -10.902 -25.682 1.00 95.44 427 ALA A O 1
ATOM 3462 N N . VAL A 1 428 ? 13.205 -9.071 -26.811 1.00 96.75 428 VAL A N 1
ATOM 3463 C CA . VAL A 1 428 ? 12.565 -9.406 -28.082 1.00 96.75 428 VAL A CA 1
ATOM 3464 C C . VAL A 1 428 ? 13.607 -9.299 -29.200 1.00 96.75 428 VAL A C 1
ATOM 3466 O O . VAL A 1 428 ? 14.220 -8.248 -29.360 1.00 96.75 428 VAL A O 1
ATOM 3469 N N . PRO A 1 429 ? 13.847 -10.362 -29.988 1.00 96.56 429 PRO A N 1
ATOM 3470 C CA . PRO A 1 429 ? 14.744 -10.270 -31.136 1.00 96.56 429 PRO A CA 1
ATOM 3471 C C . PRO A 1 429 ? 14.216 -9.265 -32.162 1.00 96.56 429 PRO A C 1
ATOM 3473 O O . PRO A 1 429 ? 13.012 -9.259 -32.423 1.00 96.56 429 PRO A O 1
ATOM 3476 N N . TYR A 1 430 ? 15.099 -8.500 -32.811 1.00 97.50 430 TYR A N 1
ATOM 3477 C CA . TYR A 1 430 ? 14.721 -7.479 -33.801 1.00 97.50 430 TYR A CA 1
ATOM 3478 C C . TYR A 1 430 ? 13.710 -7.994 -34.842 1.00 97.50 430 TYR A C 1
ATOM 3480 O O . TYR A 1 430 ? 12.646 -7.411 -35.047 1.00 97.50 430 TYR A O 1
ATOM 3488 N N . ALA A 1 431 ? 13.969 -9.177 -35.410 1.00 96.56 431 ALA A N 1
ATOM 3489 C CA . ALA A 1 431 ? 13.105 -9.818 -36.406 1.00 96.56 431 ALA A CA 1
ATOM 3490 C C . ALA A 1 431 ? 11.687 -10.170 -35.901 1.00 96.56 431 ALA A C 1
ATOM 3492 O O . ALA A 1 431 ? 10.779 -10.402 -36.698 1.00 96.56 431 ALA A O 1
ATOM 3493 N N . ARG A 1 432 ? 11.473 -10.237 -34.581 1.00 97.62 432 ARG A N 1
ATOM 3494 C CA . ARG A 1 432 ? 10.176 -10.545 -33.955 1.00 97.62 432 ARG A CA 1
ATOM 3495 C C . ARG A 1 432 ? 9.373 -9.297 -33.595 1.00 97.62 432 ARG A C 1
ATOM 3497 O O . ARG A 1 432 ? 8.202 -9.440 -33.247 1.00 97.62 432 ARG A O 1
ATOM 3504 N N . ILE A 1 433 ? 9.957 -8.103 -33.709 1.00 97.81 433 ILE A N 1
ATOM 3505 C CA . ILE A 1 433 ? 9.304 -6.849 -33.322 1.00 97.81 433 ILE A CA 1
ATOM 3506 C C . ILE A 1 433 ? 8.149 -6.505 -34.268 1.00 97.81 433 ILE A C 1
ATOM 3508 O O . ILE A 1 433 ? 7.063 -6.190 -33.796 1.00 97.81 433 ILE A O 1
ATOM 3512 N N . ALA A 1 434 ? 8.325 -6.617 -35.587 1.00 96.44 434 ALA A N 1
ATOM 3513 C CA . ALA A 1 434 ? 7.246 -6.294 -36.526 1.00 96.44 434 ALA A CA 1
ATOM 3514 C C . ALA A 1 434 ? 5.995 -7.190 -36.343 1.00 96.44 434 ALA A C 1
ATOM 3516 O O . ALA A 1 434 ? 4.905 -6.639 -36.176 1.00 96.44 434 ALA A O 1
ATOM 3517 N N . PRO A 1 435 ? 6.112 -8.534 -36.248 1.00 96.69 435 PRO A N 1
ATOM 3518 C CA . PRO A 1 435 ? 4.973 -9.393 -35.907 1.00 96.69 435 PRO A CA 1
ATOM 3519 C C . PRO A 1 435 ? 4.344 -9.081 -34.541 1.00 96.69 435 PRO A C 1
ATOM 3521 O O . PRO A 1 435 ? 3.131 -9.198 -34.374 1.00 96.69 435 PRO A O 1
ATOM 3524 N N . LEU A 1 436 ? 5.156 -8.692 -33.551 1.00 96.69 436 LEU A N 1
ATOM 3525 C CA . LEU A 1 436 ? 4.668 -8.291 -32.231 1.00 96.69 436 LEU A CA 1
ATOM 3526 C C . LEU A 1 436 ? 3.791 -7.036 -32.321 1.00 96.69 436 LEU A C 1
ATOM 3528 O O . LEU A 1 436 ? 2.685 -7.030 -31.781 1.00 96.69 436 LEU A O 1
ATOM 3532 N N . LEU A 1 437 ? 4.261 -6.002 -33.022 1.00 96.50 437 LEU A N 1
ATOM 3533 C CA . LEU A 1 437 ? 3.519 -4.755 -33.216 1.00 96.50 437 LEU A CA 1
ATOM 3534 C C . LEU A 1 437 ? 2.202 -4.995 -33.957 1.00 96.50 437 LEU A C 1
ATOM 3536 O O . LEU A 1 437 ? 1.185 -4.425 -33.584 1.00 96.50 437 LEU A O 1
ATOM 3540 N N . GLN A 1 438 ? 2.193 -5.896 -34.941 1.00 94.69 438 GLN A N 1
ATOM 3541 C CA . GLN A 1 438 ? 0.986 -6.274 -35.682 1.00 94.69 438 GLN A CA 1
ATOM 3542 C C . GLN A 1 438 ? -0.103 -6.883 -34.788 1.00 94.69 438 GLN A C 1
ATOM 3544 O O . GLN A 1 438 ? -1.288 -6.706 -35.048 1.00 94.69 438 GLN A O 1
ATOM 3549 N N . LYS A 1 439 ? 0.297 -7.591 -33.725 1.00 93.88 439 LYS A N 1
ATOM 3550 C CA . LYS A 1 439 ? -0.628 -8.182 -32.751 1.00 93.88 439 LYS A CA 1
ATOM 3551 C C . LYS A 1 439 ? -1.060 -7.193 -31.666 1.00 93.88 439 LYS A C 1
ATOM 3553 O O . LYS A 1 439 ? -2.177 -7.291 -31.171 1.00 93.88 439 LYS A O 1
ATOM 3558 N N . ALA A 1 440 ? -0.153 -6.322 -31.232 1.00 92.38 440 ALA A N 1
ATOM 3559 C CA . ALA A 1 440 ? -0.330 -5.521 -30.023 1.00 92.38 440 ALA A CA 1
ATOM 3560 C C . ALA A 1 440 ? -0.809 -4.084 -30.282 1.00 92.38 440 ALA A C 1
ATOM 3562 O O . ALA A 1 440 ? -1.415 -3.488 -29.397 1.00 92.38 440 ALA A O 1
ATOM 3563 N N . VAL A 1 441 ? -0.539 -3.528 -31.466 1.00 93.44 441 VAL A N 1
ATOM 3564 C CA . VAL A 1 441 ? -0.912 -2.160 -31.846 1.00 93.44 441 VAL A CA 1
ATOM 3565 C C . VAL A 1 441 ? -2.022 -2.238 -32.888 1.00 93.44 441 VAL A C 1
ATOM 3567 O O . VAL A 1 441 ? -1.800 -2.667 -34.023 1.00 93.44 441 VAL A O 1
ATOM 3570 N N . SER A 1 442 ? -3.232 -1.861 -32.464 1.00 91.38 442 SER A N 1
ATOM 3571 C CA . SER A 1 442 ? -4.436 -1.907 -33.307 1.00 91.38 442 SER A CA 1
ATOM 3572 C C . SER A 1 442 ? -4.524 -0.734 -34.286 1.00 91.38 442 SER A C 1
ATOM 3574 O O . SER A 1 442 ? -5.173 -0.864 -35.315 1.00 91.38 442 SER A O 1
ATOM 3576 N N . ASP A 1 443 ? -3.887 0.395 -33.970 1.00 93.69 443 ASP A N 1
ATOM 3577 C CA . ASP A 1 443 ? -3.819 1.559 -34.852 1.00 93.69 443 ASP A CA 1
ATOM 3578 C C . ASP A 1 443 ? -2.729 1.348 -35.915 1.00 93.69 443 ASP A C 1
ATOM 3580 O O . ASP A 1 443 ? -1.536 1.261 -35.607 1.00 93.69 443 ASP A O 1
ATOM 3584 N N . ASP A 1 444 ? -3.150 1.245 -37.175 1.00 93.19 444 ASP A N 1
ATOM 3585 C CA . ASP A 1 444 ? -2.260 1.015 -38.310 1.00 93.19 444 ASP A CA 1
ATOM 3586 C C . ASP A 1 444 ? -1.287 2.184 -38.535 1.00 93.19 444 ASP A C 1
ATOM 3588 O O . ASP A 1 444 ? -0.115 1.953 -38.837 1.00 93.19 444 ASP A O 1
ATOM 3592 N N . TYR A 1 445 ? -1.735 3.424 -38.323 1.00 94.44 445 TYR A N 1
ATOM 3593 C CA . TYR A 1 445 ? -0.908 4.619 -38.486 1.00 94.44 445 TYR A CA 1
ATOM 3594 C C . TYR A 1 445 ? 0.161 4.702 -37.396 1.00 94.44 445 TYR A C 1
ATOM 3596 O O . TYR A 1 445 ? 1.338 4.924 -37.693 1.00 94.44 445 TYR A O 1
ATOM 3604 N N . GLU A 1 446 ? -0.215 4.462 -36.134 1.00 94.44 446 GLU A N 1
ATOM 3605 C CA . GLU A 1 446 ? 0.756 4.403 -35.035 1.00 94.44 446 GLU A CA 1
ATOM 3606 C C . GLU A 1 446 ? 1.793 3.300 -35.286 1.00 94.44 446 GLU A C 1
ATOM 3608 O O . GLU A 1 446 ? 3.000 3.516 -35.138 1.00 94.44 446 GLU A O 1
ATOM 3613 N N . ARG A 1 447 ? 1.334 2.124 -35.725 1.00 96.62 447 ARG A N 1
ATOM 3614 C CA . ARG A 1 447 ? 2.200 0.984 -36.025 1.00 96.62 447 ARG A CA 1
ATOM 3615 C C . ARG A 1 447 ? 3.208 1.294 -37.131 1.00 96.62 447 ARG A C 1
ATOM 3617 O O . ARG A 1 447 ? 4.381 0.948 -36.975 1.00 96.62 447 ARG A O 1
ATOM 3624 N N . ASP A 1 448 ? 2.787 1.949 -38.206 1.00 96.56 448 ASP A N 1
ATOM 3625 C CA . ASP A 1 448 ? 3.669 2.305 -39.321 1.00 96.56 448 ASP A CA 1
ATOM 3626 C C . ASP A 1 448 ? 4.751 3.310 -38.903 1.00 96.56 448 ASP A C 1
ATOM 3628 O O . ASP A 1 448 ? 5.915 3.147 -39.280 1.00 96.56 448 ASP A O 1
ATOM 3632 N N . ILE A 1 449 ? 4.416 4.282 -38.044 1.00 97.25 449 ILE A N 1
ATOM 3633 C CA . ILE A 1 449 ? 5.404 5.206 -37.461 1.00 97.25 449 ILE A CA 1
ATOM 3634 C C . ILE A 1 449 ? 6.442 4.437 -36.638 1.00 97.25 449 ILE A C 1
ATOM 3636 O O . ILE A 1 449 ? 7.645 4.660 -36.794 1.00 97.25 449 ILE A O 1
ATOM 3640 N N . ILE A 1 450 ? 6.002 3.523 -35.766 1.00 97.56 450 ILE A N 1
ATOM 3641 C CA . ILE A 1 450 ? 6.914 2.733 -34.924 1.00 97.56 450 ILE A CA 1
ATOM 3642 C C . ILE A 1 450 ? 7.852 1.892 -35.800 1.00 97.56 450 ILE A C 1
ATOM 3644 O O . ILE A 1 450 ? 9.054 1.830 -35.534 1.00 97.56 450 ILE A O 1
ATOM 3648 N N . LEU A 1 451 ? 7.322 1.259 -36.851 1.00 97.62 451 LEU A N 1
ATOM 3649 C CA . LEU A 1 451 ? 8.110 0.459 -37.788 1.00 97.62 451 LEU A CA 1
ATOM 3650 C C . LEU A 1 451 ? 9.140 1.303 -38.541 1.00 97.62 451 LEU A C 1
ATOM 3652 O O . LEU A 1 451 ? 10.267 0.847 -38.727 1.00 97.62 451 LEU A O 1
ATOM 3656 N N . GLU A 1 452 ? 8.789 2.522 -38.941 1.00 97.44 452 GLU A N 1
ATOM 3657 C CA . GLU A 1 452 ? 9.726 3.427 -39.604 1.00 97.44 452 GLU A CA 1
ATOM 3658 C C . GLU A 1 452 ? 10.863 3.855 -38.668 1.00 97.44 452 GLU A C 1
ATOM 3660 O O . GLU A 1 452 ? 12.033 3.783 -39.043 1.00 97.44 452 GLU A O 1
ATOM 3665 N N . ILE A 1 453 ? 10.552 4.191 -37.412 1.00 96.88 453 ILE A N 1
ATOM 3666 C CA . ILE A 1 453 ? 11.577 4.484 -36.397 1.00 96.88 453 ILE A CA 1
ATOM 3667 C C . ILE A 1 453 ? 12.483 3.265 -36.188 1.00 96.88 453 ILE A C 1
ATOM 3669 O O . ILE A 1 453 ? 13.703 3.410 -36.129 1.00 96.88 453 ILE A O 1
ATOM 3673 N N . LEU A 1 454 ? 11.909 2.061 -36.099 1.00 97.12 454 LEU A N 1
ATOM 3674 C CA . LEU A 1 454 ? 12.653 0.819 -35.885 1.00 97.12 454 LEU A CA 1
ATOM 3675 C C . LEU A 1 454 ? 13.636 0.510 -37.026 1.00 97.12 454 LEU A C 1
ATOM 3677 O O . LEU A 1 454 ? 14.738 0.028 -36.761 1.00 97.12 454 LEU A O 1
ATOM 3681 N N . ARG A 1 455 ? 13.275 0.794 -38.286 1.00 97.00 455 ARG A N 1
ATOM 3682 C CA . ARG A 1 455 ? 14.169 0.616 -39.452 1.00 97.00 455 ARG A CA 1
ATOM 3683 C C . ARG A 1 455 ? 15.411 1.501 -39.384 1.00 97.00 455 ARG A C 1
ATOM 3685 O O . ARG A 1 455 ? 16.436 1.156 -39.958 1.00 97.00 455 ARG A O 1
ATOM 3692 N N . GLN A 1 456 ? 15.324 2.622 -38.674 1.00 96.56 456 GLN A N 1
ATOM 3693 C CA . GLN A 1 456 ? 16.425 3.562 -38.467 1.00 96.56 456 GLN A CA 1
ATOM 3694 C C . GLN A 1 456 ? 17.283 3.211 -37.240 1.00 96.56 456 GLN A C 1
ATOM 3696 O O . GLN A 1 456 ? 18.085 4.037 -36.799 1.00 96.56 456 GLN A O 1
ATOM 3701 N N . ARG A 1 457 ? 17.072 2.049 -36.613 1.00 95.69 457 ARG A N 1
ATOM 3702 C CA . ARG A 1 457 ? 17.842 1.579 -35.454 1.00 95.69 457 ARG A CA 1
ATOM 3703 C C . ARG A 1 457 ? 18.627 0.333 -35.806 1.00 95.69 457 ARG A C 1
ATOM 3705 O O . ARG A 1 457 ? 18.248 -0.419 -36.701 1.00 95.69 457 ARG A O 1
ATOM 3712 N N . ASP A 1 458 ? 19.728 0.141 -35.093 1.00 95.00 458 ASP A N 1
ATOM 3713 C CA . ASP A 1 458 ? 20.633 -0.963 -35.354 1.00 95.00 458 ASP A CA 1
ATOM 3714 C C . ASP A 1 458 ? 19.954 -2.292 -34.972 1.00 95.00 458 ASP A C 1
ATOM 3716 O O . ASP A 1 458 ? 19.488 -2.441 -33.837 1.00 95.00 458 ASP A O 1
ATOM 3720 N N . PRO A 1 459 ? 19.862 -3.278 -35.881 1.00 95.75 459 PRO A N 1
ATOM 3721 C CA . PRO A 1 459 ? 19.323 -4.593 -35.548 1.00 95.75 459 PRO A CA 1
ATOM 3722 C C . PRO A 1 459 ? 20.098 -5.338 -34.451 1.00 95.75 459 PRO A C 1
ATOM 3724 O O . PRO A 1 459 ? 19.542 -6.263 -33.856 1.00 95.75 459 PRO A O 1
ATOM 3727 N N . SER A 1 460 ? 21.359 -4.966 -34.202 1.00 93.88 460 SER A N 1
ATOM 3728 C CA . SER A 1 460 ? 22.213 -5.524 -33.145 1.00 93.88 460 SER A CA 1
ATOM 3729 C C . SER A 1 460 ? 21.965 -4.916 -31.760 1.00 93.88 460 SER A C 1
ATOM 3731 O O . SER A 1 460 ? 22.375 -5.504 -30.756 1.00 93.88 460 SER A O 1
ATOM 3733 N N . ASP A 1 461 ? 21.236 -3.795 -31.681 1.00 96.56 461 ASP A N 1
ATOM 3734 C CA . ASP A 1 461 ? 20.794 -3.235 -30.406 1.00 96.56 461 ASP A CA 1
ATOM 3735 C C . ASP A 1 461 ? 19.908 -4.225 -29.638 1.00 96.56 461 ASP A C 1
ATOM 3737 O O . ASP A 1 461 ? 19.353 -5.195 -30.171 1.00 96.56 461 ASP A O 1
ATOM 3741 N N . ARG A 1 462 ? 19.736 -3.964 -28.344 1.00 96.81 462 ARG A N 1
ATOM 3742 C CA . ARG A 1 462 ? 18.907 -4.804 -27.483 1.00 96.81 462 ARG A CA 1
ATOM 3743 C C . ARG A 1 462 ? 17.521 -4.202 -27.351 1.00 96.81 462 ARG A C 1
ATOM 3745 O O . ARG A 1 462 ? 17.352 -3.057 -26.930 1.00 96.81 462 ARG A O 1
ATOM 3752 N N . TYR A 1 463 ? 16.524 -5.011 -27.683 1.00 98.12 463 TYR A N 1
ATOM 3753 C CA . TYR A 1 463 ? 15.126 -4.617 -27.658 1.00 98.12 463 TYR A CA 1
ATOM 3754 C C . TYR A 1 463 ? 14.375 -5.403 -26.598 1.00 98.12 463 TYR A C 1
ATOM 3756 O O . TYR A 1 463 ? 14.587 -6.606 -26.424 1.00 98.12 463 TYR A O 1
ATOM 3764 N N . TYR A 1 464 ? 13.464 -4.723 -25.910 1.00 97.38 464 TYR A N 1
ATOM 3765 C CA . TYR A 1 464 ? 12.652 -5.320 -24.857 1.00 97.38 464 TYR A CA 1
ATOM 3766 C C . TYR A 1 464 ? 11.200 -4.906 -25.017 1.00 97.38 464 TYR A C 1
ATOM 3768 O O . TYR A 1 464 ? 10.897 -3.759 -25.342 1.00 97.38 464 TYR A O 1
ATOM 3776 N N . GLN A 1 465 ? 10.306 -5.847 -24.752 1.00 96.81 465 GLN A N 1
ATOM 3777 C CA . GLN A 1 465 ? 8.880 -5.597 -24.622 1.00 96.81 465 GLN A CA 1
ATOM 3778 C C . GLN A 1 465 ? 8.482 -5.602 -23.148 1.00 96.81 465 GLN A C 1
ATOM 3780 O O . GLN A 1 465 ? 9.078 -6.334 -22.363 1.00 96.81 465 GLN A O 1
ATOM 3785 N N . ALA A 1 466 ? 7.441 -4.860 -22.790 1.00 96.25 466 ALA A N 1
ATOM 3786 C CA . ALA A 1 466 ? 6.693 -5.029 -21.549 1.00 96.25 466 ALA A CA 1
ATOM 3787 C C . ALA A 1 466 ? 5.221 -4.664 -21.770 1.00 96.25 466 ALA A C 1
ATOM 3789 O O . ALA A 1 466 ? 4.891 -3.958 -22.715 1.00 96.25 466 ALA A O 1
ATOM 3790 N N . LEU A 1 467 ? 4.335 -5.116 -20.886 1.00 96.56 467 LEU A N 1
ATOM 3791 C CA . LEU A 1 467 ? 2.990 -4.543 -20.781 1.00 96.56 467 LEU A CA 1
ATOM 3792 C C . LEU A 1 467 ? 3.015 -3.498 -19.675 1.00 96.56 467 LEU A C 1
ATOM 3794 O O . LEU A 1 467 ? 3.458 -3.824 -18.573 1.00 96.56 467 LEU A O 1
ATOM 3798 N N . ILE A 1 468 ? 2.569 -2.277 -19.964 1.00 95.19 468 ILE A N 1
ATOM 3799 C CA . ILE A 1 468 ? 2.594 -1.145 -19.034 1.00 95.19 468 ILE A CA 1
ATOM 3800 C C . ILE A 1 468 ? 1.238 -0.458 -18.911 1.00 95.19 468 ILE A C 1
ATOM 3802 O O . ILE A 1 468 ? 0.399 -0.564 -19.800 1.00 95.19 468 ILE A O 1
ATOM 3806 N N . ARG A 1 469 ? 1.063 0.324 -17.846 1.00 92.81 469 ARG A N 1
ATOM 3807 C CA . ARG A 1 469 ? 0.022 1.355 -17.744 1.00 92.81 469 ARG A CA 1
ATOM 3808 C C . ARG A 1 469 ? 0.656 2.722 -18.033 1.00 92.81 469 ARG A C 1
ATOM 3810 O O . ARG A 1 469 ? 1.413 3.220 -17.198 1.00 92.81 469 ARG A O 1
ATOM 3817 N N . PRO A 1 470 ? 0.436 3.308 -19.224 1.00 85.44 470 PRO A N 1
ATOM 3818 C CA . PRO A 1 470 ? 1.270 4.398 -19.749 1.00 85.44 470 PRO A CA 1
ATOM 3819 C C . PRO A 1 470 ? 1.155 5.710 -18.961 1.00 85.44 470 PRO A C 1
ATOM 3821 O O . PRO A 1 470 ? 2.087 6.513 -18.967 1.00 85.44 470 PRO A O 1
ATOM 3824 N N . ASN A 1 471 ? 0.045 5.917 -18.246 1.00 84.44 471 ASN A N 1
ATOM 3825 C CA . ASN A 1 471 ? -0.199 7.115 -17.438 1.00 84.44 471 ASN A CA 1
ATOM 3826 C C . ASN A 1 471 ? 0.229 6.955 -15.973 1.00 84.44 471 ASN A C 1
ATOM 3828 O O . ASN A 1 471 ? -0.041 7.826 -15.136 1.00 84.44 471 ASN A O 1
ATOM 3832 N N . ASP A 1 472 ? 0.878 5.842 -15.637 1.00 86.50 472 ASP A N 1
ATOM 3833 C CA . ASP A 1 472 ? 1.420 5.625 -14.310 1.00 86.50 472 ASP A CA 1
ATOM 3834 C C . ASP A 1 472 ? 2.746 6.375 -14.141 1.00 86.50 472 ASP A C 1
ATOM 3836 O O . ASP A 1 472 ? 3.726 6.158 -14.862 1.00 86.50 472 ASP A O 1
ATOM 3840 N N . ILE A 1 473 ? 2.791 7.255 -13.140 1.00 83.31 473 ILE A N 1
ATOM 3841 C CA . ILE A 1 473 ? 3.965 8.080 -12.846 1.00 83.31 473 ILE A CA 1
ATOM 3842 C C . ILE A 1 473 ? 5.218 7.243 -12.571 1.00 83.31 473 ILE A C 1
ATOM 3844 O O . ILE A 1 473 ? 6.331 7.692 -12.846 1.00 83.31 473 ILE A O 1
ATOM 3848 N N . ASN A 1 474 ? 5.064 6.018 -12.063 1.00 82.12 474 ASN A N 1
ATOM 3849 C CA . ASN A 1 474 ? 6.193 5.164 -11.729 1.00 82.12 474 ASN A CA 1
ATOM 3850 C C . ASN A 1 474 ? 6.887 4.610 -12.967 1.00 82.12 474 ASN A C 1
ATOM 3852 O O . ASN A 1 474 ? 8.116 4.493 -12.967 1.00 82.12 474 ASN A O 1
ATOM 3856 N N . ILE A 1 475 ? 6.112 4.318 -14.013 1.00 88.62 475 ILE A N 1
ATOM 3857 C CA . ILE A 1 475 ? 6.636 3.921 -15.320 1.00 88.62 475 ILE A CA 1
ATOM 3858 C C . ILE A 1 475 ? 7.410 5.084 -15.917 1.00 88.62 475 ILE A C 1
ATOM 3860 O O . ILE A 1 475 ? 8.582 4.935 -16.244 1.00 88.62 475 ILE A O 1
ATOM 3864 N N . ILE A 1 476 ? 6.792 6.263 -15.954 1.00 89.50 476 ILE A N 1
ATOM 3865 C CA . ILE A 1 476 ? 7.401 7.472 -16.513 1.00 89.50 476 ILE A CA 1
ATOM 3866 C C . ILE A 1 476 ? 8.718 7.798 -15.799 1.00 89.50 476 ILE A C 1
ATOM 3868 O O . ILE A 1 476 ? 9.739 7.979 -16.454 1.00 89.50 476 ILE A O 1
ATOM 3872 N N . GLN A 1 477 ? 8.736 7.809 -14.463 1.00 86.00 477 GLN A N 1
ATOM 3873 C CA . GLN A 1 477 ? 9.967 8.050 -13.704 1.00 86.00 477 GLN A CA 1
ATOM 3874 C C . GLN A 1 477 ? 11.046 7.007 -14.003 1.00 86.00 477 GLN A C 1
ATOM 3876 O O . GLN A 1 477 ? 12.196 7.373 -14.199 1.00 86.00 477 GLN A O 1
ATOM 3881 N N . ARG A 1 478 ? 10.684 5.724 -14.119 1.00 87.38 478 ARG A N 1
ATOM 3882 C CA . ARG A 1 478 ? 11.671 4.691 -14.449 1.00 87.38 478 ARG A CA 1
ATOM 3883 C C . ARG A 1 478 ? 12.252 4.863 -15.851 1.00 87.38 478 ARG A C 1
ATOM 3885 O O . ARG A 1 478 ? 13.438 4.627 -16.047 1.00 87.38 478 ARG A O 1
ATOM 3892 N N . LEU A 1 479 ? 11.429 5.254 -16.820 1.00 91.62 479 LEU A N 1
ATOM 3893 C CA . LEU A 1 479 ? 11.894 5.530 -18.177 1.00 91.62 479 LEU A CA 1
ATOM 3894 C C . LEU A 1 479 ? 12.864 6.714 -18.202 1.00 91.62 479 LEU A C 1
ATOM 3896 O O . LEU A 1 479 ? 13.844 6.673 -18.941 1.00 91.62 479 LEU A O 1
ATOM 3900 N N . ARG A 1 480 ? 12.648 7.725 -17.349 1.00 91.12 480 ARG A N 1
ATOM 3901 C CA . ARG A 1 480 ? 13.583 8.848 -17.189 1.00 91.12 480 ARG A CA 1
ATOM 3902 C C . ARG A 1 480 ? 14.944 8.397 -16.671 1.00 91.12 480 ARG A C 1
ATOM 3904 O O . ARG A 1 480 ? 15.939 8.877 -17.204 1.00 91.12 480 ARG A O 1
ATOM 3911 N N . ASP A 1 481 ? 14.982 7.463 -15.718 1.00 89.62 481 ASP A N 1
ATOM 3912 C CA . ASP A 1 481 ? 16.229 6.927 -15.143 1.00 89.62 481 ASP A CA 1
ATOM 3913 C C . ASP A 1 481 ? 17.113 6.218 -16.183 1.00 89.62 481 ASP A C 1
ATOM 3915 O O . ASP A 1 481 ? 18.317 6.072 -15.989 1.00 89.62 481 ASP A O 1
ATOM 3919 N N . TRP A 1 482 ? 16.526 5.751 -17.288 1.00 90.69 482 TRP A N 1
ATOM 3920 C CA . TRP A 1 482 ? 17.270 5.120 -18.376 1.00 90.69 482 TRP A CA 1
ATOM 3921 C C . TRP A 1 482 ? 17.753 6.087 -19.445 1.00 90.69 482 TRP A C 1
ATOM 3923 O O . TRP A 1 482 ? 18.560 5.692 -20.286 1.00 90.69 482 TRP A O 1
ATOM 3933 N N . ARG A 1 483 ? 17.299 7.341 -19.443 1.00 89.75 483 ARG A N 1
ATOM 3934 C CA . ARG A 1 483 ? 17.796 8.328 -20.404 1.00 89.75 483 ARG A CA 1
ATOM 3935 C C . ARG A 1 483 ? 19.280 8.632 -20.122 1.00 89.75 483 ARG A C 1
ATOM 3937 O O . ARG A 1 483 ? 19.692 8.636 -18.965 1.00 89.75 483 ARG A O 1
ATOM 3944 N N . PRO A 1 484 ? 20.094 8.888 -21.162 1.00 90.94 484 PRO A N 1
ATOM 3945 C CA . PRO A 1 484 ? 19.739 8.874 -22.586 1.00 90.94 484 PRO A CA 1
ATOM 3946 C C . PRO A 1 484 ? 19.809 7.481 -23.247 1.00 90.94 484 PRO A C 1
ATOM 3948 O O . PRO A 1 484 ? 19.477 7.355 -24.419 1.00 90.94 484 PRO A O 1
ATOM 3951 N N . ASN A 1 485 ? 20.249 6.440 -22.531 1.00 92.25 485 ASN A N 1
ATOM 3952 C CA . ASN A 1 485 ? 20.577 5.127 -23.107 1.00 92.25 485 ASN A CA 1
ATOM 3953 C C . ASN A 1 485 ? 19.364 4.230 -23.405 1.00 92.25 485 ASN A C 1
ATOM 3955 O O . ASN A 1 485 ? 19.486 3.274 -24.168 1.00 92.25 485 ASN A O 1
ATOM 3959 N N . GLY A 1 486 ? 18.215 4.509 -22.791 1.00 93.69 486 GLY A N 1
ATOM 3960 C CA . GLY A 1 486 ? 16.941 3.854 -23.060 1.00 93.69 486 GLY A CA 1
ATOM 3961 C C . GLY A 1 486 ? 16.051 4.709 -23.951 1.00 93.69 486 GLY A C 1
ATOM 3962 O O . GLY A 1 486 ? 15.719 5.845 -23.614 1.00 93.69 486 GLY A O 1
ATOM 3963 N N . GLU A 1 487 ? 15.623 4.136 -25.069 1.00 96.31 487 GLU A N 1
ATOM 3964 C CA . GLU A 1 487 ? 14.729 4.767 -26.031 1.00 96.31 487 GLU A CA 1
ATOM 3965 C C . GLU A 1 487 ? 13.371 4.054 -26.048 1.00 96.31 487 GLU A C 1
ATOM 3967 O O . GLU A 1 487 ? 13.291 2.847 -26.276 1.00 96.31 487 GLU A O 1
ATOM 3972 N N . VAL A 1 488 ? 12.289 4.811 -25.847 1.00 97.50 488 VAL A N 1
ATOM 3973 C CA . VAL A 1 488 ? 10.911 4.320 -26.015 1.00 97.50 488 VAL A CA 1
ATOM 3974 C C . VAL A 1 488 ? 10.549 4.349 -27.493 1.00 97.50 488 VAL A C 1
ATOM 3976 O O . VAL A 1 488 ? 10.523 5.417 -28.098 1.00 97.50 488 VAL A O 1
ATOM 3979 N N . LEU A 1 489 ? 10.249 3.192 -28.076 1.00 97.56 489 LEU A N 1
ATOM 3980 C CA . LEU A 1 489 ? 9.765 3.072 -29.453 1.00 97.56 489 LEU A CA 1
ATOM 3981 C C . LEU A 1 489 ? 8.234 3.053 -29.521 1.00 97.56 489 LEU A C 1
ATOM 3983 O O . LEU A 1 489 ? 7.671 3.665 -30.420 1.00 97.56 489 LEU A O 1
ATOM 3987 N N . ALA A 1 490 ? 7.572 2.397 -28.563 1.00 96.69 490 ALA A N 1
ATOM 3988 C CA . ALA A 1 490 ? 6.113 2.322 -28.457 1.00 96.69 490 ALA A CA 1
ATOM 3989 C C . ALA A 1 490 ? 5.663 2.390 -26.981 1.00 96.69 490 ALA A C 1
ATOM 3991 O O . ALA A 1 490 ? 6.409 1.896 -26.129 1.00 96.69 490 ALA A O 1
ATOM 3992 N N . PRO A 1 491 ? 4.475 2.942 -26.667 1.00 95.44 491 PRO A N 1
ATOM 3993 C CA . PRO A 1 491 ? 3.563 3.625 -27.592 1.00 95.44 491 PRO A CA 1
ATOM 3994 C C . PRO A 1 491 ? 4.103 5.003 -28.012 1.00 95.44 491 PRO A C 1
ATOM 3996 O O . PRO A 1 491 ? 4.938 5.595 -27.316 1.00 95.44 491 PRO A O 1
ATOM 3999 N N . ILE A 1 492 ? 3.632 5.530 -29.144 1.00 95.19 492 ILE A N 1
ATOM 4000 C CA . ILE A 1 492 ? 4.102 6.814 -29.697 1.00 95.19 492 ILE A CA 1
ATOM 4001 C C . ILE A 1 492 ? 3.791 7.974 -28.753 1.00 95.19 492 ILE A C 1
ATOM 4003 O O . ILE A 1 492 ? 4.619 8.867 -28.591 1.00 95.19 492 ILE A O 1
ATOM 4007 N N . SER A 1 493 ? 2.653 7.934 -28.062 1.00 93.38 493 SER A N 1
ATOM 4008 C CA . SER A 1 493 ? 2.283 8.938 -27.057 1.00 93.38 493 SER A CA 1
ATOM 4009 C C . SER A 1 493 ? 3.327 9.062 -25.940 1.00 93.38 493 SER A C 1
ATOM 4011 O O . SER A 1 493 ? 3.737 10.165 -25.573 1.00 93.38 493 SER A O 1
ATOM 4013 N N . LEU A 1 494 ? 3.817 7.929 -25.433 1.00 94.00 494 LEU A N 1
ATOM 4014 C CA . LEU A 1 494 ? 4.833 7.898 -24.386 1.00 94.00 494 LEU A CA 1
ATOM 4015 C C . LEU A 1 494 ? 6.206 8.303 -24.924 1.00 94.00 494 LEU A C 1
ATOM 4017 O O . LEU A 1 494 ? 6.930 9.034 -24.250 1.00 94.00 494 LEU A O 1
ATOM 4021 N N . ARG A 1 495 ? 6.548 7.887 -26.150 1.00 95.06 495 ARG A N 1
ATOM 4022 C CA . ARG A 1 495 ? 7.757 8.354 -26.839 1.00 95.06 495 ARG A CA 1
ATOM 4023 C C . ARG A 1 495 ? 7.763 9.876 -26.978 1.00 95.06 495 ARG A C 1
ATOM 4025 O O . ARG A 1 495 ? 8.751 10.499 -26.599 1.00 95.06 495 ARG A O 1
ATOM 4032 N N . GLN A 1 496 ? 6.678 10.464 -27.482 1.00 95.00 496 GLN A N 1
ATOM 4033 C CA . GLN A 1 496 ? 6.573 11.909 -27.681 1.00 95.00 496 GLN A CA 1
ATOM 4034 C C . GLN A 1 496 ? 6.729 12.653 -26.357 1.00 95.00 496 GLN A C 1
ATOM 4036 O O . GLN A 1 496 ? 7.526 13.578 -26.266 1.00 95.00 496 GLN A O 1
ATOM 4041 N N . ARG A 1 497 ? 6.089 12.161 -25.290 1.00 93.75 497 ARG A N 1
ATOM 4042 C CA . ARG A 1 497 ? 6.280 12.706 -23.943 1.00 93.75 497 ARG A CA 1
ATOM 4043 C C . ARG A 1 497 ? 7.749 12.700 -23.507 1.00 93.75 497 ARG A C 1
ATOM 4045 O O . ARG A 1 497 ? 8.212 13.681 -22.935 1.00 93.75 497 ARG A O 1
ATOM 4052 N N . MET A 1 498 ? 8.491 11.617 -23.758 1.00 93.81 498 MET A N 1
ATOM 4053 C CA . MET A 1 498 ? 9.920 11.551 -23.413 1.00 93.81 498 MET A CA 1
ATOM 4054 C C . MET A 1 498 ? 10.761 12.547 -24.222 1.00 93.81 498 MET A C 1
ATOM 4056 O O . MET A 1 498 ? 11.707 13.115 -23.672 1.00 93.81 498 MET A O 1
ATOM 4060 N N . VAL A 1 499 ? 10.412 12.772 -25.494 1.00 93.50 499 VAL A N 1
ATOM 4061 C CA . VAL A 1 499 ? 11.045 13.775 -26.367 1.00 93.50 499 VAL A CA 1
ATOM 4062 C C . VAL A 1 499 ? 10.760 15.190 -25.869 1.00 93.50 499 VAL A C 1
ATOM 4064 O O . VAL A 1 499 ? 11.696 15.977 -25.724 1.00 93.50 499 VAL A O 1
ATOM 4067 N N . ASP A 1 500 ? 9.503 15.502 -25.561 1.00 93.19 500 ASP A N 1
ATOM 4068 C CA . ASP A 1 500 ? 9.088 16.822 -25.082 1.00 93.19 500 ASP A CA 1
ATOM 4069 C C . ASP A 1 500 ? 9.768 17.155 -23.747 1.00 93.19 500 ASP A C 1
ATOM 4071 O O . ASP A 1 500 ? 10.357 18.226 -23.601 1.00 93.19 500 ASP A O 1
ATOM 4075 N N . GLU A 1 501 ? 9.775 16.207 -22.799 1.00 92.06 501 GLU A N 1
ATOM 4076 C CA . GLU A 1 501 ? 10.439 16.365 -21.500 1.00 92.06 501 GLU A CA 1
ATOM 4077 C C . GLU A 1 501 ? 11.955 16.574 -21.656 1.00 92.06 501 GLU A C 1
ATOM 4079 O O . GLU A 1 501 ? 12.518 17.451 -21.008 1.00 92.06 501 GLU A O 1
ATOM 4084 N N . ALA A 1 502 ? 12.628 15.809 -22.526 1.00 90.88 502 ALA A N 1
ATOM 4085 C CA . ALA A 1 502 ? 14.065 15.972 -22.775 1.00 90.88 502 ALA A CA 1
ATOM 4086 C C . ALA A 1 502 ? 14.394 17.304 -23.472 1.00 90.88 502 ALA A C 1
ATOM 4088 O O . ALA A 1 502 ? 15.400 17.940 -23.161 1.00 90.88 502 ALA A O 1
ATOM 4089 N N . THR A 1 503 ? 13.534 17.742 -24.394 1.00 91.06 503 THR A N 1
ATOM 4090 C CA . THR A 1 503 ? 13.686 19.024 -25.092 1.00 91.06 503 THR A CA 1
ATOM 4091 C C . THR A 1 503 ? 13.524 20.184 -24.116 1.00 91.06 503 THR A C 1
ATOM 4093 O O . THR A 1 503 ? 14.346 21.097 -24.104 1.00 91.06 503 THR A O 1
ATOM 4096 N N . GLN A 1 504 ? 12.505 20.134 -23.255 1.00 90.00 504 GLN A N 1
ATOM 4097 C CA . GLN A 1 504 ? 12.289 21.135 -22.213 1.00 90.00 504 GLN A CA 1
ATOM 4098 C C . GLN A 1 504 ? 13.449 21.168 -21.210 1.00 90.00 504 GLN A C 1
ATOM 4100 O O . GLN A 1 504 ? 13.932 22.245 -20.871 1.00 90.00 504 GLN A O 1
ATOM 4105 N N . GLU A 1 505 ? 13.924 19.999 -20.777 1.00 89.62 505 GLU A N 1
ATOM 4106 C CA . GLU A 1 505 ? 15.074 19.868 -19.882 1.00 89.62 505 GLU A CA 1
ATOM 4107 C C . GLU A 1 505 ? 16.330 20.511 -20.487 1.00 89.62 505 GLU A C 1
ATOM 4109 O O . GLU A 1 505 ? 16.976 21.322 -19.827 1.00 89.62 505 GLU A O 1
ATOM 4114 N N . LEU A 1 506 ? 16.622 20.253 -21.768 1.00 88.75 506 LEU A N 1
ATOM 4115 C CA . LEU A 1 506 ? 17.744 20.868 -22.481 1.00 88.75 506 LEU A CA 1
ATOM 4116 C C . LEU A 1 506 ? 17.676 22.404 -22.461 1.00 88.75 506 LEU A C 1
ATOM 4118 O O . LEU A 1 506 ? 18.701 23.056 -22.252 1.00 88.75 506 LEU A O 1
ATOM 4122 N N . MET A 1 507 ? 16.483 22.991 -22.610 1.00 89.62 507 MET A N 1
ATOM 4123 C CA . MET A 1 507 ? 16.299 24.449 -22.574 1.00 89.62 507 MET A CA 1
ATOM 4124 C C . MET A 1 507 ? 16.712 25.081 -21.236 1.00 89.62 507 MET A C 1
ATOM 4126 O O . MET A 1 507 ? 17.053 26.261 -21.220 1.00 89.62 507 MET A O 1
ATOM 4130 N N . HIS A 1 508 ? 16.726 24.330 -20.129 1.00 87.75 508 HIS A N 1
ATOM 4131 C CA . HIS A 1 508 ? 17.205 24.827 -18.832 1.00 87.75 508 HIS A CA 1
ATOM 4132 C C . HIS A 1 508 ? 18.734 24.936 -18.745 1.00 87.75 508 HIS A C 1
ATOM 4134 O O . HIS A 1 508 ? 19.240 25.697 -17.921 1.00 87.75 508 HIS A O 1
ATOM 4140 N N . TYR A 1 509 ? 19.466 24.204 -19.588 1.00 88.06 509 TYR A N 1
ATOM 4141 C CA . TYR A 1 509 ? 20.933 24.196 -19.610 1.00 88.06 509 TYR A CA 1
ATOM 4142 C C . TYR A 1 509 ? 21.523 25.074 -20.716 1.00 88.06 509 TYR A C 1
ATOM 4144 O O . TYR A 1 509 ? 22.707 25.415 -20.666 1.00 88.06 509 TYR A O 1
ATOM 4152 N N . LEU A 1 510 ? 20.720 25.451 -21.716 1.00 87.12 510 LEU A N 1
ATOM 4153 C CA . LEU A 1 510 ? 21.160 26.365 -22.761 1.00 87.12 510 LEU A CA 1
ATOM 4154 C C . LEU A 1 510 ? 21.326 27.783 -22.186 1.00 87.12 510 LEU A C 1
ATOM 4156 O O . LEU A 1 510 ? 20.450 28.267 -21.466 1.00 87.12 510 LEU A O 1
ATOM 4160 N N . PRO A 1 511 ? 22.437 28.478 -22.489 1.00 79.81 511 PRO A N 1
ATOM 4161 C CA . PRO A 1 511 ? 22.657 29.827 -21.992 1.00 79.81 511 PRO A CA 1
ATOM 4162 C C . PRO A 1 511 ? 21.538 30.751 -22.476 1.00 79.81 511 PRO A C 1
ATOM 4164 O O . PRO A 1 511 ? 21.245 30.808 -23.673 1.00 79.81 511 PRO A O 1
ATOM 4167 N N . LEU A 1 512 ? 20.938 31.505 -21.548 1.00 74.50 512 LEU A N 1
ATOM 4168 C CA . LEU A 1 512 ? 19.981 32.550 -21.905 1.00 74.50 512 LEU A CA 1
ATOM 4169 C C . LEU A 1 512 ? 20.651 33.506 -22.906 1.00 74.50 512 LEU A C 1
ATOM 4171 O O . LEU A 1 512 ? 21.798 33.914 -22.677 1.00 74.50 512 LEU A O 1
ATOM 4175 N N . PRO A 1 513 ? 19.976 33.878 -24.008 1.00 65.75 513 PRO A N 1
ATOM 4176 C CA . PRO A 1 513 ? 20.541 34.816 -24.962 1.00 65.75 513 PRO A CA 1
ATOM 4177 C C . PRO A 1 513 ? 20.928 36.098 -24.223 1.00 65.75 513 PRO A C 1
ATOM 4179 O O . PRO A 1 513 ? 20.098 36.726 -23.562 1.00 65.75 513 PRO A O 1
ATOM 4182 N N . LYS A 1 514 ? 22.214 36.469 -24.302 1.00 53.91 514 LYS A N 1
ATOM 4183 C CA . LYS A 1 514 ? 22.712 37.729 -23.744 1.00 53.91 514 LYS A CA 1
ATOM 4184 C C . LYS A 1 514 ? 21.897 38.853 -24.371 1.00 53.91 514 LYS A C 1
ATOM 4186 O O . LYS A 1 514 ? 22.057 39.142 -25.555 1.00 53.91 514 LYS A O 1
ATOM 4191 N N . ILE A 1 515 ? 21.043 39.492 -23.576 1.00 53.72 515 ILE A N 1
ATOM 4192 C CA . ILE A 1 515 ? 20.409 40.749 -23.957 1.00 53.72 515 ILE A CA 1
ATOM 4193 C C . ILE A 1 515 ? 21.557 41.744 -24.127 1.00 53.72 515 ILE A C 1
ATOM 4195 O O . ILE A 1 515 ? 22.100 42.257 -23.148 1.00 53.72 515 ILE A O 1
ATOM 4199 N N . GLN A 1 516 ? 21.978 41.978 -25.372 1.00 46.22 516 GLN A N 1
ATOM 4200 C CA . GLN A 1 516 ? 22.815 43.122 -25.695 1.00 46.22 516 GLN A CA 1
ATOM 4201 C C . GLN A 1 516 ? 21.995 44.358 -25.331 1.00 46.22 516 GLN A C 1
ATOM 4203 O O . GLN A 1 516 ? 21.093 44.760 -26.066 1.00 46.22 516 GLN A O 1
ATOM 4208 N N . LYS A 1 517 ? 22.290 44.954 -24.171 1.00 47.34 517 LYS A N 1
ATOM 4209 C CA . LYS A 1 517 ? 21.962 46.354 -23.927 1.00 47.34 517 LYS A CA 1
ATOM 4210 C C . LYS A 1 517 ? 22.655 47.131 -25.043 1.00 47.34 517 LYS A C 1
ATOM 4212 O O . LYS A 1 517 ? 23.864 47.334 -24.979 1.00 47.34 517 LYS A O 1
ATOM 4217 N N . LYS A 1 518 ? 21.909 47.507 -26.085 1.00 47.00 518 LYS A N 1
ATOM 4218 C CA . LYS A 1 518 ? 22.331 48.584 -26.977 1.00 47.00 518 LYS A CA 1
ATOM 4219 C C . LYS A 1 518 ? 22.576 49.784 -26.072 1.00 47.00 518 LYS A C 1
ATOM 4221 O O . LYS A 1 518 ? 21.643 50.282 -25.446 1.00 47.00 518 LYS A O 1
ATOM 4226 N N . GLY A 1 519 ? 23.846 50.146 -25.919 1.00 44.75 519 GLY A N 1
ATOM 4227 C CA . GLY A 1 519 ? 24.218 51.414 -25.326 1.00 44.75 519 GLY A CA 1
ATOM 4228 C C . GLY A 1 519 ? 23.552 52.506 -26.146 1.00 44.75 519 GLY A C 1
ATOM 4229 O O . GLY A 1 519 ? 23.708 52.548 -27.364 1.00 44.75 519 GLY A O 1
ATOM 4230 N N . ASN A 1 520 ? 22.764 53.338 -25.474 1.00 47.81 520 ASN A N 1
ATOM 4231 C CA . ASN A 1 520 ? 22.492 54.674 -25.964 1.00 47.81 520 ASN A CA 1
ATOM 4232 C C . ASN A 1 520 ? 23.830 55.417 -25.911 1.00 47.81 520 ASN A C 1
ATOM 4234 O O . ASN A 1 520 ? 24.263 55.820 -24.831 1.00 47.81 520 ASN A O 1
ATOM 4238 N N . GLU A 1 521 ? 24.500 55.530 -27.053 1.00 43.66 521 GLU A N 1
ATOM 4239 C CA . GLU A 1 521 ? 25.459 56.608 -27.265 1.00 43.66 521 GLU A CA 1
ATOM 4240 C C . GLU A 1 521 ? 24.652 57.881 -27.544 1.00 43.66 521 GLU A C 1
ATOM 4242 O O . GLU A 1 521 ? 23.736 57.880 -28.371 1.00 43.66 521 GLU A O 1
ATOM 4247 N N . PHE A 1 522 ? 24.940 58.901 -26.737 1.00 43.88 522 PHE A N 1
ATOM 4248 C CA . PHE A 1 522 ? 24.456 60.273 -26.857 1.00 43.88 522 PHE A CA 1
ATOM 4249 C C . PHE A 1 522 ? 25.205 61.022 -27.955 1.00 43.88 522 PHE A C 1
ATOM 4251 O O . PHE A 1 522 ? 26.420 60.753 -28.107 1.00 43.88 522 PHE A O 1
#

Sequence (522 aa):
MPSNITAIFQNPPTVQILNWLVQGNLASSMSRAVRFWVILGMIYRDRLLTDVFRYPDLRDHLYSSQHPTSEKLKSESFINGCSDLHCICAKSLNHWLHPSDAMRSQLQALTGFNLQQCETALSQSPFATVHRSLRGDLEKLAQIGWLKVLPRGEFQILPVDLLPQLSPDIYAVSNLGLINERSLSQLPMVNTWLSQNLSRQQCLDLLVALDTLSMVQPNLELLLDSLSELLIAEQDSDRLLSKHQKLPHTFVNLDYILPPEVQDRVDDYHKQLEDLWHTADSGVIQFNYEMIQQNSVLKPTDFSSFSSQVKQITVYPVCIHYLRRAKYLSAYGIDPDGNMGWHNYRLDRITSGSLKVLAWGDRHVPKALKQLRNSGKLPTSQEVEIELGKAWGFKFYEEPQLLLLRFSEDFARWYVDNTVRHPTFRAVPYARIAPLLQKAVSDDYERDIILEILRQRDPSDRYYQALIRPNDINIIQRLRDWRPNGEVLAPISLRQRMVDEATQELMHYLPLPKIQKKGNEF

Foldseek 3Di:
DQQQPLVLLVDQHAPVQLCVQVVLQCQVCVLLSLVSSVLSCCVRVVVQDDQKDALVSSVPVQFDPQQDPDQPDDLVCRLVRRPDCPTLQNAFLCNRRVDDPVRLVVCCLSNVDDPVSSVVNRRHRSNSDHSVVVLVSQVVCCVQFQWPADPPRMIGGDPSVRHDGDDPVSSCVSPPVDDDPDDDDPLCPVLVVCVVPDDLVRLVVVLQVLVLCCLVVVVSVSVNSSSVVSNVVVPVPDPDDDPVVPDPPDHDDDDQPDDPVLSVLLVQAVVVQVVLVPDPQNFKWKFKFWDWDFDPDPDPPDDTDIDIDIDMDTWRFADWDDDNNFIKTWTFQQDRVGDGGIDIGTSSGTPGSYIDGDGLPDPPHDPVQNVCVVVVNHDHPVVQVVLCLQFPANPSVADWAKWKKWFAPVCCVPPNDPDDDRPQKAWDQLVCVLVVCVVGPPDPVQSVQLVVVSVVDDSPIIMIMGIYDLPHPVVLVVQVVCPPRMATSPDVVSNVVVVVVVVVVVVVVDDDPPPPPPDPDD

Solvent-accessible surface area (backbone atoms only — not comparable to full-atom values): 30783 Å² total; per-residue (Å²): 127,87,78,64,69,63,58,63,56,78,50,76,67,49,70,66,56,33,21,56,73,46,74,69,43,36,63,88,32,47,46,56,21,52,48,49,53,52,54,49,23,39,50,68,67,66,52,78,62,62,63,63,41,41,65,67,64,54,47,65,71,58,40,44,94,72,44,77,86,66,86,85,54,52,52,76,57,52,55,74,52,38,85,54,77,83,25,48,42,62,41,25,39,45,70,66,52,64,70,45,74,68,52,49,52,50,47,27,70,75,45,71,40,51,74,68,54,46,52,55,57,36,62,41,34,52,55,46,56,43,69,67,58,57,48,53,49,53,54,48,40,23,75,70,40,58,31,41,79,44,83,94,68,30,37,30,64,59,59,81,91,69,41,68,81,73,56,70,65,62,54,50,66,73,70,59,87,73,74,79,97,76,84,91,73,94,49,60,70,65,43,51,51,43,66,73,74,40,54,73,66,55,48,53,52,48,39,58,52,41,62,65,42,19,82,82,40,69,78,40,49,66,55,39,57,53,49,49,53,51,62,58,67,60,50,84,77,56,98,81,73,61,83,80,78,73,54,73,92,72,78,86,85,76,79,72,87,64,58,67,76,50,47,56,52,33,51,52,50,50,50,55,51,53,58,38,66,73,40,100,69,62,45,36,35,33,41,33,34,60,42,82,43,77,49,87,65,95,46,104,82,56,76,77,52,71,46,80,46,79,42,70,40,50,30,38,73,49,43,79,47,81,56,94,80,43,52,26,39,38,27,41,34,42,48,86,86,67,53,74,42,77,48,76,42,54,44,77,40,50,70,44,97,60,79,42,74,39,59,86,84,41,87,84,54,55,70,68,59,51,50,29,53,78,69,75,59,59,80,49,52,66,58,53,54,55,39,44,67,65,23,48,32,86,60,50,80,61,71,71,41,60,34,32,37,40,25,47,50,69,57,29,65,76,73,44,75,88,52,93,67,58,89,53,56,38,79,44,59,62,89,53,46,64,65,48,42,68,74,67,42,87,51,65,68,62,44,51,53,39,52,56,57,52,72,76,47,67,73,79,42,42,32,33,37,27,33,24,26,85,88,24,68,68,52,52,54,54,53,56,74,37,54,88,58,44,42,58,54,31,46,60,71,59,28,49,50,54,50,52,52,51,53,55,55,49,61,75,71,51,79,75,79,78,76,75,75,76,74,83,79,131